Protein AF-0000000083870898 (afdb_homodimer)

Secondary structure (DSSP, 8-state):
-----GGG----S------HHHHHHHHHHHHHHTT-SSS---PPEEEEPSSTT--EEEE-HHHHHHSPPPPP---TTPPP-TTS--TTSS-GGGEEEEEEEEEEE-SS-SSTT-EEEEE-GGG---S---HHHHHHHHHHHHH-S-TTEEEEEE-TTTT--SSS--EEEEE--S--GGGT--EEEEEGGGTEEEE-SSSP-EEEEE-GGGHHHHHHHHHHHHHHHHHTT-EEEEEEEEEPPP-SS---GGGGG---EEEEEEEEE----SS----SS--SHHHHHTEEEESSHHHHHH--HHHHHHHHHTTBPPHHHHHHHHHHHHHHHHT-/------TT----S------HHHHHHHHHHHHHHTT-SSS---PPEEEEPSSTT--EEEE-HHHHHHSPPPPP---TTPPP-TTS--GGGS-GGGEEEEEEEEEEE-SS-SSTT-EEEEE-GGG---S---HHHHHHHHHHHHH-S-TTEEEEEE-TTTT--SSS--EEEEE--S--GGGT--EEEEEGGGTEEEE-SSSP-EEEEE-GGGHHHHHHHHHHHHHHHHHTT-EEEEEEEEEPPP-SS---GGGGG---EEEEEEEEE----SS----SS--SHHHHHTEEEESSHHHHHH--HHHHHHHHHTTBPPHHHHHHHHHHHHHHHHT-

Nearest PDB structures (foldseek):
  7qf8-assembly1_A  TM=2.279E-01  e=8.256E-01  Pseudarthrobacter siccitolerans
  9fl2-assembly1_A  TM=2.738E-01  e=1.677E+00  Oscillatoria princeps RMCB-10
  7qf8-assembly1_A  TM=2.281E-01  e=1.032E+00  Pseudarthrobacter siccitolerans
  9fl2-assembly1_A  TM=2.705E-01  e=2.099E+00  Oscillatoria princeps RMCB-10

Foldseek 3Di:
DDPPDPPPDDPPDPNCPAPVCGLVVVLVVVCLVVVVDQDRDDDWDWDFDDDDVRDIDTDDVCCVPRPDDDDDDDDPPDDDDPVDDDPVPDDPSNDSDDWDWDKAADPPDLAAPKIKIATPQVVQAFQADDLNQQLVQFVVQLVDPAQQKKKKGWGALQPDPDGGHIIIIHGDPDDFCLQEFAWADLPVVQQWTWGPDPPTWIKGKDAPVCSSSNSVLVNLLRVVCVVVVWTKMKMKGQHARHHHDPDDDPRRPDSRMMMMIMATWAGHDDDDDPDQARPHHQLRRPHGRGDDDVCVVPPDPVNSRVVNVVTHDDPVVSVVSSVVSSVSSVSD/DDDPDDPPDDPDDPCCPAPVCGLVVVLVVVCLVVVVDQDRDDDWDWDFDDDDVRDIDTDDVCCVPRPDDDDDDDDPPDDDDPVDDDPVPDDPSNDSDDWDWDKAADPPDLAAPKIKIATPQVVQAFQADDLNQQLVQFVVQLVDPAQQKKKKGWGALQPDPDGGHIIIIHGDPDDFCLQEFAWADLPVVQQWTWGPDPPTWIKGKDAPVCSSSNSVLVNLLRVVCVVVVWTKMKMKGQHARHHHDSDDDPRRPDSRMMMMIMATWAGHDDDDDPDQARPHHQLRRPHGRGDDDVCVVPPDPVNSRVVNVVTHDDPVVSVVSSVVSSVSSVSD

pLDDT: mean 84.85, std 18.13, range [15.77, 98.81]

Radius of gyration: 27.05 Å; Cα contacts (8 Å, |Δi|>4): 1334; chains: 2; bounding box: 63×77×60 Å

Solvent-accessible surface area (backbone atoms only — not comparable to full-atom values): 36361 Å² total; per-residue (Å²): 141,70,96,87,74,73,93,72,69,89,77,75,82,94,82,75,82,59,53,62,51,40,45,46,44,51,38,38,49,51,37,56,73,69,58,69,34,78,63,87,83,71,87,61,58,68,48,67,42,73,65,94,66,46,32,39,35,30,53,40,48,61,45,62,72,62,37,78,81,58,53,91,47,85,44,61,79,55,72,54,53,88,88,48,86,49,77,78,70,55,61,73,81,42,50,60,51,73,49,43,39,36,32,26,53,40,45,57,47,87,45,58,52,23,25,32,40,26,56,37,52,89,68,54,45,32,34,59,88,41,47,66,55,44,39,52,49,54,49,53,47,66,59,32,87,51,73,33,37,34,30,31,31,40,21,29,25,25,73,37,44,54,63,40,34,55,32,40,33,30,44,40,98,64,84,44,51,70,31,65,54,35,28,42,80,70,42,60,92,56,27,31,28,31,42,70,52,89,65,72,34,34,32,32,53,34,41,88,88,39,44,68,64,34,23,45,46,50,34,53,52,53,48,52,31,55,75,66,67,39,16,30,29,28,35,36,32,40,12,32,74,88,36,70,56,89,61,73,75,77,72,59,67,46,56,77,26,38,32,38,37,38,33,64,26,51,64,52,60,63,85,80,77,93,54,65,47,78,78,32,36,50,40,66,48,32,39,38,63,17,38,45,68,66,50,56,72,65,61,46,48,69,55,50,51,55,56,51,54,73,41,41,52,55,68,69,58,45,52,50,48,49,53,52,50,47,52,56,58,66,74,100,135,86,87,93,75,68,95,78,69,86,79,83,80,93,83,74,83,61,54,63,52,40,45,47,45,51,39,38,48,52,37,55,73,70,58,67,33,77,61,86,83,72,88,61,55,67,48,68,42,72,66,94,65,47,33,40,36,31,53,39,46,62,44,62,71,62,38,78,80,58,54,89,46,83,42,61,79,54,73,54,52,87,87,48,86,49,77,77,71,55,62,73,81,42,50,60,51,74,48,44,38,36,33,26,53,39,44,58,48,88,45,58,52,24,26,32,41,27,55,37,51,91,69,54,44,32,36,59,88,41,46,65,56,44,38,51,47,54,48,52,47,67,60,32,84,51,73,34,36,33,32,30,31,40,21,28,26,25,72,37,44,53,62,41,34,55,32,42,31,29,45,40,99,62,84,45,52,69,32,66,55,34,28,42,80,68,42,62,93,56,27,32,28,32,42,70,53,89,64,74,34,33,32,33,53,34,42,87,89,38,44,66,64,33,23,45,47,51,34,54,51,52,49,51,31,52,74,66,66,39,16,31,28,28,35,37,31,40,11,31,76,88,36,69,55,89,62,75,76,75,70,61,66,45,58,77,29,39,32,37,36,38,33,65,27,51,65,52,62,64,85,79,76,93,55,64,50,79,77,32,36,49,40,68,48,30,38,39,61,18,36,46,68,66,51,57,74,64,61,47,50,69,54,50,50,54,57,52,55,73,40,41,51,55,67,70,58,45,53,52,48,48,52,51,51,48,53,56,58,66,73,100

Sequence (664 aa):
TCDCELILNNIGEVCLHPSFDRIIQAGWRDRMERGLFRYHLGDLQTRILPGPHGYVAQLNVQRGTERRKPQEILSIQQEFDGKQFNFNRINPEEIIFEMMKIVLVNVSPLEFGHCLFVPDPSCCFPQTLTRFAIQVGIESVLLSSDPGFRVGFNSLGAFASVNHLHLHGYYLDHELKIESMPVKPLVPEKGFFRLLDFPAGFLFYTESEEVEKVARAICEVTDFLVDGNISHNLFLTRGCPPHDCIEKEKDHCSRKGVRIAVWPRISCFGAKEESAFNVALCELAGHLPFKNKKDYELTTEKDVIDIIQSYLLPDSEFLRLEQQLTCHLMDLTCDCELILNNIGEVCLHPSFDRIIQAGWRDRMERGLFRYHLGDLQTRILPGPHGYVAQLNVQRGTERRKPQEILSIQQEFDGKQFNFNRINPEEIIFEMMKIVLVNVSPLEFGHCLFVPDPSCCFPQTLTRFAIQVGIESVLLSSDPGFRVGFNSLGAFASVNHLHLHGYYLDHELKIESMPVKPLVPEKGFFRLLDFPAGFLFYTESEEVEKVARAICEVTDFLVDGNISHNLFLTRGCPPHDCIEKEKDHCSRKGVRIAVWPRISCFGAKEESAFNVALCELAGHLPFKNKKDYELTTEKDVIDIIQSYLLPDSEFLRLEQQLTCHLMDL

Organism: Monopterus albus (NCBI:txid43700)

InterPro domains:
  IPR026506 GDP-L-galactose/GDP-D-glucose phosphorylase [PTHR20884] (17-326)
  IPR058865 GDPGP1-like, C-terminal domain [PF26216] (191-325)
  IPR058866 GDPGP1-like, N-terminal domain [PF26217] (20-170)

Structure (mmCIF, N/CA/C/O backbone):
data_AF-0000000083870898-model_v1
#
loop_
_entity.id
_entity.type
_entity.pdbx_description
1 polymer 'GDP-D-glucose phosphorylase 1'
#
loop_
_atom_site.group_PDB
_atom_site.id
_atom_site.type_symbol
_atom_site.label_atom_id
_atom_site.label_alt_id
_atom_site.label_comp_id
_atom_site.label_asym_id
_atom_site.label_entity_id
_atom_site.label_seq_id
_atom_site.pdbx_PDB_ins_code
_atom_site.Cartn_x
_atom_site.Cartn_y
_atom_site.Cartn_z
_atom_site.occupancy
_atom_site.B_iso_or_equiv
_atom_site.auth_seq_id
_atom_site.auth_comp_id
_atom_site.auth_asym_id
_atom_site.auth_atom_id
_atom_site.pdbx_PDB_model_num
ATOM 1 N N . THR A 1 1 ? 32.875 -6.246 12.086 1 15.94 1 THR A N 1
ATOM 2 C CA . THR A 1 1 ? 32.5 -7.594 11.656 1 15.94 1 THR A CA 1
ATOM 3 C C . THR A 1 1 ? 31.125 -7.957 12.156 1 15.94 1 THR A C 1
ATOM 5 O O . THR A 1 1 ? 30.547 -8.961 11.727 1 15.94 1 THR A O 1
ATOM 8 N N . CYS A 1 2 ? 30.062 -7.062 12.484 1 19.17 2 CYS A N 1
ATOM 9 C CA . CYS A 1 2 ? 3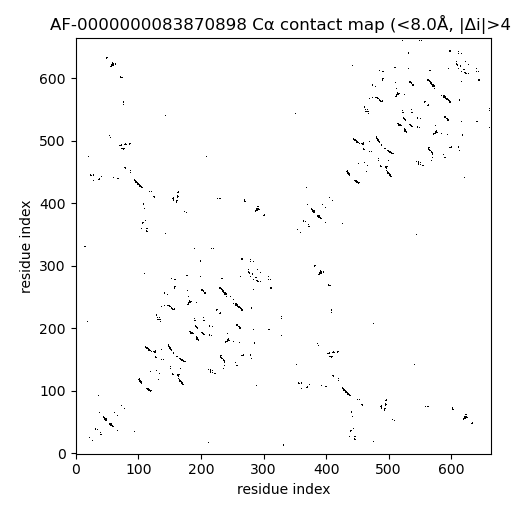0.234 -5.762 13.117 1 19.17 2 CYS A CA 1
ATOM 10 C C . CYS A 1 2 ? 28.938 -5.289 13.75 1 19.17 2 CYS A C 1
ATOM 12 O O . CYS A 1 2 ? 27.891 -5.281 13.094 1 19.17 2 CYS A O 1
ATOM 14 N N . ASP A 1 3 ? 28.25 -5.18 15.18 1 19.31 3 ASP A N 1
ATOM 15 C CA . ASP A 1 3 ? 27.391 -5.883 16.109 1 19.31 3 ASP A CA 1
ATOM 16 C C . ASP A 1 3 ? 25.922 -5.629 15.797 1 19.31 3 ASP A C 1
ATOM 18 O O . ASP A 1 3 ? 25.312 -4.699 16.328 1 19.31 3 ASP A O 1
ATOM 22 N N . CYS A 1 4 ? 25.406 -5.816 14.602 1 18.69 4 CYS A N 1
ATOM 23 C CA . CYS A 1 4 ? 24.094 -5.512 14.055 1 18.69 4 CYS A CA 1
ATOM 24 C C . CYS A 1 4 ? 23.062 -6.531 14.516 1 18.69 4 CYS A C 1
ATOM 26 O O . CYS A 1 4 ? 22.016 -6.703 13.875 1 18.69 4 CYS A O 1
ATOM 28 N N . GLU A 1 5 ? 23.281 -7.637 15.641 1 19.28 5 GLU A N 1
ATOM 29 C CA . GLU A 1 5 ? 22.844 -8.914 16.188 1 19.28 5 GLU A CA 1
ATOM 30 C C . GLU A 1 5 ? 21.438 -8.812 16.766 1 19.28 5 GLU A C 1
ATOM 32 O O . GLU A 1 5 ? 20.609 -9.695 16.562 1 19.28 5 GLU A O 1
ATOM 37 N N . LEU A 1 6 ? 21.266 -8.078 17.938 1 18.97 6 LEU A N 1
ATOM 38 C CA . LEU A 1 6 ? 20.5 -8.32 19.172 1 18.97 6 LEU A CA 1
ATOM 39 C C . LEU A 1 6 ? 19.016 -8.094 18.938 1 18.97 6 LEU A C 1
ATOM 41 O O . LEU A 1 6 ? 18.203 -8.414 19.812 1 18.97 6 LEU A O 1
ATOM 45 N N . ILE A 1 7 ? 18.672 -7.297 18.078 1 21.2 7 ILE A N 1
ATOM 46 C CA . ILE A 1 7 ? 17.391 -6.688 18.422 1 21.2 7 ILE A CA 1
ATOM 47 C C . ILE A 1 7 ? 16.266 -7.711 18.25 1 21.2 7 ILE A C 1
ATOM 49 O O . ILE A 1 7 ? 15.102 -7.422 18.547 1 21.2 7 ILE A O 1
ATOM 53 N N . LEU A 1 8 ? 16.578 -9.086 17.672 1 22.48 8 LEU A N 1
ATOM 54 C CA . LEU A 1 8 ? 15.75 -10.188 17.188 1 22.48 8 LEU A CA 1
ATOM 55 C C . LEU A 1 8 ? 15.344 -11.109 18.344 1 22.48 8 LEU A C 1
ATOM 57 O O . LEU A 1 8 ? 14.727 -12.148 18.125 1 22.48 8 LEU A O 1
ATOM 61 N N . ASN A 1 9 ? 15.859 -11.227 19.422 1 22.25 9 ASN A N 1
ATOM 62 C CA . ASN A 1 9 ? 15.906 -12.484 20.172 1 22.25 9 ASN A CA 1
ATOM 63 C C . ASN A 1 9 ? 14.516 -12.953 20.578 1 22.25 9 ASN A C 1
ATOM 65 O O . ASN A 1 9 ? 14.164 -14.117 20.391 1 22.25 9 ASN A O 1
ATOM 69 N N . ASN A 1 10 ? 14.016 -12.602 21.781 1 22.28 10 ASN A N 1
ATOM 70 C CA . ASN A 1 10 ? 13.211 -13.359 22.734 1 22.28 10 ASN A CA 1
ATOM 71 C C . ASN A 1 10 ? 11.742 -13.398 22.312 1 22.28 10 ASN A C 1
ATOM 73 O O . ASN A 1 10 ? 10.898 -12.734 22.922 1 22.28 10 ASN A O 1
ATOM 77 N N . ILE A 1 11 ? 11.336 -13.484 21.094 1 23.84 11 ILE A N 1
ATOM 78 C CA . ILE A 1 11 ? 9.922 -13.547 20.719 1 23.84 11 ILE A CA 1
ATOM 79 C C . ILE A 1 11 ? 9.375 -14.938 21.016 1 23.84 11 ILE A C 1
ATOM 81 O O . ILE A 1 11 ? 9.641 -15.883 20.281 1 23.84 11 ILE A O 1
ATOM 85 N N . GLY A 1 12 ? 9.555 -15.594 22 1 23.95 12 GLY A N 1
ATOM 86 C CA . GLY A 1 12 ? 8.945 -16.859 22.375 1 23.95 12 GLY A CA 1
ATOM 87 C C . GLY A 1 12 ? 7.504 -16.984 21.922 1 23.95 12 GLY A C 1
ATOM 88 O O . GLY A 1 12 ? 7.145 -17.969 21.25 1 23.95 12 GLY A O 1
ATOM 89 N N . GLU A 1 13 ? 6.328 -16.719 22.672 1 25.09 13 GLU A N 1
ATOM 90 C CA . GLU A 1 13 ? 4.988 -17.281 22.875 1 25.09 13 GLU A CA 1
ATOM 91 C C . GLU A 1 13 ? 4.082 -16.953 21.688 1 25.09 13 GLU A C 1
ATOM 93 O O . GLU A 1 13 ? 4.449 -16.172 20.797 1 25.09 13 GLU A O 1
ATOM 98 N N . VAL A 1 14 ? 2.418 -16.75 21.641 1 25.73 14 VAL A N 1
ATOM 99 C CA . VAL A 1 14 ? 1.132 -16.766 20.953 1 25.73 14 VAL A CA 1
ATOM 100 C C . VAL A 1 14 ? 1.107 -15.68 19.891 1 25.73 14 VAL A C 1
ATOM 102 O O . VAL A 1 14 ? 1.15 -14.484 20.203 1 25.73 14 VAL A O 1
ATOM 105 N N . CYS A 1 15 ? 1.624 -15.547 18.719 1 28.05 15 CYS A N 1
ATOM 106 C CA . CYS A 1 15 ? 2.41 -14.625 17.906 1 28.05 15 CYS A CA 1
ATOM 107 C C . CYS A 1 15 ? 1.509 -13.648 17.156 1 28.05 15 CYS A C 1
ATOM 109 O O . CYS A 1 15 ? 0.954 -13.977 16.109 1 28.05 15 CYS A O 1
ATOM 111 N N . LEU A 1 16 ? 0.417 -12.852 17.422 1 31.25 16 LEU A N 1
ATOM 112 C CA . LEU A 1 16 ? -0.673 -11.906 17.219 1 31.25 16 LEU A CA 1
ATOM 113 C C . LEU A 1 16 ? -0.244 -10.781 16.281 1 31.25 16 LEU A C 1
ATOM 115 O O . LEU A 1 16 ? 0.583 -9.938 16.641 1 31.25 16 LEU A O 1
ATOM 119 N N . HIS A 1 17 ? 0.086 -11.094 14.93 1 35.53 17 HIS A N 1
ATOM 120 C CA . HIS A 1 17 ? 0.659 -10.047 14.086 1 35.53 17 HIS A CA 1
ATOM 121 C C . HIS A 1 17 ? -0.139 -8.758 14.203 1 35.53 17 HIS A C 1
ATOM 123 O O . HIS A 1 17 ? -1.366 -8.766 14.078 1 35.53 17 HIS A O 1
ATOM 129 N N . PRO A 1 18 ? 0.205 -7.609 14.516 1 45.59 18 PRO A N 1
ATOM 130 C CA . PRO A 1 18 ? -0.458 -6.441 15.102 1 45.59 18 PRO A CA 1
ATOM 131 C C . PRO A 1 18 ? -1.089 -5.535 14.047 1 45.59 18 PRO A C 1
ATOM 133 O O . PRO A 1 18 ? -0.627 -5.5 12.898 1 45.59 18 PRO A O 1
ATOM 136 N N . SER A 1 19 ? -2.486 -5.242 13.844 1 57.78 19 SER A N 1
ATOM 137 C CA . SER A 1 19 ? -3.191 -4.18 13.133 1 57.78 19 SER A CA 1
ATOM 138 C C . SER A 1 19 ? -2.291 -2.967 12.922 1 57.78 19 SER A C 1
ATOM 140 O O . SER A 1 19 ? -1.296 -2.795 13.625 1 57.78 19 SER A O 1
ATOM 142 N N . PHE A 1 20 ? -2.408 -2.398 11.594 1 67.94 20 PHE A N 1
ATOM 143 C CA . PHE A 1 20 ? -1.724 -1.131 11.367 1 67.94 20 PHE A CA 1
ATOM 144 C C . PHE A 1 20 ? -1.574 -0.351 12.664 1 67.94 20 PHE A C 1
ATOM 146 O O . PHE A 1 20 ? -0.475 0.089 13.008 1 67.94 20 PHE A O 1
ATOM 153 N N . ASP A 1 21 ? -2.709 -0.339 13.344 1 76.62 21 ASP A N 1
ATOM 154 C CA . ASP A 1 21 ? -2.715 0.415 14.594 1 76.62 21 ASP A CA 1
ATOM 155 C C . ASP A 1 21 ? -1.785 -0.222 15.625 1 76.62 21 ASP A C 1
ATOM 157 O O . ASP A 1 21 ? -1.046 0.479 16.312 1 76.62 21 ASP A O 1
ATOM 161 N N . ARG A 1 22 ? -1.837 -1.462 15.633 1 75.88 22 ARG A N 1
ATOM 162 C CA . ARG A 1 22 ? -0.977 -2.145 16.594 1 75.88 22 ARG A CA 1
ATOM 163 C C . ARG A 1 22 ? 0.496 -1.928 16.266 1 75.88 22 ARG A C 1
ATOM 165 O O . ARG A 1 22 ? 1.315 -1.714 17.156 1 75.88 22 ARG A O 1
ATOM 172 N N . ILE A 1 23 ? 0.827 -1.957 15 1 74.62 23 ILE A N 1
ATOM 173 C CA . ILE A 1 23 ? 2.205 -1.769 14.562 1 74.62 23 ILE A CA 1
ATOM 174 C C . ILE A 1 23 ? 2.676 -0.363 14.93 1 74.62 23 ILE A C 1
ATOM 176 O O . ILE A 1 23 ? 3.756 -0.193 15.5 1 74.62 23 ILE A O 1
ATOM 180 N N . ILE A 1 24 ? 1.83 0.601 14.617 1 84.5 24 ILE A N 1
ATOM 181 C CA . ILE A 1 24 ? 2.207 1.983 14.891 1 84.5 24 ILE A CA 1
ATOM 182 C C . ILE A 1 24 ? 2.283 2.211 16.406 1 84.5 24 ILE A C 1
ATOM 184 O O . ILE A 1 24 ? 3.281 2.73 16.906 1 84.5 24 ILE A O 1
ATOM 188 N N . GLN A 1 25 ? 1.26 1.736 17.109 1 89.38 25 GLN A N 1
ATOM 189 C CA . GLN A 1 25 ? 1.159 2.02 18.531 1 89.38 25 GLN A CA 1
ATOM 190 C C . GLN A 1 25 ? 2.219 1.256 19.328 1 89.38 25 GLN A C 1
ATOM 192 O O . GLN A 1 25 ? 2.902 1.831 20.172 1 89.38 25 GLN A O 1
ATOM 197 N N . ALA A 1 26 ? 2.328 0.005 19 1 81.75 26 ALA A N 1
ATOM 198 C CA . ALA A 1 26 ? 3.344 -0.79 19.688 1 81.75 26 ALA A CA 1
ATOM 199 C C . ALA A 1 26 ? 4.75 -0.311 19.344 1 81.75 26 ALA A C 1
ATOM 201 O O . ALA A 1 26 ? 5.621 -0.235 20.203 1 81.75 26 ALA A O 1
ATOM 202 N N . GLY A 1 27 ? 4.926 -0.042 18.031 1 84.62 27 GLY A N 1
ATOM 203 C CA . GLY A 1 27 ? 6.211 0.488 17.609 1 84.62 27 GLY A CA 1
ATOM 204 C C . GLY A 1 27 ? 6.566 1.803 18.281 1 84.62 27 GLY A C 1
ATOM 205 O O . GLY A 1 27 ? 7.715 2.012 18.672 1 84.62 27 GLY A O 1
ATOM 206 N N . TRP A 1 28 ? 5.59 2.639 18.375 1 92.19 28 TRP A N 1
ATOM 207 C CA . TRP A 1 28 ? 5.781 3.939 19.016 1 92.19 28 TRP A CA 1
ATOM 208 C C . TRP A 1 28 ? 6.074 3.785 20.5 1 92.19 28 TRP A C 1
ATOM 210 O O . TRP A 1 28 ? 7.012 4.395 21.016 1 92.19 28 TRP A O 1
ATOM 220 N N . ARG A 1 29 ? 5.352 2.959 21.219 1 92.12 29 ARG A N 1
ATOM 221 C CA . ARG A 1 29 ? 5.523 2.74 22.641 1 92.12 29 ARG A CA 1
ATOM 222 C C . ARG A 1 29 ? 6.891 2.135 22.953 1 92.12 29 ARG A C 1
ATOM 224 O O . ARG A 1 29 ? 7.547 2.518 23.922 1 92.12 29 ARG A O 1
ATOM 231 N N . ASP A 1 30 ? 7.211 1.21 22.125 1 85.94 30 ASP A N 1
ATOM 232 C CA . ASP A 1 30 ? 8.508 0.566 22.297 1 85.94 30 ASP A CA 1
ATOM 233 C C . ASP A 1 30 ? 9.641 1.59 22.234 1 85.94 30 ASP A C 1
ATOM 235 O O . ASP A 1 30 ? 10.555 1.562 23.062 1 85.94 30 ASP A O 1
ATOM 239 N N . ARG A 1 31 ? 9.562 2.438 21.297 1 87.94 31 ARG A N 1
ATOM 240 C CA . ARG A 1 31 ? 10.609 3.43 21.109 1 87.94 31 ARG A CA 1
ATOM 241 C C . ARG A 1 31 ? 10.586 4.477 22.203 1 87.94 31 ARG A C 1
ATOM 243 O O . ARG A 1 31 ? 11.633 4.98 22.625 1 87.94 31 ARG A O 1
ATOM 250 N N . MET A 1 32 ? 9.375 4.812 22.703 1 93.12 32 MET A N 1
ATOM 251 C CA . MET A 1 32 ? 9.25 5.684 23.859 1 93.12 32 MET A CA 1
ATOM 252 C C . MET A 1 32 ? 9.898 5.055 25.094 1 93.12 32 MET A C 1
ATOM 254 O O . MET A 1 32 ? 10.641 5.723 25.812 1 93.12 32 MET A O 1
ATOM 258 N N . GLU A 1 33 ? 9.688 3.812 25.297 1 90.94 33 GLU A N 1
ATOM 259 C CA . GLU A 1 33 ? 10.242 3.09 26.438 1 90.94 33 GLU A CA 1
ATOM 260 C C . GLU A 1 33 ? 11.766 2.98 26.328 1 90.94 33 GLU A C 1
ATOM 262 O O . GLU A 1 33 ? 12.461 3.004 27.344 1 90.94 33 GLU A O 1
ATOM 267 N N . ARG A 1 34 ? 12.25 2.963 25.141 1 90.19 34 ARG A N 1
ATOM 268 C CA . ARG A 1 34 ? 13.68 2.809 24.906 1 90.19 34 ARG A CA 1
ATOM 269 C C . ARG A 1 34 ? 14.398 4.152 24.984 1 90.19 34 ARG A C 1
ATOM 271 O O . ARG A 1 34 ? 15.625 4.211 24.906 1 90.19 34 ARG A O 1
ATOM 278 N N . GLY A 1 35 ? 13.664 5.223 25.094 1 92.62 35 GLY A N 1
ATOM 279 C CA . GLY A 1 35 ? 14.258 6.531 25.312 1 92.62 35 GLY A CA 1
ATOM 280 C C . GLY A 1 35 ? 14.742 7.188 24.031 1 92.62 35 GLY A C 1
ATOM 281 O O . GLY A 1 35 ? 15.719 7.941 24.047 1 92.62 35 GLY A O 1
ATOM 282 N N . LEU A 1 36 ? 14.086 6.871 22.953 1 90.12 36 LEU A N 1
ATOM 283 C CA . LEU A 1 36 ? 14.539 7.391 21.656 1 90.12 36 LEU A CA 1
ATOM 284 C C . LEU A 1 36 ? 13.984 8.789 21.406 1 90.12 36 LEU A C 1
ATOM 286 O O . LEU A 1 36 ? 14.445 9.484 20.5 1 90.12 36 LEU A O 1
ATOM 290 N N . PHE A 1 37 ? 13.078 9.18 22.25 1 94.56 37 PHE A N 1
ATOM 291 C CA . PHE A 1 37 ? 12.438 10.477 22.062 1 94.56 37 PHE A CA 1
ATOM 292 C C . PHE A 1 37 ? 13.188 11.562 22.828 1 94.56 37 PHE A C 1
ATOM 294 O O . PHE A 1 37 ? 13.906 11.273 23.781 1 94.56 37 PHE A O 1
ATOM 301 N N . ARG A 1 38 ? 13.016 12.727 22.406 1 93.31 38 ARG A N 1
ATOM 302 C CA . ARG A 1 38 ? 13.648 13.875 23.047 1 93.31 38 ARG A CA 1
ATOM 303 C C . ARG A 1 38 ? 13.055 14.133 24.422 1 93.31 38 ARG A C 1
ATOM 305 O O . ARG A 1 38 ? 13.703 14.719 25.297 1 93.31 38 ARG A O 1
ATOM 312 N N . TYR A 1 39 ? 11.844 13.758 24.641 1 93.94 39 TYR A N 1
ATOM 313 C CA . TYR A 1 39 ? 11.148 13.82 25.922 1 93.94 39 TYR A CA 1
ATOM 314 C C . TYR A 1 39 ? 10.102 12.719 26.016 1 93.94 39 TYR A C 1
ATOM 316 O O . TYR A 1 39 ? 9.719 12.117 25 1 93.94 39 TYR A O 1
ATOM 324 N N . HIS A 1 40 ? 9.719 12.438 27.281 1 94.12 40 HIS A N 1
ATOM 325 C CA . HIS A 1 40 ? 8.648 11.477 27.516 1 94.12 40 HIS A CA 1
ATOM 326 C C . HIS A 1 40 ? 7.273 12.125 27.359 1 94.12 40 HIS A C 1
ATOM 328 O O . HIS A 1 40 ? 6.984 13.141 28 1 94.12 40 HIS A O 1
ATOM 334 N N . LEU A 1 41 ? 6.496 11.539 26.484 1 93.81 41 LEU A N 1
ATOM 335 C CA . LEU A 1 41 ? 5.152 12.07 26.266 1 93.81 41 LEU A CA 1
ATOM 336 C C . LEU A 1 41 ? 4.141 11.359 27.156 1 93.81 41 LEU A C 1
ATOM 338 O O . LEU A 1 41 ? 3.869 10.172 26.969 1 93.81 41 LEU A O 1
ATOM 342 N N . GLY A 1 42 ? 3.672 11.984 28.156 1 89.06 42 GLY A N 1
ATOM 343 C CA . GLY A 1 42 ? 2.572 11.492 28.969 1 89.06 42 GLY A CA 1
ATOM 344 C C . GLY A 1 42 ? 1.214 11.961 28.484 1 89.06 42 GLY A C 1
ATOM 345 O O . GLY A 1 42 ? 1.055 12.328 27.312 1 89.06 42 GLY A O 1
ATOM 346 N N . ASP A 1 43 ? 0.251 11.836 29.359 1 88.75 43 ASP A N 1
ATOM 347 C CA . ASP A 1 43 ? -1.071 12.359 29.016 1 88.75 43 ASP A CA 1
ATOM 348 C C . ASP A 1 43 ? -1.06 13.883 28.953 1 88.75 43 ASP A C 1
ATOM 350 O O . ASP A 1 43 ? -0.632 14.547 29.906 1 88.75 43 ASP A O 1
ATOM 354 N N . LEU A 1 44 ? -1.488 14.359 27.875 1 92.44 44 LEU A N 1
ATOM 355 C CA . LEU A 1 44 ? -1.487 15.805 27.688 1 92.44 44 LEU A CA 1
ATOM 356 C C . LEU A 1 44 ? -2.75 16.422 28.281 1 92.44 44 LEU A C 1
ATOM 358 O O . LEU A 1 44 ? -3.844 15.875 28.141 1 92.44 44 LEU A O 1
ATOM 362 N N . GLN A 1 45 ? -2.523 17.516 29.031 1 94.12 45 GLN A N 1
ATOM 363 C CA . GLN A 1 45 ? -3.689 18.297 29.422 1 94.12 45 GLN A CA 1
ATOM 364 C C . GLN A 1 45 ? -4.477 18.781 28.203 1 94.12 45 GLN A C 1
ATOM 366 O O . GLN A 1 45 ? -3.912 19.391 27.312 1 94.12 45 GLN A O 1
ATOM 371 N N . THR A 1 46 ? -5.758 18.406 28.172 1 94.94 46 THR A N 1
ATOM 372 C CA . THR A 1 46 ? -6.59 18.672 27 1 94.94 46 THR A CA 1
ATOM 373 C C . THR A 1 46 ? -7.898 19.344 27.406 1 94.94 46 THR A C 1
ATOM 375 O O . THR A 1 46 ? -8.5 18.984 28.422 1 94.94 46 THR A O 1
ATOM 378 N N . ARG A 1 47 ? -8.32 20.344 26.688 1 94.62 47 ARG A N 1
ATOM 379 C CA . ARG A 1 47 ? -9.633 20.953 26.859 1 94.62 47 ARG A CA 1
ATOM 380 C C . ARG A 1 47 ? -10.242 21.359 25.531 1 94.62 47 ARG A C 1
ATOM 382 O O . ARG A 1 47 ? -9.516 21.625 24.562 1 94.62 47 ARG A O 1
ATOM 389 N N . ILE A 1 48 ? -11.539 21.391 25.516 1 94.75 48 ILE A N 1
ATOM 390 C CA . ILE A 1 48 ? -12.258 21.891 24.359 1 94.75 48 ILE A CA 1
ATOM 391 C C . ILE A 1 48 ? -12.586 23.375 24.562 1 94.75 48 ILE A C 1
ATOM 393 O O . ILE A 1 48 ? -13.195 23.75 25.562 1 94.75 48 ILE A O 1
ATOM 397 N N . LEU A 1 49 ? -12.07 24.219 23.641 1 94.56 49 LEU A N 1
ATOM 398 C CA . LEU A 1 49 ? -12.383 25.641 23.766 1 94.56 49 LEU A CA 1
ATOM 399 C C . LEU A 1 49 ? -13.883 25.875 23.594 1 94.56 49 LEU A C 1
ATOM 401 O O . LEU A 1 49 ? -14.492 25.328 22.672 1 94.56 49 LEU A O 1
ATOM 405 N N . PRO A 1 50 ? -14.445 26.672 24.5 1 92.62 50 PRO A N 1
ATOM 406 C CA . PRO A 1 50 ? -15.859 27 24.312 1 92.62 50 PRO A CA 1
ATOM 407 C C . PRO A 1 50 ? -16.125 27.734 23 1 92.62 50 PRO A C 1
ATOM 409 O O . PRO A 1 50 ? -15.336 28.594 22.594 1 92.62 50 PRO A O 1
ATOM 412 N N . GLY A 1 51 ? -17.219 27.359 22.312 1 90.69 51 GLY A N 1
ATOM 413 C CA . GLY A 1 51 ? -17.594 27.969 21.047 1 90.69 51 GLY A CA 1
ATOM 414 C C . GLY A 1 51 ? -18.062 26.969 20.016 1 90.69 51 GLY A C 1
ATOM 415 O O . GLY A 1 51 ? -18.031 25.75 20.25 1 90.69 51 GLY A O 1
ATOM 416 N N . PRO A 1 52 ? -18.438 27.469 18.859 1 87.62 52 PRO A N 1
ATOM 417 C CA . PRO A 1 52 ? -19.062 26.609 17.859 1 87.62 52 PRO A CA 1
ATOM 418 C C . PRO A 1 52 ? -18.062 25.781 17.078 1 87.62 52 PRO A C 1
ATOM 420 O O . PRO A 1 52 ? -18.422 24.797 16.438 1 87.62 52 PRO A O 1
ATOM 423 N N . HIS A 1 53 ? -16.781 26 17.172 1 91.06 53 HIS A N 1
ATOM 424 C CA . HIS A 1 53 ? -15.812 25.328 16.312 1 91.06 53 HIS A CA 1
ATOM 425 C C . HIS A 1 53 ? -15.227 24.109 17.016 1 91.06 53 HIS A C 1
ATOM 427 O O . HIS A 1 53 ? -14.594 23.266 16.359 1 91.06 53 HIS A O 1
ATOM 433 N N . GLY A 1 54 ? -15.375 24.047 18.312 1 90.56 54 GLY A N 1
ATOM 434 C CA . GLY A 1 54 ? -14.961 22.859 19.047 1 90.56 54 GLY A CA 1
ATOM 435 C C . GLY A 1 54 ? -13.477 22.578 18.953 1 90.56 54 GLY A C 1
ATOM 436 O O . GLY A 1 54 ? -13.055 21.438 18.766 1 90.56 54 GLY A O 1
ATOM 437 N N . TYR A 1 55 ? -12.695 23.594 19.062 1 95.56 55 TYR A N 1
ATOM 438 C CA . TYR A 1 55 ? -11.242 23.438 19.016 1 95.56 55 TYR A CA 1
ATOM 439 C C . TYR A 1 55 ? -10.734 22.578 20.156 1 95.56 55 TYR A C 1
ATOM 441 O O . TYR A 1 55 ? -11.172 22.734 21.297 1 95.56 55 TYR A O 1
ATOM 449 N N . VAL A 1 56 ? -9.914 21.594 19.828 1 95.75 56 VAL A N 1
ATOM 450 C CA . VAL A 1 56 ? -9.266 20.766 20.828 1 95.75 56 VAL A CA 1
ATOM 451 C C . VAL A 1 56 ? -7.918 21.375 21.219 1 95.75 56 VAL A C 1
ATOM 453 O O . VAL A 1 56 ? -6.953 21.281 20.453 1 95.75 56 VAL A O 1
ATOM 456 N N . ALA A 1 57 ? -7.832 21.953 22.406 1 95.69 57 ALA A N 1
ATOM 457 C CA . ALA A 1 57 ? -6.602 22.562 22.891 1 95.69 57 ALA A CA 1
ATOM 458 C C . ALA A 1 57 ? -5.816 21.594 23.781 1 95.69 57 ALA A C 1
ATOM 460 O O . ALA A 1 57 ? -6.383 20.953 24.656 1 95.69 57 ALA A O 1
ATOM 461 N N . GLN A 1 58 ? -4.504 21.453 23.469 1 95.31 58 GLN A N 1
ATOM 462 C CA . GLN A 1 58 ? -3.639 20.578 24.266 1 95.31 58 GLN A CA 1
ATOM 463 C C . GLN A 1 58 ? -2.361 21.312 24.672 1 95.31 58 GLN A C 1
ATOM 465 O O . GLN A 1 58 ? -1.771 22.047 23.875 1 95.31 58 GLN A O 1
ATOM 470 N N . LEU A 1 59 ? -2.006 21.156 25.953 1 94.44 59 LEU A N 1
ATOM 471 C CA . LEU A 1 59 ? -0.782 21.75 26.469 1 94.44 59 LEU A CA 1
ATOM 472 C C . LEU A 1 59 ? 0.399 20.797 26.328 1 94.44 59 LEU A C 1
ATOM 474 O O . LEU A 1 59 ? 0.397 19.719 26.906 1 94.44 59 LEU A O 1
ATOM 478 N N . ASN A 1 60 ? 1.353 21.141 25.5 1 92.19 60 ASN A N 1
ATOM 479 C CA . ASN A 1 60 ? 2.58 20.375 25.312 1 92.19 60 ASN A CA 1
ATOM 480 C C . ASN A 1 60 ? 3.816 21.266 25.422 1 92.19 60 ASN A C 1
ATOM 482 O O . ASN A 1 60 ? 4.434 21.594 24.406 1 92.19 60 ASN A O 1
ATOM 486 N N . VAL A 1 61 ? 4.23 21.531 26.578 1 90.12 61 VAL A N 1
ATOM 487 C CA . VAL A 1 61 ? 5.309 22.469 26.875 1 90.12 61 VAL A CA 1
ATOM 488 C C . VAL A 1 61 ? 6.637 21.906 26.391 1 90.12 61 VAL A C 1
ATOM 490 O O . VAL A 1 61 ? 7.465 22.625 25.828 1 90.12 61 VAL A O 1
ATOM 493 N N . GLN A 1 62 ? 6.809 20.656 26.578 1 90.56 62 GLN A N 1
ATOM 494 C CA . GLN A 1 62 ? 8.078 20.031 26.219 1 90.56 62 GLN A CA 1
ATOM 495 C C . GLN A 1 62 ? 8.305 20.078 24.719 1 90.56 62 GLN A C 1
ATOM 497 O O . GLN A 1 62 ? 9.43 20.281 24.266 1 90.56 62 GLN A O 1
ATOM 502 N N . ARG A 1 63 ? 7.262 19.875 23.953 1 89.56 63 ARG A N 1
ATOM 503 C CA . ARG A 1 63 ? 7.43 19.953 22.5 1 89.56 63 ARG A CA 1
ATOM 504 C C . ARG A 1 63 ? 7.848 21.359 22.078 1 89.56 63 ARG A C 1
ATOM 506 O O . ARG A 1 63 ? 8.648 21.531 21.156 1 89.56 63 ARG A O 1
ATOM 513 N N . GLY A 1 64 ? 7.297 22.328 22.734 1 85.12 64 GLY A N 1
ATOM 514 C CA . GLY A 1 64 ? 7.664 23.719 22.453 1 85.12 64 GLY A CA 1
ATOM 515 C C . GLY A 1 64 ? 9.133 24 22.672 1 85.12 64 GLY A C 1
ATOM 516 O O . GLY A 1 64 ? 9.742 24.766 21.922 1 85.12 64 GLY A O 1
ATOM 517 N N . THR A 1 65 ? 9.711 23.281 23.594 1 87.19 65 THR A N 1
ATOM 518 C CA . THR A 1 65 ? 11.078 23.609 23.984 1 87.19 65 THR A CA 1
ATOM 519 C C . THR A 1 65 ? 12.07 22.609 23.406 1 87.19 65 THR A C 1
ATOM 521 O O . THR A 1 65 ? 13.219 22.953 23.125 1 87.19 65 THR A O 1
ATOM 524 N N . GLU A 1 66 ? 11.609 21.375 23.203 1 87.94 66 GLU A N 1
ATOM 525 C CA . GLU A 1 66 ? 12.57 20.312 22.922 1 87.94 66 GLU A CA 1
ATOM 526 C C . GLU A 1 66 ? 12.539 19.922 21.453 1 87.94 66 GLU A C 1
ATOM 528 O O . GLU A 1 66 ? 13.414 19.188 20.984 1 87.94 66 GLU A O 1
ATOM 533 N N . ARG A 1 67 ? 11.633 20.453 20.75 1 85.94 67 ARG A N 1
ATOM 534 C CA . ARG A 1 67 ? 11.523 20.031 19.359 1 85.94 67 ARG A CA 1
ATOM 535 C C . ARG A 1 67 ? 12.75 20.453 18.562 1 85.94 67 ARG A C 1
ATOM 537 O O . ARG A 1 67 ? 13.43 21.422 18.922 1 85.94 67 ARG A O 1
ATOM 544 N N . ARG A 1 68 ? 13.023 19.656 17.484 1 79.88 68 ARG A N 1
ATOM 545 C CA . ARG A 1 68 ? 14.141 19.953 16.578 1 79.88 68 ARG A CA 1
ATOM 546 C C . ARG A 1 68 ? 13.992 21.328 15.961 1 79.88 68 ARG A C 1
ATOM 548 O O . ARG A 1 68 ? 12.891 21.719 15.562 1 79.88 68 ARG A O 1
ATOM 555 N N . LYS A 1 69 ? 15.117 21.969 15.93 1 83.06 69 LYS A N 1
ATOM 556 C CA . LYS A 1 69 ? 15.102 23.266 15.258 1 83.06 69 LYS A CA 1
ATOM 557 C C . LYS A 1 69 ? 14.797 23.125 13.773 1 83.06 69 LYS A C 1
ATOM 559 O O . LYS A 1 69 ? 15.438 22.312 13.086 1 83.06 69 LYS A O 1
ATOM 564 N N . PRO A 1 70 ? 13.82 23.891 13.336 1 85.44 70 PRO A N 1
ATOM 565 C CA . PRO A 1 70 ? 13.477 23.797 11.914 1 85.44 70 PRO A CA 1
ATOM 566 C C . PRO A 1 70 ? 14.594 24.312 11.008 1 85.44 70 PRO A C 1
ATOM 568 O O . PRO A 1 70 ? 15.375 25.188 11.414 1 85.44 70 PRO A O 1
ATOM 571 N N . GLN A 1 71 ? 14.656 23.719 9.805 1 86.19 71 GLN A N 1
ATOM 572 C CA . GLN A 1 71 ? 15.523 24.266 8.766 1 86.19 71 GLN A CA 1
ATOM 573 C C . GLN A 1 71 ? 15.047 25.641 8.312 1 86.19 71 GLN A C 1
ATOM 575 O O . GLN A 1 71 ? 13.867 25.969 8.438 1 86.19 71 GLN A O 1
ATOM 580 N N . GLU A 1 72 ? 16 26.391 7.922 1 83.94 72 GLU A N 1
ATOM 581 C CA . GLU A 1 72 ? 15.625 27.672 7.324 1 83.94 72 GLU A CA 1
ATOM 582 C C . GLU A 1 72 ? 14.977 27.469 5.957 1 83.94 72 GLU A C 1
ATOM 584 O O . GLU A 1 72 ? 15.602 26.922 5.047 1 83.94 72 GLU A O 1
ATOM 589 N N . ILE A 1 73 ? 13.766 27.844 5.848 1 85.81 73 ILE A N 1
ATOM 590 C CA . ILE A 1 73 ? 13.016 27.719 4.602 1 85.81 73 ILE A CA 1
ATOM 591 C C . ILE A 1 73 ? 12.789 29.109 4 1 85.81 73 ILE A C 1
ATOM 593 O O . ILE A 1 73 ? 12.227 29.984 4.656 1 85.81 73 ILE A O 1
ATOM 597 N N . LEU A 1 74 ? 13.258 29.266 2.746 1 83.94 74 LEU A N 1
ATOM 598 C CA . LEU A 1 74 ? 13.227 30.594 2.145 1 83.94 74 LEU A CA 1
ATOM 599 C C . LEU A 1 74 ? 12.281 30.625 0.947 1 83.94 74 LEU A C 1
AT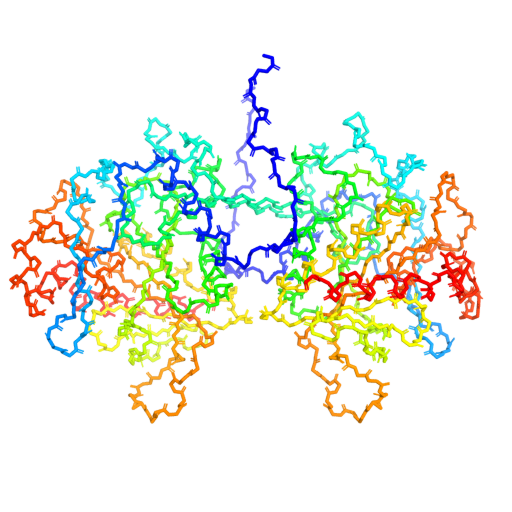OM 601 O O . LEU A 1 74 ? 11.906 31.703 0.478 1 83.94 74 LEU A O 1
ATOM 605 N N . SER A 1 75 ? 11.977 29.422 0.505 1 86.25 75 SER A N 1
ATOM 606 C CA . SER A 1 75 ? 11.094 29.344 -0.657 1 86.25 75 SER A CA 1
ATOM 607 C C . SER A 1 75 ? 10.281 28.047 -0.654 1 86.25 75 SER A C 1
ATOM 609 O O . SER A 1 75 ? 10.719 27.031 -0.101 1 86.25 75 SER A O 1
ATOM 611 N N . ILE A 1 76 ? 9.07 28.141 -1.31 1 84.31 76 ILE A N 1
ATOM 612 C CA . ILE A 1 76 ? 8.188 26.984 -1.407 1 84.31 76 ILE A CA 1
ATOM 613 C C . ILE A 1 76 ? 8.828 25.922 -2.297 1 84.31 76 ILE A C 1
ATOM 615 O O . ILE A 1 76 ? 8.539 24.719 -2.162 1 84.31 76 ILE A O 1
ATOM 619 N N . GLN A 1 77 ? 9.695 26.391 -3.209 1 82.62 77 GLN A N 1
ATOM 620 C CA . GLN A 1 77 ? 10.32 25.484 -4.18 1 82.62 77 GLN A CA 1
ATOM 621 C C . GLN A 1 77 ? 11.789 25.25 -3.85 1 82.62 77 GLN A C 1
ATOM 623 O O . GLN A 1 77 ? 12.594 24.984 -4.742 1 82.62 77 GLN A O 1
ATOM 628 N N . GLN A 1 78 ? 12.125 25.469 -2.602 1 85.75 78 GLN A N 1
ATOM 629 C CA . GLN A 1 78 ? 13.5 25.266 -2.166 1 85.75 78 GLN A CA 1
ATOM 630 C C . GLN A 1 78 ? 13.977 23.859 -2.48 1 85.75 78 GLN A C 1
ATOM 632 O O . GLN A 1 78 ? 13.258 22.875 -2.227 1 85.75 78 GLN A O 1
ATOM 637 N N . GLU A 1 79 ? 15.164 23.719 -3.057 1 81.12 79 GLU A N 1
ATOM 638 C CA . GLU A 1 79 ? 15.711 22.422 -3.439 1 81.12 79 GLU A CA 1
ATOM 639 C C . GLU A 1 79 ? 16.188 21.641 -2.217 1 81.12 79 GLU A C 1
ATOM 641 O O . GLU A 1 79 ? 16.641 22.234 -1.23 1 81.12 79 GLU A O 1
ATOM 646 N N . PHE A 1 80 ? 16.094 20.406 -2.355 1 81.69 80 PHE A N 1
ATOM 647 C CA . PHE A 1 80 ? 16.625 19.531 -1.325 1 81.69 80 PHE A CA 1
ATOM 648 C C . PHE A 1 80 ? 18.125 19.766 -1.132 1 81.69 80 PHE A C 1
ATOM 650 O O . PHE A 1 80 ? 18.859 19.953 -2.104 1 81.69 80 PHE A O 1
ATOM 657 N N . ASP A 1 81 ? 18.516 19.828 0.106 1 82.69 81 ASP A N 1
ATOM 658 C CA . ASP A 1 81 ? 19.922 20 0.462 1 82.69 81 ASP A CA 1
ATOM 659 C C . ASP A 1 81 ? 20.406 18.828 1.322 1 82.69 81 ASP A C 1
ATOM 661 O O . ASP A 1 81 ? 20.094 18.766 2.514 1 82.69 81 ASP A O 1
ATOM 665 N N . GLY A 1 82 ? 21.219 18.016 0.791 1 79.19 82 GLY A N 1
ATOM 666 C CA . GLY A 1 82 ? 21.703 16.812 1.456 1 79.19 82 GLY A CA 1
ATOM 667 C C . GLY A 1 82 ? 22.609 17.109 2.639 1 79.19 82 GLY A C 1
ATOM 668 O O . GLY A 1 82 ? 22.844 16.219 3.471 1 79.19 82 GLY A O 1
ATOM 669 N N . LYS A 1 83 ? 23.062 18.312 2.773 1 80.75 83 LYS A N 1
ATOM 670 C CA . LYS A 1 83 ? 23.938 18.688 3.883 1 80.75 83 LYS A CA 1
ATOM 671 C C . LYS A 1 83 ? 23.125 18.969 5.145 1 80.75 83 LYS A C 1
ATOM 673 O O . LYS A 1 83 ? 23.656 18.906 6.258 1 80.75 83 LYS A O 1
ATOM 678 N N . GLN A 1 84 ? 21.875 19.297 4.988 1 83.12 84 GLN A N 1
ATOM 679 C CA . GLN A 1 84 ? 20.969 19.516 6.113 1 83.12 84 GLN A CA 1
ATOM 680 C C . GLN A 1 84 ? 20.359 18.203 6.602 1 83.12 84 GLN A C 1
ATOM 682 O O . GLN A 1 84 ? 20.484 17.172 5.941 1 83.12 84 GLN A O 1
ATOM 687 N N . PHE A 1 85 ? 19.781 18.297 7.773 1 84.06 85 PHE A N 1
ATOM 688 C CA . PHE A 1 85 ? 19.109 17.094 8.258 1 84.06 85 PHE A CA 1
ATOM 689 C C . PHE A 1 85 ? 18.172 16.531 7.195 1 84.06 85 PHE A C 1
ATOM 691 O O . PHE A 1 85 ? 17.469 17.297 6.516 1 84.06 85 PHE A O 1
ATOM 698 N N . ASN A 1 86 ? 18.25 15.266 7.004 1 84.31 86 ASN A N 1
ATOM 699 C CA . ASN A 1 86 ? 17.328 14.555 6.121 1 84.31 86 ASN A CA 1
ATOM 700 C C . ASN A 1 86 ? 17.078 13.133 6.605 1 84.31 86 ASN A C 1
ATOM 702 O O . ASN A 1 86 ? 17.75 12.656 7.527 1 84.31 86 ASN A O 1
ATOM 706 N N . PHE A 1 87 ? 16.156 12.43 6.059 1 83.94 87 PHE A N 1
ATOM 707 C CA . PHE A 1 87 ? 15.664 11.172 6.609 1 83.94 87 PHE A CA 1
ATOM 708 C C . PHE A 1 87 ? 16.531 10 6.156 1 83.94 87 PHE A C 1
ATOM 710 O O . PHE A 1 87 ? 16.281 8.859 6.543 1 83.94 87 PHE A O 1
ATOM 717 N N . ASN A 1 88 ? 17.484 10.312 5.398 1 73.69 88 ASN A N 1
ATOM 718 C CA . ASN A 1 88 ? 18.5 9.297 5.137 1 73.69 88 ASN A CA 1
ATOM 719 C C . ASN A 1 88 ? 19.5 9.203 6.277 1 73.69 88 ASN A C 1
ATOM 721 O O . ASN A 1 88 ? 20.25 8.234 6.367 1 73.69 88 ASN A O 1
ATOM 725 N N . ARG A 1 89 ? 19.5 10.18 7.141 1 75.75 89 ARG A N 1
ATOM 726 C CA . ARG A 1 89 ? 20.438 10.266 8.25 1 75.75 89 ARG A CA 1
ATOM 727 C C . ARG A 1 89 ? 19.766 9.891 9.57 1 75.75 89 ARG A C 1
ATOM 729 O O . ARG A 1 89 ? 20.312 10.148 10.641 1 75.75 89 ARG A O 1
ATOM 736 N N . ILE A 1 90 ? 18.703 9.234 9.5 1 76.69 90 ILE A N 1
ATOM 737 C CA . ILE A 1 90 ? 17.953 8.969 10.719 1 76.69 90 ILE A CA 1
ATOM 738 C C . ILE A 1 90 ? 18.547 7.766 11.445 1 76.69 90 ILE A C 1
ATOM 740 O O . ILE A 1 90 ? 19.203 6.918 10.828 1 76.69 90 ILE A O 1
ATOM 744 N N . ASN A 1 91 ? 18.422 7.762 12.727 1 81.56 91 ASN A N 1
ATOM 745 C CA . ASN A 1 91 ? 18.719 6.59 13.539 1 81.56 91 ASN A CA 1
ATOM 746 C C . ASN A 1 91 ? 17.797 5.418 13.172 1 81.56 91 ASN A C 1
ATOM 748 O O . ASN A 1 91 ? 16.578 5.512 13.312 1 81.56 91 ASN A O 1
ATOM 752 N N . PRO A 1 92 ? 18.406 4.367 12.711 1 77.75 92 PRO A N 1
ATOM 753 C CA . PRO A 1 92 ? 17.578 3.221 12.32 1 77.75 92 PRO A CA 1
ATOM 754 C C . PRO A 1 92 ? 16.641 2.76 13.43 1 77.75 92 PRO A C 1
ATOM 756 O O . PRO A 1 92 ? 15.594 2.172 13.156 1 77.75 92 PRO A O 1
ATOM 759 N N . GLU A 1 93 ? 17.016 3.039 14.633 1 83.88 93 GLU A N 1
ATOM 760 C CA . GLU A 1 93 ? 16.172 2.635 15.766 1 83.88 93 GLU A CA 1
ATOM 761 C C . GLU A 1 93 ? 14.859 3.404 15.781 1 83.88 93 GLU A C 1
ATOM 763 O O . GLU A 1 93 ? 13.914 3.006 16.453 1 83.88 93 GLU A O 1
ATOM 768 N N . GLU A 1 94 ? 14.797 4.477 15.031 1 88.06 94 GLU A N 1
ATOM 769 C CA . GLU A 1 94 ? 13.594 5.301 14.992 1 88.06 94 GLU A CA 1
ATOM 770 C C . GLU A 1 94 ? 12.57 4.75 14 1 88.06 94 GLU A C 1
ATOM 772 O O . GLU A 1 94 ? 11.43 5.215 13.953 1 88.06 94 GLU A O 1
ATOM 777 N N . ILE A 1 95 ? 12.984 3.738 13.242 1 85.56 95 ILE A N 1
ATOM 778 C CA . ILE A 1 95 ? 12.109 3.176 12.219 1 85.56 95 ILE A CA 1
ATOM 779 C C . ILE A 1 95 ? 11.102 2.221 12.859 1 85.56 95 ILE A C 1
ATOM 781 O O . ILE A 1 95 ? 11.492 1.292 13.57 1 85.56 95 ILE A O 1
ATOM 785 N N . ILE A 1 96 ? 9.836 2.568 12.625 1 85.06 96 ILE A N 1
ATOM 786 C CA . ILE A 1 96 ? 8.789 1.659 13.07 1 85.06 96 ILE A CA 1
ATOM 787 C C . ILE A 1 96 ? 8.688 0.475 12.109 1 85.06 96 ILE A C 1
ATOM 789 O O . ILE A 1 96 ? 8.695 -0.682 12.539 1 85.06 96 ILE A O 1
ATOM 793 N N . PHE A 1 97 ? 8.5 0.786 10.789 1 69.81 97 PHE A N 1
ATOM 794 C CA . PHE A 1 97 ? 8.516 -0.256 9.766 1 69.81 97 PHE A CA 1
ATOM 795 C C . PHE A 1 97 ? 8.836 0.334 8.398 1 69.81 97 PHE A C 1
ATOM 797 O O . PHE A 1 97 ? 8.805 1.553 8.219 1 69.81 97 PHE A O 1
ATOM 804 N N . GLU A 1 98 ? 9.422 -0.454 7.516 1 67.94 98 GLU A N 1
ATOM 805 C CA . GLU A 1 98 ? 9.734 -0.119 6.133 1 67.94 98 GLU A CA 1
ATOM 806 C C . GLU A 1 98 ? 9.039 -1.068 5.16 1 67.94 98 GLU A C 1
ATOM 808 O O . GLU A 1 98 ? 8.891 -2.258 5.449 1 67.94 98 GLU A O 1
ATOM 813 N N . MET A 1 99 ? 8.477 -0.473 4.105 1 64.12 99 MET A N 1
ATOM 814 C CA . MET A 1 99 ? 7.84 -1.309 3.09 1 64.12 99 MET A CA 1
ATOM 815 C C . MET A 1 99 ? 8.422 -1.026 1.711 1 64.12 99 MET A C 1
ATOM 817 O O . MET A 1 99 ? 8.547 0.132 1.307 1 64.12 99 MET A O 1
ATOM 821 N N . MET A 1 100 ? 9.117 -1.984 1.105 1 63.09 100 MET A N 1
ATOM 822 C CA . MET A 1 100 ? 9.625 -1.871 -0.259 1 63.09 100 MET A CA 1
ATOM 823 C C . MET A 1 100 ? 9.055 -2.977 -1.145 1 63.09 100 MET A C 1
ATOM 825 O O . MET A 1 100 ? 8.969 -4.129 -0.721 1 63.09 100 MET A O 1
ATOM 829 N N . LYS A 1 101 ? 8.477 -2.523 -2.34 1 74.31 101 LYS A N 1
ATOM 830 C CA . LYS A 1 101 ? 8.094 -3.512 -3.346 1 74.31 101 LYS A CA 1
ATOM 831 C C . LYS A 1 101 ? 8.453 -3.035 -4.75 1 74.31 101 LYS A C 1
ATOM 833 O O . LYS A 1 101 ? 8.367 -1.841 -5.047 1 74.31 101 LYS A O 1
ATOM 838 N N . ILE A 1 102 ? 9.039 -3.994 -5.531 1 77.94 102 ILE A N 1
ATOM 839 C CA . ILE A 1 102 ? 9.328 -3.732 -6.934 1 77.94 102 ILE A CA 1
ATOM 840 C C . ILE A 1 102 ? 8.43 -4.594 -7.82 1 77.94 102 ILE A C 1
ATOM 842 O O . ILE A 1 102 ? 8.203 -5.77 -7.523 1 77.94 102 ILE A O 1
ATOM 846 N N . VAL A 1 103 ? 7.836 -3.949 -8.844 1 86.88 103 VAL A N 1
ATOM 847 C CA . VAL A 1 103 ? 7.09 -4.68 -9.859 1 86.88 103 VAL A CA 1
ATOM 848 C C . VAL A 1 103 ? 7.879 -4.695 -11.172 1 86.88 103 VAL A C 1
ATOM 850 O O . VAL A 1 103 ? 8.227 -3.643 -11.703 1 86.88 103 VAL A O 1
ATOM 853 N N . LEU A 1 104 ? 8.18 -5.914 -11.672 1 91.12 104 LEU A N 1
ATOM 854 C CA . LEU A 1 104 ? 8.945 -6.086 -12.898 1 91.12 104 LEU A CA 1
ATOM 855 C C . LEU A 1 104 ? 8.156 -6.891 -13.93 1 91.12 104 LEU A C 1
ATOM 857 O O . LEU A 1 104 ? 7.293 -7.691 -13.562 1 91.12 104 LEU A O 1
ATOM 861 N N . VAL A 1 105 ? 8.445 -6.598 -15.164 1 92.94 105 VAL A N 1
ATOM 862 C CA . VAL A 1 105 ? 7.863 -7.473 -16.172 1 92.94 105 VAL A CA 1
ATOM 863 C C . VAL A 1 105 ? 8.492 -8.859 -16.094 1 92.94 105 VAL A C 1
ATOM 865 O O . VAL A 1 105 ? 9.688 -8.984 -15.805 1 92.94 105 VAL A O 1
ATOM 868 N N . ASN A 1 106 ? 7.715 -9.867 -16.234 1 93.94 106 ASN A N 1
ATOM 869 C CA . ASN A 1 106 ? 8.289 -11.172 -16.547 1 93.94 106 ASN A CA 1
ATOM 870 C C . ASN A 1 106 ? 8.703 -11.273 -18.016 1 93.94 106 ASN A C 1
ATOM 872 O O . ASN A 1 106 ? 7.859 -11.219 -18.906 1 93.94 106 ASN A O 1
ATOM 876 N N . VAL A 1 107 ? 9.883 -11.414 -18.203 1 93.31 107 VAL A N 1
ATOM 877 C CA . VAL A 1 107 ? 10.414 -11.32 -19.547 1 93.31 107 VAL A CA 1
ATOM 878 C C . VAL A 1 107 ? 10.016 -12.57 -20.344 1 93.31 107 VAL A C 1
ATOM 880 O O . VAL A 1 107 ? 10.203 -12.625 -21.562 1 93.31 107 VAL A O 1
ATOM 883 N N . SER A 1 108 ? 9.539 -13.586 -19.719 1 93.31 108 SER A N 1
ATOM 884 C CA . SER A 1 108 ? 8.922 -14.758 -20.328 1 93.31 108 SER A CA 1
ATOM 885 C C . SER A 1 108 ? 7.441 -14.852 -19.984 1 93.31 108 SER A C 1
ATOM 887 O O . SER A 1 108 ? 7.02 -15.773 -19.281 1 93.31 108 SER A O 1
ATOM 889 N N . PRO A 1 109 ? 6.699 -13.984 -20.562 1 94.56 109 PRO A N 1
ATOM 890 C CA . PRO A 1 109 ? 5.316 -13.828 -20.109 1 94.56 109 PRO A CA 1
ATOM 891 C C . PRO A 1 109 ? 4.438 -15.023 -20.469 1 94.56 109 PRO A C 1
ATOM 893 O O . PRO A 1 109 ? 4.578 -15.594 -21.547 1 94.56 109 PRO A O 1
ATOM 896 N N . LEU A 1 110 ? 3.631 -15.359 -19.594 1 94.25 110 LEU A N 1
ATOM 897 C CA . LEU A 1 110 ? 2.621 -16.391 -19.828 1 94.25 110 LEU A CA 1
ATOM 898 C C . LEU A 1 110 ? 1.376 -15.789 -20.469 1 94.25 110 LEU A C 1
ATOM 900 O O . LEU A 1 110 ? 0.678 -16.469 -21.234 1 94.25 110 LEU A O 1
ATOM 904 N N . GLU A 1 111 ? 1.051 -14.602 -20.125 1 95 111 GLU A N 1
ATOM 905 C CA . GLU A 1 111 ? -0.127 -13.859 -20.562 1 95 111 GLU A CA 1
ATOM 906 C C . GLU A 1 111 ? 0.106 -12.352 -20.469 1 95 111 GLU A C 1
ATOM 908 O O . GLU A 1 111 ? 1.115 -11.906 -19.922 1 95 111 GLU A O 1
ATOM 913 N N . PHE A 1 112 ? -0.876 -11.609 -21.047 1 94.19 112 PHE A N 1
ATOM 914 C CA . PHE A 1 112 ? -0.804 -10.148 -21.078 1 94.19 112 PHE A CA 1
ATOM 915 C C . PHE A 1 112 ? -0.633 -9.594 -19.656 1 94.19 112 PHE A C 1
ATOM 917 O O . PHE A 1 112 ? -1.296 -10.047 -18.734 1 94.19 112 PHE A O 1
ATOM 924 N N . GLY A 1 113 ? 0.318 -8.625 -19.578 1 94.38 113 GLY A N 1
ATOM 925 C CA . GLY A 1 113 ? 0.504 -7.926 -18.312 1 94.38 113 GLY A CA 1
ATOM 926 C C . GLY A 1 113 ? 1.271 -8.742 -17.297 1 94.38 113 GLY A C 1
ATOM 927 O O . GLY A 1 113 ? 1.33 -8.383 -16.125 1 94.38 113 GLY A O 1
ATOM 928 N N . HIS A 1 114 ? 1.825 -9.891 -17.703 1 97.25 114 HIS A N 1
ATOM 929 C CA . HIS A 1 114 ? 2.537 -10.758 -16.766 1 97.25 114 HIS A CA 1
ATOM 930 C C . HIS A 1 114 ? 3.713 -10.031 -16.125 1 97.25 114 HIS A C 1
ATOM 932 O O . HIS A 1 114 ? 4.676 -9.672 -16.812 1 97.25 114 HIS A O 1
ATOM 938 N N . CYS A 1 115 ? 3.646 -9.852 -14.812 1 94.5 115 CYS A N 1
ATOM 939 C CA . CYS A 1 115 ? 4.648 -9.133 -14.039 1 94.5 115 CYS A CA 1
ATOM 940 C C . CYS A 1 115 ? 4.961 -9.867 -12.742 1 94.5 115 CYS A C 1
ATOM 942 O O . CYS A 1 115 ? 4.305 -10.852 -12.406 1 94.5 115 CYS A O 1
ATOM 944 N N . LEU A 1 116 ? 6.078 -9.453 -12.117 1 95.75 116 LEU A N 1
ATOM 945 C CA . LEU A 1 116 ? 6.516 -10.008 -10.836 1 95.75 116 LEU A CA 1
ATOM 946 C C . LEU A 1 116 ? 6.484 -8.945 -9.742 1 95.75 116 LEU A C 1
ATOM 948 O O . LEU A 1 116 ? 6.93 -7.816 -9.961 1 95.75 116 LEU A O 1
ATOM 952 N N . PHE A 1 117 ? 5.898 -9.305 -8.672 1 92.38 117 PHE A N 1
ATOM 953 C CA . PHE A 1 117 ? 5.988 -8.508 -7.453 1 92.38 117 PHE A CA 1
ATOM 954 C C . PHE A 1 117 ? 7.113 -9.008 -6.555 1 92.38 117 PHE A C 1
ATOM 956 O O . PHE A 1 117 ? 7.074 -10.148 -6.074 1 92.38 117 PHE A O 1
ATOM 963 N N . VAL A 1 118 ? 8.078 -8.172 -6.355 1 90.75 118 VAL A N 1
ATOM 964 C CA . VAL A 1 118 ? 9.234 -8.555 -5.551 1 90.75 118 VAL A CA 1
ATOM 965 C C . VAL A 1 118 ? 9.297 -7.676 -4.301 1 90.75 118 VAL A C 1
ATOM 967 O O . VAL A 1 118 ? 9.742 -6.527 -4.359 1 90.75 118 VAL A O 1
ATOM 970 N N . PRO A 1 119 ? 8.914 -8.336 -3.234 1 82.88 119 PRO A N 1
ATOM 971 C CA . PRO A 1 119 ? 8.992 -7.551 -1.996 1 82.88 119 PRO A CA 1
ATOM 972 C C . PRO A 1 119 ? 10.414 -7.418 -1.471 1 82.88 119 PRO A C 1
ATOM 974 O O . PRO A 1 119 ? 11.141 -8.414 -1.371 1 82.88 119 PRO A O 1
ATOM 977 N N . ASP A 1 120 ? 10.906 -6.324 -1.241 1 71.38 120 ASP A N 1
ATOM 978 C CA . ASP A 1 120 ? 12.18 -6 -0.615 1 71.38 120 ASP A CA 1
ATOM 979 C C . ASP A 1 120 ? 13.32 -6.805 -1.237 1 71.38 120 ASP A C 1
ATOM 981 O O . ASP A 1 120 ? 13.984 -7.578 -0.549 1 71.38 120 ASP A O 1
ATOM 985 N N . PRO A 1 121 ? 13.609 -6.605 -2.473 1 75.44 121 PRO A N 1
ATOM 986 C CA . PRO A 1 121 ? 14.594 -7.441 -3.162 1 75.44 121 PRO A CA 1
ATOM 987 C C . PRO A 1 121 ? 15.945 -7.473 -2.447 1 75.44 121 PRO A C 1
ATOM 989 O O . PRO A 1 121 ? 16.609 -8.508 -2.441 1 75.44 121 PRO A O 1
ATOM 992 N N . SER A 1 122 ? 16.266 -6.457 -1.814 1 67.06 122 SER A N 1
ATOM 993 C CA . SER A 1 122 ? 17.578 -6.355 -1.182 1 67.06 122 SER A CA 1
ATOM 994 C C . SER A 1 122 ? 17.688 -7.27 0.036 1 67.06 122 SER A C 1
ATOM 996 O O . SER A 1 122 ? 18.781 -7.602 0.481 1 67.06 122 SER A O 1
ATOM 998 N N . CYS A 1 123 ? 16.531 -7.676 0.511 1 69.62 123 CYS A N 1
ATOM 999 C CA . CYS A 1 123 ? 16.516 -8.547 1.678 1 69.62 123 CYS A CA 1
ATOM 1000 C C . CYS A 1 123 ? 16.766 -10 1.277 1 69.62 123 CYS A C 1
ATOM 1002 O O . CYS A 1 123 ? 17 -10.852 2.135 1 69.62 123 CYS A O 1
ATOM 1004 N N . CYS A 1 124 ? 16.703 -10.289 0.038 1 78.81 124 CYS A N 1
ATOM 1005 C CA . CYS A 1 124 ? 17.031 -11.602 -0.503 1 78.81 124 CYS A CA 1
ATOM 1006 C C . CYS A 1 124 ? 16.234 -12.695 0.2 1 78.81 124 CYS A C 1
ATOM 1008 O O . CYS A 1 124 ? 16.797 -13.711 0.611 1 78.81 124 CYS A O 1
ATOM 1010 N N . PHE A 1 125 ? 14.953 -12.383 0.434 1 81.94 125 PHE A N 1
ATOM 1011 C CA . PHE A 1 125 ? 14.078 -13.391 1.03 1 81.94 125 PHE A CA 1
ATOM 1012 C C . PHE A 1 125 ? 13.977 -14.625 0.14 1 81.94 125 PHE A C 1
ATOM 1014 O O . PHE A 1 125 ? 13.805 -14.508 -1.074 1 81.94 125 PHE A O 1
ATOM 1021 N N . PRO A 1 126 ? 14.102 -15.812 0.79 1 89.62 126 PRO A N 1
ATOM 1022 C CA . PRO A 1 126 ? 13.836 -17.016 -0.01 1 89.62 126 PRO A CA 1
ATOM 1023 C C . PRO A 1 126 ? 12.383 -17.078 -0.486 1 89.62 126 PRO A C 1
ATOM 1025 O O . PRO A 1 126 ? 11.539 -16.297 -0.036 1 89.62 126 PRO A O 1
ATOM 1028 N N . GLN A 1 127 ? 12.148 -17.953 -1.42 1 93.94 127 GLN A N 1
ATOM 1029 C CA . GLN A 1 127 ? 10.828 -18.109 -2.021 1 93.94 127 GLN A CA 1
ATOM 1030 C C . GLN A 1 127 ? 9.844 -18.75 -1.039 1 93.94 127 GLN A C 1
ATOM 1032 O O . GLN A 1 127 ? 9.305 -19.812 -1.305 1 93.94 127 GLN A O 1
ATOM 1037 N N . THR A 1 128 ? 9.68 -18.062 0.096 1 94 128 THR A N 1
ATOM 1038 C CA . THR A 1 128 ? 8.719 -18.344 1.152 1 94 128 THR A CA 1
ATOM 1039 C C . THR A 1 128 ? 7.828 -17.141 1.419 1 94 128 THR A C 1
ATOM 1041 O O . THR A 1 128 ? 8.32 -16.016 1.56 1 94 128 THR A O 1
ATOM 1044 N N . LEU A 1 129 ? 6.555 -17.422 1.519 1 94.25 129 LEU A N 1
ATOM 1045 C CA . LEU A 1 129 ? 5.605 -16.328 1.665 1 94.25 129 LEU A CA 1
ATOM 1046 C C . LEU A 1 129 ? 5.801 -15.617 3 1 94.25 129 LEU A C 1
ATOM 1048 O O . LEU A 1 129 ? 6.055 -16.266 4.02 1 94.25 129 LEU A O 1
ATOM 1052 N N . THR A 1 130 ? 5.73 -14.328 2.877 1 87.81 130 THR A N 1
ATOM 1053 C CA . THR A 1 130 ? 5.652 -13.484 4.059 1 87.81 130 THR A CA 1
ATOM 1054 C C . THR A 1 130 ? 4.289 -12.797 4.145 1 87.81 130 THR A C 1
ATOM 1056 O O . THR A 1 130 ? 3.562 -12.727 3.15 1 87.81 130 THR A O 1
ATOM 1059 N N . ARG A 1 131 ? 4.008 -12.398 5.328 1 83.94 131 ARG A N 1
ATOM 1060 C CA . ARG A 1 131 ? 2.754 -11.672 5.496 1 83.94 131 ARG A CA 1
ATOM 1061 C C . ARG A 1 131 ? 2.684 -10.469 4.559 1 83.94 131 ARG A C 1
ATOM 1063 O O . ARG A 1 131 ? 1.641 -10.203 3.961 1 83.94 131 ARG A O 1
ATOM 1070 N N . PHE A 1 132 ? 3.777 -9.781 4.441 1 80.19 132 PHE A N 1
ATOM 1071 C CA . PHE A 1 132 ? 3.848 -8.609 3.58 1 80.19 132 PHE A CA 1
ATOM 1072 C C . PHE A 1 132 ? 3.582 -8.984 2.129 1 80.19 132 PHE A C 1
ATOM 1074 O O . PHE A 1 132 ? 2.814 -8.312 1.437 1 80.19 132 PHE A O 1
ATOM 1081 N N . ALA A 1 133 ? 4.23 -10 1.675 1 88.44 133 ALA A N 1
ATOM 1082 C CA . ALA A 1 133 ? 4.055 -10.438 0.291 1 88.44 133 ALA A CA 1
ATOM 1083 C C . ALA A 1 133 ? 2.602 -10.82 0.018 1 88.44 133 ALA A C 1
ATOM 1085 O O . ALA A 1 133 ? 2.061 -10.508 -1.046 1 88.44 133 ALA A O 1
ATOM 1086 N N . ILE A 1 134 ? 2.004 -11.469 0.985 1 93.19 134 ILE A N 1
ATOM 1087 C CA . ILE A 1 134 ? 0.611 -11.883 0.843 1 93.19 134 ILE A CA 1
ATOM 1088 C C . ILE A 1 134 ? -0.284 -10.648 0.769 1 93.19 134 ILE A C 1
ATOM 1090 O O . ILE A 1 134 ? -1.16 -10.555 -0.094 1 93.19 134 ILE A O 1
ATOM 1094 N N . GLN A 1 135 ? -0.044 -9.758 1.629 1 83.75 135 GLN A N 1
ATOM 1095 C CA . GLN A 1 135 ? -0.806 -8.516 1.641 1 83.75 135 GLN A CA 1
ATOM 1096 C C . GLN A 1 135 ? -0.667 -7.77 0.314 1 83.75 135 GLN A C 1
ATOM 1098 O O . GLN A 1 135 ? -1.654 -7.27 -0.228 1 83.75 135 GLN A O 1
ATOM 1103 N N . VAL A 1 136 ? 0.555 -7.711 -0.142 1 81.69 136 VAL A N 1
ATOM 1104 C CA . VAL A 1 136 ? 0.814 -7.062 -1.425 1 81.69 136 VAL A CA 1
ATOM 1105 C C . VAL A 1 136 ? -0.01 -7.738 -2.52 1 81.69 136 VAL A C 1
ATOM 1107 O O . VAL A 1 136 ? -0.598 -7.066 -3.367 1 81.69 136 VAL A O 1
ATOM 1110 N N . GLY A 1 137 ? -0.051 -9.008 -2.516 1 91.5 137 GLY A N 1
ATOM 1111 C CA . GLY A 1 137 ? -0.833 -9.742 -3.498 1 91.5 137 GLY A CA 1
ATOM 1112 C C . GLY A 1 137 ? -2.314 -9.422 -3.443 1 91.5 137 GLY A C 1
ATOM 1113 O O . GLY A 1 137 ? -2.924 -9.102 -4.465 1 91.5 137 GLY A O 1
ATOM 1114 N N . ILE A 1 138 ? -2.869 -9.438 -2.25 1 89.12 138 ILE A N 1
ATOM 1115 C CA . ILE A 1 138 ? -4.293 -9.18 -2.072 1 89.12 138 ILE A CA 1
ATOM 1116 C C . ILE A 1 138 ? -4.621 -7.754 -2.496 1 89.12 138 ILE A C 1
ATOM 1118 O O . ILE A 1 138 ? -5.555 -7.527 -3.268 1 89.12 138 ILE A O 1
ATOM 1122 N N . GLU A 1 139 ? -3.855 -6.895 -2.039 1 78.5 139 GLU A N 1
ATOM 1123 C CA . GLU A 1 139 ? -4.094 -5.48 -2.326 1 78.5 139 GLU A CA 1
ATOM 1124 C C . GLU A 1 139 ? -3.975 -5.195 -3.82 1 78.5 139 GLU A C 1
ATOM 1126 O O . GLU A 1 139 ? -4.707 -4.363 -4.359 1 78.5 139 GLU A O 1
ATOM 1131 N N . SER A 1 140 ? -3.031 -5.812 -4.469 1 83.56 140 SER A N 1
ATOM 1132 C CA . SER A 1 140 ? -2.883 -5.617 -5.906 1 83.56 140 SER A CA 1
ATOM 1133 C C . SER A 1 140 ? -4.141 -6.039 -6.656 1 83.56 140 SER A C 1
ATOM 1135 O O . SER A 1 140 ? -4.566 -5.367 -7.598 1 83.56 140 SER A O 1
ATOM 1137 N N . VAL A 1 141 ? -4.754 -7.117 -6.207 1 88.88 141 VAL A N 1
ATOM 1138 C CA . VAL A 1 141 ? -5.988 -7.578 -6.828 1 88.88 141 VAL A CA 1
ATOM 1139 C C . VAL A 1 141 ? -7.113 -6.586 -6.539 1 88.88 141 VAL A C 1
ATOM 1141 O O . VAL A 1 141 ? -7.922 -6.281 -7.422 1 88.88 141 VAL A O 1
ATOM 1144 N N . LEU A 1 142 ? -7.082 -6.043 -5.371 1 77.44 142 LEU A N 1
ATOM 1145 C CA . LEU A 1 142 ? -8.125 -5.094 -4.98 1 77.44 142 LEU A CA 1
ATOM 1146 C C . LEU A 1 142 ? -7.949 -3.768 -5.711 1 77.44 142 LEU A C 1
ATOM 1148 O O . LEU A 1 142 ? -8.938 -3.092 -6.023 1 77.44 142 LEU A O 1
ATOM 1152 N N . LEU A 1 143 ? -6.742 -3.463 -5.949 1 69.62 143 LEU A N 1
ATOM 1153 C CA . LEU A 1 143 ? -6.445 -2.201 -6.617 1 69.62 143 LEU A CA 1
ATOM 1154 C C . LEU A 1 143 ? -6.84 -2.258 -8.086 1 69.62 143 LEU A C 1
ATOM 1156 O O . LEU A 1 143 ? -7.137 -1.228 -8.695 1 69.62 143 LEU A O 1
ATOM 1160 N N . SER A 1 144 ? -6.801 -3.459 -8.68 1 78.69 144 SER A N 1
ATOM 1161 C CA . SER A 1 144 ? -7.172 -3.621 -10.078 1 78.69 144 SER A CA 1
ATOM 1162 C C . SER A 1 144 ? -8.68 -3.475 -10.273 1 78.69 144 SER A C 1
ATOM 1164 O O . SER A 1 144 ? -9.461 -3.99 -9.477 1 78.69 144 SER A O 1
ATOM 1166 N N . SER A 1 145 ? -9.086 -2.721 -11.203 1 75.5 145 SER A N 1
ATOM 1167 C CA . SER A 1 145 ? -10.492 -2.627 -11.578 1 75.5 145 SER A CA 1
ATOM 1168 C C . SER A 1 145 ? -10.875 -3.707 -12.578 1 75.5 145 SER A C 1
ATOM 1170 O O . SER A 1 145 ? -12.055 -3.861 -12.922 1 75.5 145 SER A O 1
ATOM 1172 N N . ASP A 1 146 ? -9.922 -4.395 -13.102 1 83.5 146 ASP A N 1
ATOM 1173 C CA . ASP A 1 146 ? -10.125 -5.5 -14.039 1 83.5 146 ASP A CA 1
ATOM 1174 C C . ASP A 1 146 ? -10.258 -6.828 -13.297 1 83.5 146 ASP A C 1
ATOM 1176 O O . ASP A 1 146 ? -9.289 -7.32 -12.711 1 83.5 146 ASP A O 1
ATOM 1180 N N . PRO A 1 147 ? -11.422 -7.426 -13.32 1 87.69 147 PRO A N 1
ATOM 1181 C CA . PRO A 1 147 ? -11.594 -8.703 -12.617 1 87.69 147 PRO A CA 1
ATOM 1182 C C . PRO A 1 147 ? -10.711 -9.812 -13.195 1 87.69 147 PRO A C 1
ATOM 1184 O O . PRO A 1 147 ? -10.539 -10.859 -12.562 1 87.69 147 PRO A O 1
ATOM 1187 N N . GLY A 1 148 ? -10.117 -9.578 -14.312 1 93.25 148 GLY A N 1
ATOM 1188 C CA . GLY A 1 148 ? -9.242 -10.555 -14.945 1 93.25 148 GLY A CA 1
ATOM 1189 C C . GLY A 1 148 ? -7.816 -10.5 -14.414 1 93.25 148 GLY A C 1
ATOM 1190 O O . GLY A 1 148 ? -6.992 -11.344 -14.766 1 93.25 148 GLY A O 1
ATOM 1191 N N . PHE A 1 149 ? -7.543 -9.508 -13.602 1 93.62 149 PHE A N 1
ATOM 1192 C CA . PHE A 1 149 ? -6.207 -9.438 -13.023 1 93.62 149 PHE A CA 1
ATOM 1193 C C . PHE A 1 149 ? -6.043 -10.469 -11.906 1 93.62 149 PHE A C 1
ATOM 1195 O O . PHE A 1 149 ? -6.844 -10.508 -10.977 1 93.62 149 PHE A O 1
ATOM 1202 N N . ARG A 1 150 ? -5.039 -11.32 -12.039 1 97.06 150 ARG A N 1
ATOM 1203 C CA . ARG A 1 150 ? -4.766 -12.406 -11.109 1 97.06 150 ARG A CA 1
ATOM 1204 C C . ARG A 1 150 ? -3.352 -12.312 -10.547 1 97.06 150 ARG A C 1
ATOM 1206 O O . ARG A 1 150 ? -2.451 -11.789 -11.211 1 97.06 150 ARG A O 1
ATOM 1213 N N . VAL A 1 151 ? -3.252 -12.805 -9.344 1 97.38 151 VAL A N 1
ATOM 1214 C CA . VAL A 1 151 ? -1.942 -12.906 -8.711 1 97.38 151 VAL A CA 1
ATOM 1215 C C . VAL A 1 151 ? -1.712 -14.328 -8.227 1 97.38 151 VAL A C 1
ATOM 1217 O O . VAL A 1 151 ? -2.666 -15.062 -7.957 1 97.38 151 VAL A O 1
ATOM 1220 N N . GLY A 1 152 ? -0.439 -14.766 -8.219 1 98.38 152 GLY A N 1
ATOM 1221 C CA . GLY A 1 152 ? -0.169 -16.109 -7.738 1 98.38 152 GLY A CA 1
ATOM 1222 C C . GLY A 1 152 ? 1.24 -16.281 -7.203 1 98.38 152 GLY A C 1
ATOM 1223 O O . GLY A 1 152 ? 2.064 -15.375 -7.309 1 98.38 152 GLY A O 1
ATOM 1224 N N . PHE A 1 153 ? 1.46 -17.453 -6.574 1 98.5 153 PHE A N 1
ATOM 1225 C CA . PHE A 1 153 ? 2.715 -17.797 -5.918 1 98.5 153 PHE A CA 1
ATOM 1226 C C . PHE A 1 153 ? 2.98 -19.297 -6.02 1 98.5 153 PHE A C 1
ATOM 1228 O O . PHE A 1 153 ? 2.064 -20.109 -5.875 1 98.5 153 PHE A O 1
ATOM 1235 N N . ASN A 1 154 ? 4.184 -19.594 -6.387 1 97.81 154 ASN A N 1
ATOM 1236 C CA . ASN A 1 154 ? 4.699 -20.953 -6.336 1 97.81 154 ASN A CA 1
ATOM 1237 C C . ASN A 1 154 ? 5.805 -21.094 -5.297 1 97.81 154 ASN A C 1
ATOM 1239 O O . ASN A 1 154 ? 6.824 -20.422 -5.367 1 97.81 154 ASN A O 1
ATOM 1243 N N . SER A 1 155 ? 5.625 -22 -4.375 1 97.5 155 SER A N 1
ATOM 1244 C CA . SER A 1 155 ? 6.703 -22.281 -3.436 1 97.5 155 SER A CA 1
ATOM 1245 C C . SER A 1 155 ? 7.793 -23.141 -4.082 1 97.5 155 SER A C 1
ATOM 1247 O O . SER A 1 155 ? 7.621 -23.625 -5.199 1 97.5 155 SER A O 1
ATOM 1249 N N . LEU A 1 156 ? 8.93 -23.234 -3.361 1 94.38 156 LEU A N 1
ATOM 1250 C CA . LEU A 1 156 ? 9.906 -24.234 -3.795 1 94.38 156 LEU A CA 1
ATOM 1251 C C . LEU A 1 156 ? 9.305 -25.625 -3.779 1 94.38 156 LEU A C 1
ATOM 1253 O O . LEU A 1 156 ? 8.555 -25.984 -2.867 1 94.38 156 LEU A O 1
ATOM 1257 N N . GLY A 1 157 ? 9.602 -26.359 -4.855 1 94.62 157 GLY A N 1
ATOM 1258 C CA . GLY A 1 157 ? 9.008 -27.688 -4.996 1 94.62 157 GLY A CA 1
ATOM 1259 C C . GLY A 1 157 ? 7.656 -27.672 -5.676 1 94.62 157 GLY A C 1
ATOM 1260 O O . GLY A 1 157 ? 7.121 -28.719 -6.039 1 94.62 157 GLY A O 1
ATOM 1261 N N . ALA A 1 158 ? 7.094 -26.578 -5.797 1 96.25 158 ALA A N 1
ATOM 1262 C CA . ALA A 1 158 ? 5.832 -26.406 -6.52 1 96.25 158 ALA A CA 1
ATOM 1263 C C . ALA A 1 158 ? 6.031 -25.594 -7.793 1 96.25 158 ALA A C 1
ATOM 1265 O O . ALA A 1 158 ? 5.203 -24.734 -8.125 1 96.25 158 ALA A O 1
ATOM 1266 N N . PHE A 1 159 ? 7.211 -25.703 -8.328 1 93.31 159 PHE A N 1
ATOM 1267 C CA . PHE A 1 159 ? 7.586 -25.234 -9.656 1 93.31 159 PHE A CA 1
ATOM 1268 C C . PHE A 1 159 ? 7.941 -23.75 -9.625 1 93.31 159 PHE A C 1
ATOM 1270 O O . PHE A 1 159 ? 7.809 -23.047 -10.633 1 93.31 159 PHE A O 1
ATOM 1277 N N . ALA A 1 160 ? 8.273 -23.25 -8.477 1 93.44 160 ALA A N 1
ATOM 1278 C CA . ALA A 1 160 ? 8.992 -21.969 -8.492 1 93.44 160 ALA A CA 1
ATOM 1279 C C . ALA A 1 160 ? 10.336 -22.109 -9.203 1 93.44 160 ALA A C 1
ATOM 1281 O O . ALA A 1 160 ? 11.086 -23.062 -8.953 1 93.44 160 ALA A O 1
ATOM 1282 N N . SER A 1 161 ? 10.648 -21.125 -10.055 1 90.62 161 SER A N 1
ATOM 1283 C CA . SER A 1 161 ? 11.859 -21.234 -10.867 1 90.62 161 SER A CA 1
ATOM 1284 C C . SER A 1 161 ? 13.023 -20.5 -10.211 1 90.62 161 SER A C 1
ATOM 1286 O O . SER A 1 161 ? 14.188 -20.75 -10.547 1 90.62 161 SER A O 1
ATOM 1288 N N . VAL A 1 162 ? 12.773 -19.578 -9.43 1 90.69 162 VAL A N 1
ATOM 1289 C CA . VAL A 1 162 ? 13.773 -18.75 -8.789 1 90.69 162 VAL A CA 1
ATOM 1290 C C . VAL A 1 162 ? 13.555 -18.75 -7.273 1 90.69 162 VAL A C 1
ATOM 1292 O O . VAL A 1 162 ? 12.422 -18.625 -6.805 1 90.69 162 VAL A O 1
ATOM 1295 N N . ASN A 1 163 ? 14.664 -18.984 -6.551 1 91.62 163 ASN A N 1
ATOM 1296 C CA . ASN A 1 163 ? 14.586 -18.906 -5.094 1 91.62 163 ASN A CA 1
ATOM 1297 C C . ASN A 1 163 ? 14.859 -17.5 -4.598 1 91.62 163 ASN A C 1
ATOM 1299 O O . ASN A 1 163 ? 15.906 -17.234 -3.992 1 91.62 163 ASN A O 1
ATOM 1303 N N . HIS A 1 164 ? 14.039 -16.641 -4.789 1 91.94 164 HIS A N 1
ATOM 1304 C CA . HIS A 1 164 ? 13.914 -15.242 -4.363 1 91.94 164 HIS A CA 1
ATOM 1305 C C . HIS A 1 164 ? 12.453 -14.805 -4.336 1 91.94 164 HIS A C 1
ATOM 1307 O O . HIS A 1 164 ? 11.758 -14.875 -5.352 1 91.94 164 HIS A O 1
ATOM 1313 N N . LEU A 1 165 ? 12.016 -14.43 -3.223 1 92.75 165 LEU A N 1
ATOM 1314 C CA . LEU A 1 165 ? 10.586 -14.242 -2.988 1 92.75 165 LEU A CA 1
ATOM 1315 C C . LEU A 1 165 ? 9.977 -13.336 -4.051 1 92.75 165 LEU A C 1
ATOM 1317 O O . LEU A 1 165 ? 10.453 -12.219 -4.266 1 92.75 165 LEU A O 1
ATOM 1321 N N . HIS A 1 166 ? 8.984 -13.828 -4.734 1 95.25 166 HIS A N 1
ATOM 1322 C CA . HIS A 1 166 ? 8.242 -13.078 -5.742 1 95.25 166 HIS A CA 1
ATOM 1323 C C . HIS A 1 166 ? 6.855 -13.664 -5.957 1 95.25 166 HIS A C 1
ATOM 1325 O O . HIS A 1 166 ? 6.641 -14.859 -5.723 1 95.25 166 HIS A O 1
ATOM 1331 N N . LEU A 1 167 ? 5.945 -12.82 -6.324 1 97.56 167 LEU A N 1
ATOM 1332 C CA . LEU A 1 167 ? 4.617 -13.219 -6.77 1 97.56 167 LEU A CA 1
ATOM 1333 C C . LEU A 1 167 ? 4.43 -12.922 -8.258 1 97.56 167 LEU A C 1
ATOM 1335 O O . LEU A 1 167 ? 5.094 -12.039 -8.805 1 97.56 167 LEU A O 1
ATOM 1339 N N . HIS A 1 168 ? 3.553 -13.672 -8.82 1 97.75 168 HIS A N 1
ATOM 1340 C CA . HIS A 1 168 ? 3.176 -13.453 -10.211 1 97.75 168 HIS A CA 1
ATOM 1341 C C . HIS A 1 168 ? 1.877 -12.664 -10.312 1 97.75 168 HIS A C 1
ATOM 1343 O O . HIS A 1 168 ? 0.957 -12.867 -9.523 1 97.75 168 HIS A O 1
ATOM 1349 N N . GLY A 1 169 ? 1.815 -11.75 -11.258 1 97.19 169 GLY A N 1
ATOM 1350 C CA . GLY A 1 169 ? 0.583 -11.086 -11.656 1 97.19 169 GLY A CA 1
ATOM 1351 C C . GLY A 1 169 ? 0.369 -11.07 -13.156 1 97.19 169 GLY A C 1
ATOM 1352 O O . GLY A 1 169 ? 1.325 -10.945 -13.922 1 97.19 169 GLY A O 1
ATOM 1353 N N . TYR A 1 170 ? -0.881 -11.211 -13.602 1 97 170 TYR A N 1
ATOM 1354 C CA . TYR A 1 170 ? -1.191 -11.148 -15.023 1 97 170 TYR A CA 1
ATOM 1355 C C . TYR A 1 170 ? -2.689 -10.977 -15.25 1 97 170 TYR A C 1
ATOM 1357 O O . TYR A 1 170 ? -3.484 -11.133 -14.32 1 97 170 TYR A O 1
ATOM 1365 N N . TYR A 1 171 ? -3.07 -10.602 -16.469 1 94.56 171 TYR A N 1
ATOM 1366 C CA . TYR A 1 171 ? -4.469 -10.461 -16.859 1 94.56 171 TYR A CA 1
ATOM 1367 C C . TYR A 1 171 ? -4.934 -11.664 -17.672 1 94.56 171 TYR A C 1
ATOM 1369 O O . TYR A 1 171 ? -4.246 -12.102 -18.594 1 94.56 171 TYR A O 1
ATOM 1377 N N . LEU A 1 172 ? -6.023 -12.234 -17.281 1 96 172 LEU A N 1
ATOM 1378 C CA . LEU A 1 172 ? -6.703 -13.273 -18.031 1 96 172 LEU A CA 1
ATOM 1379 C C . LEU A 1 172 ? -8.164 -12.914 -18.266 1 96 172 LEU A C 1
ATOM 1381 O O . LEU A 1 172 ? -8.945 -12.82 -17.312 1 96 172 LEU A O 1
ATOM 1385 N N . ASP A 1 173 ? -8.484 -12.688 -19.531 1 92.12 173 ASP A N 1
ATOM 1386 C CA . ASP A 1 173 ? -9.844 -12.266 -19.859 1 92.12 173 ASP A CA 1
ATOM 1387 C C . ASP A 1 173 ? -10.773 -13.469 -20 1 92.12 173 ASP A C 1
ATOM 1389 O O . ASP A 1 173 ? -11.445 -13.633 -21.016 1 92.12 173 ASP A O 1
ATOM 1393 N N . HIS A 1 174 ? -10.812 -14.336 -19.031 1 94.19 174 HIS A N 1
ATOM 1394 C CA . HIS A 1 174 ? -11.703 -15.492 -18.906 1 94.19 174 HIS A CA 1
ATOM 1395 C C . HIS A 1 174 ? -12.039 -15.766 -17.453 1 94.19 174 HIS A C 1
ATOM 1397 O O . HIS A 1 174 ? -11.172 -15.672 -16.578 1 94.19 174 HIS A O 1
ATOM 1403 N N . GLU A 1 175 ? -13.242 -16.094 -17.266 1 92.69 175 GLU A N 1
ATOM 1404 C CA . GLU A 1 175 ? -13.656 -16.484 -15.922 1 92.69 175 GLU A CA 1
ATOM 1405 C C . GLU A 1 175 ? -13.117 -17.859 -15.555 1 92.69 175 GLU A C 1
ATOM 1407 O O . GLU A 1 175 ? -13.102 -18.766 -16.391 1 92.69 175 GLU A O 1
ATOM 1412 N N . LEU A 1 176 ? -12.68 -18.016 -14.359 1 95.62 176 LEU A N 1
ATOM 1413 C CA . LEU A 1 176 ? -12.227 -19.297 -13.828 1 95.62 176 LEU A CA 1
ATOM 1414 C C . LEU A 1 176 ? -13.18 -19.812 -12.766 1 95.62 176 LEU A C 1
ATOM 1416 O O . LEU A 1 176 ? -13.773 -19.031 -12.023 1 95.62 176 LEU A O 1
ATOM 1420 N N . LYS A 1 177 ? -13.297 -21.094 -12.664 1 94.19 177 LYS A N 1
ATOM 1421 C CA . LYS A 1 177 ? -14.234 -21.719 -11.734 1 94.19 177 LYS A CA 1
ATOM 1422 C C . LYS A 1 177 ? -13.914 -21.344 -10.289 1 94.19 177 LYS A C 1
ATOM 1424 O O . LYS A 1 177 ? -14.812 -21.234 -9.453 1 94.19 177 LYS A O 1
ATOM 1429 N N . ILE A 1 178 ? -12.672 -21.094 -10.008 1 95.75 178 ILE A N 1
ATOM 1430 C CA . ILE A 1 178 ? -12.219 -20.812 -8.648 1 95.75 178 ILE A CA 1
ATOM 1431 C C . ILE A 1 178 ? -12.852 -19.516 -8.148 1 95.75 178 ILE A C 1
ATOM 1433 O O . ILE A 1 178 ? -12.898 -19.281 -6.941 1 95.75 178 ILE A O 1
ATOM 1437 N N . GLU A 1 179 ? -13.367 -18.656 -9 1 94.88 179 GLU A N 1
ATOM 1438 C CA . GLU A 1 179 ? -13.961 -17.375 -8.641 1 94.88 179 GLU A CA 1
ATOM 1439 C C . GLU A 1 179 ? -15.305 -17.562 -7.938 1 94.88 179 GLU A C 1
ATOM 1441 O O . GLU A 1 179 ? -15.789 -16.656 -7.262 1 94.88 179 GLU A O 1
ATOM 1446 N N . SER A 1 180 ? -15.898 -18.781 -8.094 1 93.06 180 SER A N 1
ATOM 1447 C CA . SER A 1 180 ? -17.234 -18.984 -7.543 1 93.06 180 SER A CA 1
ATOM 1448 C C . SER A 1 180 ? -17.391 -20.391 -6.973 1 93.06 180 SER A C 1
ATOM 1450 O O . SER A 1 180 ? -18.469 -20.766 -6.527 1 93.06 180 SER A O 1
ATOM 1452 N N . MET A 1 181 ? -16.391 -21.141 -6.98 1 93.69 181 MET A N 1
ATOM 1453 C CA . MET A 1 181 ? -16.422 -22.516 -6.492 1 93.69 181 MET A CA 1
ATOM 1454 C C . MET A 1 181 ? -16.984 -22.594 -5.074 1 93.69 181 MET A C 1
ATOM 1456 O O . MET A 1 181 ? -16.625 -21.766 -4.227 1 93.69 181 MET A O 1
ATOM 1460 N N . PRO A 1 182 ? -17.953 -23.531 -4.805 1 94.44 182 PRO A N 1
ATOM 1461 C CA . PRO A 1 182 ? -18.469 -23.688 -3.443 1 94.44 182 PRO A CA 1
ATOM 1462 C C . PRO A 1 182 ? -17.406 -24.125 -2.449 1 94.44 182 PRO A C 1
ATOM 1464 O O . PRO A 1 182 ? -16.438 -24.797 -2.834 1 94.44 182 PRO A O 1
ATOM 1467 N N . VAL A 1 183 ? -17.641 -23.75 -1.229 1 95.94 183 VAL A N 1
ATOM 1468 C CA . VAL A 1 183 ? -16.625 -24.031 -0.212 1 95.94 183 VAL A CA 1
ATOM 1469 C C . VAL A 1 183 ? -17.312 -24.516 1.069 1 95.94 183 VAL A C 1
ATOM 1471 O O . VAL A 1 183 ? -18.5 -24.25 1.289 1 95.94 183 VAL A O 1
ATOM 1474 N N . LYS A 1 184 ? -16.609 -25.266 1.857 1 96 184 LYS A N 1
ATOM 1475 C CA . LYS A 1 184 ? -17 -25.688 3.197 1 96 184 LYS A CA 1
ATOM 1476 C C . LYS A 1 184 ? -16.297 -24.859 4.266 1 96 184 LYS A C 1
ATOM 1478 O O . LYS A 1 184 ? -15.07 -24.734 4.254 1 96 184 LYS A O 1
ATOM 1483 N N . PRO A 1 185 ? -17.062 -24.297 5.188 1 95.5 185 PRO A N 1
ATOM 1484 C CA . PRO A 1 185 ? -16.406 -23.516 6.25 1 95.5 185 PRO A CA 1
ATOM 1485 C C . PRO A 1 185 ? -15.555 -24.391 7.168 1 95.5 185 PRO A C 1
ATOM 1487 O O . PRO A 1 185 ? -15.969 -25.484 7.555 1 95.5 185 PRO A O 1
ATOM 1490 N N . LEU A 1 186 ? -14.367 -24.016 7.477 1 96.5 186 LEU A N 1
ATOM 1491 C CA . LEU A 1 186 ? -13.477 -24.656 8.438 1 96.5 186 LEU A CA 1
ATOM 1492 C C . LEU A 1 186 ? -13.289 -23.766 9.672 1 96.5 186 LEU A C 1
ATOM 1494 O O . LEU A 1 186 ? -13.711 -24.125 10.773 1 96.5 186 LEU A O 1
ATOM 1498 N N . VAL A 1 187 ? -12.711 -22.578 9.477 1 94.19 187 VAL A N 1
ATOM 1499 C CA . VAL A 1 187 ? -12.609 -21.516 10.477 1 94.19 187 VAL A CA 1
ATOM 1500 C C . VAL A 1 187 ? -13.086 -20.203 9.875 1 94.19 187 VAL A C 1
ATOM 1502 O O . VAL A 1 187 ? -12.273 -19.312 9.602 1 94.19 187 VAL A O 1
ATOM 1505 N N . PRO A 1 188 ? -14.375 -20.031 9.789 1 88.69 188 PRO A N 1
ATOM 1506 C CA . PRO A 1 188 ? -14.922 -18.875 9.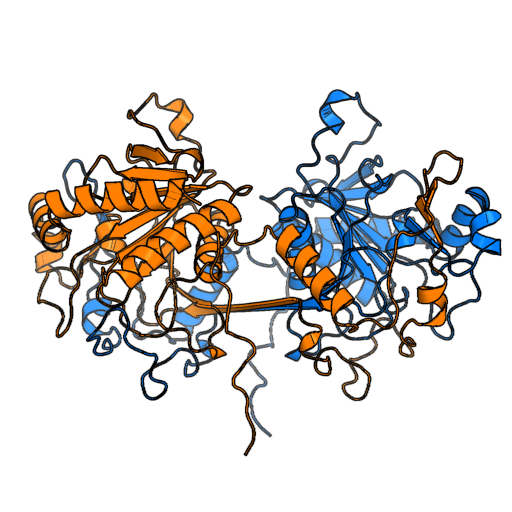062 1 88.69 188 PRO A CA 1
ATOM 1507 C C . PRO A 1 188 ? -14.492 -17.547 9.664 1 88.69 188 PRO A C 1
ATOM 1509 O O . PRO A 1 188 ? -14.336 -16.562 8.938 1 88.69 188 PRO A O 1
ATOM 1512 N N . GLU A 1 189 ? -14.219 -17.531 10.891 1 85.56 189 GLU A N 1
ATOM 1513 C CA . GLU A 1 189 ? -13.82 -16.297 11.57 1 85.56 189 GLU A CA 1
ATOM 1514 C C . GLU A 1 189 ? -12.477 -15.797 11.047 1 85.56 189 GLU A C 1
ATOM 1516 O O . GLU A 1 189 ? -12.172 -14.609 11.141 1 85.56 189 GLU A O 1
ATOM 1521 N N . LYS A 1 190 ? -11.719 -16.75 10.516 1 87.25 190 LYS A N 1
ATOM 1522 C CA . LYS A 1 190 ? -10.414 -16.406 9.961 1 87.25 190 LYS A CA 1
ATOM 1523 C C . LYS A 1 190 ? -10.453 -16.391 8.438 1 87.25 190 LYS A C 1
ATOM 1525 O O . LYS A 1 190 ? -9.414 -16.281 7.785 1 87.25 190 LYS A O 1
ATOM 1530 N N . GLY A 1 191 ? -11.656 -16.578 7.906 1 89.94 191 GLY A N 1
ATOM 1531 C CA . GLY A 1 191 ? -11.812 -16.609 6.457 1 89.94 191 GLY A CA 1
ATOM 1532 C C . GLY A 1 191 ? -11.289 -17.891 5.828 1 89.94 191 GLY A C 1
ATOM 1533 O O . GLY A 1 191 ? -10.875 -17.891 4.664 1 89.94 191 GLY A O 1
ATOM 1534 N N . PHE A 1 192 ? -11.266 -18.969 6.578 1 95.56 192 PHE A N 1
ATOM 1535 C CA . PHE A 1 192 ? -10.633 -20.219 6.145 1 95.56 192 PHE A CA 1
ATOM 1536 C C . PHE A 1 192 ? -11.68 -21.25 5.766 1 95.56 192 PHE A C 1
ATOM 1538 O O . PHE A 1 192 ? -12.547 -21.594 6.574 1 95.56 192 PHE A O 1
ATOM 1545 N N . PHE A 1 193 ? -11.578 -21.734 4.52 1 97.38 193 PHE A N 1
ATOM 1546 C CA . PHE A 1 193 ? -12.547 -22.672 3.951 1 97.38 193 PHE A CA 1
ATOM 1547 C C . PHE A 1 193 ? -11.852 -23.797 3.195 1 97.38 193 PHE A C 1
ATOM 1549 O O . PHE A 1 193 ? -10.656 -23.703 2.922 1 97.38 193 PHE A O 1
ATOM 1556 N N . ARG A 1 194 ? -12.648 -24.844 2.898 1 97.75 194 ARG A N 1
ATOM 1557 C CA . ARG A 1 194 ? -12.195 -25.922 2.023 1 97.75 194 ARG A CA 1
ATOM 1558 C C . ARG A 1 194 ? -12.914 -25.875 0.678 1 97.75 194 ARG A C 1
ATOM 1560 O O . ARG A 1 194 ? -14.125 -25.672 0.624 1 97.75 194 ARG A O 1
ATOM 1567 N N . LEU A 1 195 ? -12.172 -25.953 -0.374 1 96.94 195 LEU A N 1
ATOM 1568 C CA . LEU A 1 195 ? -12.766 -26.062 -1.698 1 96.94 195 LEU A CA 1
ATOM 1569 C C . LEU A 1 195 ? -13.508 -27.391 -1.848 1 96.94 195 LEU A C 1
ATOM 1571 O O . LEU A 1 195 ? -12.977 -28.438 -1.481 1 96.94 195 LEU A O 1
ATOM 1575 N N . LEU A 1 196 ? -14.688 -27.328 -2.406 1 95.56 196 LEU A N 1
ATOM 1576 C CA . LEU A 1 196 ? -15.508 -28.531 -2.471 1 95.56 196 LEU A CA 1
ATOM 1577 C C . LEU A 1 196 ? -15.344 -29.219 -3.822 1 95.56 196 LEU A C 1
ATOM 1579 O O . LEU A 1 196 ? -15.68 -30.406 -3.965 1 95.56 196 LEU A O 1
ATOM 1583 N N . ASP A 1 197 ? -14.914 -28.531 -4.816 1 94.31 197 ASP A N 1
ATOM 1584 C CA . ASP A 1 197 ? -14.688 -29.141 -6.133 1 94.31 197 ASP A CA 1
ATOM 1585 C C . ASP A 1 197 ? -13.203 -29.328 -6.398 1 94.31 197 ASP A C 1
ATOM 1587 O O . ASP A 1 197 ? -12.359 -28.891 -5.609 1 94.31 197 ASP A O 1
ATOM 1591 N N . PHE A 1 198 ? -12.891 -29.969 -7.516 1 95.5 198 PHE A N 1
ATOM 1592 C CA . PHE A 1 198 ? -11.516 -30.25 -7.922 1 95.5 198 PHE A CA 1
ATOM 1593 C C . PHE A 1 198 ? -10.828 -28.984 -8.422 1 95.5 198 PHE A C 1
ATOM 1595 O O . PHE A 1 198 ? -11.43 -28.188 -9.133 1 95.5 198 PHE A O 1
ATOM 1602 N N . PRO A 1 199 ? -9.586 -28.844 -8.102 1 97.38 199 PRO A N 1
ATOM 1603 C CA . PRO A 1 199 ? -8.766 -29.672 -7.219 1 97.38 199 PRO A CA 1
ATOM 1604 C C . PRO A 1 199 ? -8.953 -29.344 -5.742 1 97.38 199 PRO A C 1
ATOM 1606 O O . PRO A 1 199 ? -9.266 -28.188 -5.402 1 97.38 199 PRO A O 1
ATOM 1609 N N . ALA A 1 200 ? -8.75 -30.375 -4.883 1 96.62 200 ALA A N 1
ATOM 1610 C CA . ALA A 1 200 ? -8.875 -30.188 -3.441 1 96.62 200 ALA A CA 1
ATOM 1611 C C . ALA A 1 200 ? -7.855 -29.172 -2.936 1 96.62 200 ALA A C 1
ATOM 1613 O O . ALA A 1 200 ? -6.68 -29.219 -3.307 1 96.62 200 ALA A O 1
ATOM 1614 N N . GLY A 1 201 ? -8.273 -28.266 -2.131 1 98.12 201 GLY A N 1
ATOM 1615 C CA . GLY A 1 201 ? -7.449 -27.219 -1.556 1 98.12 201 GLY A CA 1
ATOM 1616 C C . GLY A 1 201 ? -8.188 -26.359 -0.542 1 98.12 201 GLY A C 1
ATOM 1617 O O . GLY A 1 201 ? -9.273 -26.734 -0.082 1 98.12 201 GLY A O 1
ATOM 1618 N N . PHE A 1 202 ? -7.547 -25.359 -0.129 1 98.62 202 PHE A N 1
ATOM 1619 C CA . PHE A 1 202 ? -8.133 -24.453 0.841 1 98.62 202 PHE A CA 1
ATOM 1620 C C . PHE A 1 202 ? -8.406 -23.094 0.203 1 98.62 202 PHE A C 1
ATOM 1622 O O . PHE A 1 202 ? -7.852 -22.766 -0.847 1 98.62 202 PHE A O 1
ATOM 1629 N N . LEU A 1 203 ? -9.336 -22.375 0.879 1 98.19 203 LEU A N 1
ATOM 1630 C CA . LEU A 1 203 ? -9.711 -21.062 0.381 1 98.19 203 LEU A CA 1
ATOM 1631 C C . LEU A 1 203 ? -9.812 -20.062 1.525 1 98.19 203 LEU A C 1
ATOM 1633 O O . LEU A 1 203 ? -10.352 -20.375 2.59 1 98.19 203 LEU A O 1
ATOM 1637 N N . PHE A 1 204 ? -9.25 -18.875 1.226 1 97.88 204 PHE A N 1
ATOM 1638 C CA . PHE A 1 204 ? -9.5 -17.703 2.062 1 97.88 204 PHE A CA 1
ATOM 1639 C C . PHE A 1 204 ? -10.281 -16.641 1.292 1 97.88 204 PHE A C 1
ATOM 1641 O O . PHE A 1 204 ? -10.211 -16.594 0.062 1 97.88 204 PHE A O 1
ATOM 1648 N N . TYR A 1 205 ? -11 -15.859 2.014 1 94.81 205 TYR A N 1
ATOM 1649 C CA . TYR A 1 205 ? -11.766 -14.766 1.415 1 94.81 205 TYR A CA 1
ATOM 1650 C C . TYR A 1 205 ? -11.625 -13.492 2.234 1 94.81 205 TYR A C 1
ATOM 1652 O O . TYR A 1 205 ? -11.617 -13.531 3.467 1 94.81 205 TYR A O 1
ATOM 1660 N N . THR A 1 206 ? -11.383 -12.375 1.525 1 87.44 206 THR A N 1
ATOM 1661 C CA . THR A 1 206 ? -11.312 -11.102 2.221 1 87.44 206 THR A CA 1
ATOM 1662 C C . THR A 1 206 ? -11.875 -9.977 1.352 1 87.44 206 THR A C 1
ATOM 1664 O O . THR A 1 206 ? -11.789 -10.039 0.123 1 87.44 206 THR A O 1
ATOM 1667 N N . GLU A 1 207 ? -12.477 -9.086 2.018 1 79.94 207 GLU A N 1
ATOM 1668 C CA . GLU A 1 207 ? -12.789 -7.793 1.415 1 79.94 207 GLU A CA 1
ATOM 1669 C C . GLU A 1 207 ? -11.82 -6.711 1.892 1 79.94 207 GLU A C 1
ATOM 1671 O O . GLU A 1 207 ? -10.906 -6.992 2.67 1 79.94 207 GLU A O 1
ATOM 1676 N N . SER A 1 208 ? -11.93 -5.512 1.376 1 64 208 SER A N 1
ATOM 1677 C CA . SER A 1 208 ? -10.953 -4.441 1.555 1 64 208 SER A CA 1
ATOM 1678 C C . SER A 1 208 ? -10.688 -4.172 3.033 1 64 208 SER A C 1
ATOM 1680 O O . SER A 1 208 ? -9.57 -3.848 3.424 1 64 208 SER A O 1
ATOM 1682 N N . GLU A 1 209 ? -11.625 -4.441 3.867 1 61.91 209 GLU A N 1
ATOM 1683 C CA . GLU A 1 209 ? -11.523 -4.031 5.266 1 61.91 209 GLU A CA 1
ATOM 1684 C C . GLU A 1 209 ? -10.812 -5.09 6.102 1 61.91 209 GLU A C 1
ATOM 1686 O O . GLU A 1 209 ? -10.352 -4.809 7.211 1 61.91 209 GLU A O 1
ATOM 1691 N N . GLU A 1 210 ? -10.656 -6.277 5.535 1 75.06 210 GLU A N 1
ATOM 1692 C CA . GLU A 1 210 ? -10.148 -7.363 6.363 1 75.06 210 GLU A CA 1
ATOM 1693 C C . GLU A 1 210 ? -8.883 -7.965 5.762 1 75.06 210 GLU A C 1
ATOM 1695 O O . GLU A 1 210 ? -8.523 -9.109 6.062 1 75.06 210 GLU A O 1
ATOM 1700 N N . VAL A 1 211 ? -8.141 -7.25 4.988 1 76.31 211 VAL A N 1
ATOM 1701 C CA . VAL A 1 211 ? -6.992 -7.754 4.238 1 76.31 211 VAL A CA 1
ATOM 1702 C C . VAL A 1 211 ? -5.898 -8.195 5.203 1 76.31 211 VAL A C 1
ATOM 1704 O O . VAL A 1 211 ? -5.336 -9.289 5.055 1 76.31 211 VAL A O 1
ATOM 1707 N N . GLU A 1 212 ? -5.648 -7.469 6.152 1 70.25 212 GLU A N 1
ATOM 1708 C CA . GLU A 1 212 ? -4.562 -7.762 7.086 1 70.25 212 GLU A CA 1
ATOM 1709 C C . GLU A 1 212 ? -4.84 -9.039 7.871 1 70.25 212 GLU A C 1
ATOM 1711 O O . GLU A 1 212 ? -3.947 -9.867 8.047 1 70.25 212 GLU A O 1
ATOM 1716 N N . LYS A 1 213 ? -6.051 -9.109 8.344 1 78.88 213 LYS A N 1
ATOM 1717 C CA . LYS A 1 213 ? -6.453 -10.281 9.117 1 78.88 213 LYS A CA 1
ATOM 1718 C C . LYS A 1 213 ? -6.305 -11.562 8.297 1 78.88 213 LYS A C 1
ATOM 1720 O O . LYS A 1 213 ? -5.746 -12.547 8.781 1 78.88 213 LYS A O 1
ATOM 1725 N N . VAL A 1 214 ? -6.754 -11.516 7.156 1 89.81 214 VAL A N 1
ATOM 1726 C CA . VAL A 1 214 ? -6.738 -12.695 6.293 1 89.81 214 VAL A CA 1
ATOM 1727 C C . VAL A 1 214 ? -5.305 -12.992 5.859 1 89.81 214 VAL A C 1
ATOM 1729 O O . VAL A 1 214 ? -4.91 -14.156 5.766 1 89.81 214 VAL A O 1
ATOM 1732 N N . ALA A 1 215 ? -4.512 -11.961 5.562 1 87.38 215 ALA A N 1
ATOM 1733 C CA . ALA A 1 215 ? -3.109 -12.148 5.207 1 87.38 215 ALA A CA 1
ATOM 1734 C C . ALA A 1 215 ? -2.352 -12.859 6.328 1 87.38 215 ALA A C 1
ATOM 1736 O O . ALA A 1 215 ? -1.518 -13.734 6.066 1 87.38 215 ALA A O 1
ATOM 1737 N N . ARG A 1 216 ? -2.674 -12.562 7.457 1 84.75 216 ARG A N 1
ATOM 1738 C CA . ARG A 1 216 ? -2.053 -13.211 8.609 1 84.75 216 ARG A CA 1
ATOM 1739 C C . ARG A 1 216 ? -2.408 -14.688 8.664 1 84.75 216 ARG A C 1
ATOM 1741 O O . ARG A 1 216 ? -1.541 -15.539 8.891 1 84.75 216 ARG A O 1
ATOM 1748 N N . ALA A 1 217 ? -3.65 -14.938 8.562 1 92.44 217 ALA A N 1
ATOM 1749 C CA . ALA A 1 217 ? -4.105 -16.328 8.594 1 92.44 217 ALA A CA 1
ATOM 1750 C C . ALA A 1 217 ? -3.426 -17.156 7.504 1 92.44 217 ALA A C 1
ATOM 1752 O O . ALA A 1 217 ? -2.992 -18.281 7.75 1 92.44 217 ALA A O 1
ATOM 1753 N N . ILE A 1 218 ? -3.355 -16.594 6.363 1 96.88 218 ILE A N 1
ATOM 1754 C CA . ILE A 1 218 ? -2.713 -17.281 5.25 1 96.88 218 ILE A CA 1
ATOM 1755 C C . ILE A 1 218 ? -1.243 -17.531 5.582 1 96.88 218 ILE A C 1
ATOM 1757 O O . ILE A 1 218 ? -0.716 -18.625 5.305 1 96.88 218 ILE A O 1
ATOM 1761 N N . CYS A 1 219 ? -0.609 -16.547 6.129 1 92 219 CYS A N 1
ATOM 1762 C CA . CYS A 1 219 ? 0.796 -16.688 6.492 1 92 219 CYS A CA 1
ATOM 1763 C C . CYS A 1 219 ? 0.994 -17.812 7.496 1 92 219 CYS A C 1
ATOM 1765 O O . CYS A 1 219 ? 1.937 -18.594 7.379 1 92 219 CYS A O 1
ATOM 1767 N N . GLU A 1 220 ? 0.137 -17.891 8.445 1 92.69 220 GLU A N 1
ATOM 1768 C CA . GLU A 1 220 ? 0.2 -18.969 9.422 1 92.69 220 GLU A CA 1
ATOM 1769 C C . GLU A 1 220 ? 0.087 -20.344 8.75 1 92.69 220 GLU A C 1
ATOM 1771 O O . GLU A 1 220 ? 0.818 -21.266 9.102 1 92.69 220 GLU A O 1
ATOM 1776 N N . VAL A 1 221 ? -0.804 -20.406 7.879 1 97.31 221 VAL A N 1
ATOM 1777 C CA . VAL A 1 221 ? -1.03 -21.672 7.176 1 97.31 221 VAL A CA 1
ATOM 1778 C C . VAL A 1 221 ? 0.196 -22.016 6.336 1 97.31 221 VAL A C 1
ATOM 1780 O O . VAL A 1 221 ? 0.673 -23.156 6.363 1 97.31 221 VAL A O 1
ATOM 1783 N N . THR A 1 222 ? 0.692 -21.078 5.59 1 97.5 222 THR A N 1
ATOM 1784 C CA . THR A 1 222 ? 1.813 -21.375 4.703 1 97.5 222 THR A CA 1
ATOM 1785 C C . THR A 1 222 ? 3.084 -21.625 5.508 1 97.5 222 THR A C 1
ATOM 1787 O O . THR A 1 222 ? 3.926 -22.438 5.102 1 97.5 222 THR A O 1
ATOM 1790 N N . ASP A 1 223 ? 3.236 -20.969 6.633 1 93.44 223 ASP A N 1
ATOM 1791 C CA . ASP A 1 223 ? 4.348 -21.297 7.523 1 93.44 223 ASP A CA 1
ATOM 1792 C C . ASP A 1 223 ? 4.262 -22.75 8.008 1 93.44 223 ASP A C 1
ATOM 1794 O O . ASP A 1 223 ? 5.273 -23.438 8.078 1 93.44 223 ASP A O 1
ATOM 1798 N N . PHE A 1 224 ? 3.08 -23.078 8.406 1 96.19 224 PHE A N 1
ATOM 1799 C CA . PHE A 1 224 ? 2.854 -24.453 8.844 1 96.19 224 PHE A CA 1
ATOM 1800 C C . PHE A 1 224 ? 3.26 -25.438 7.762 1 96.19 224 PHE A C 1
ATOM 1802 O O . PHE A 1 224 ? 3.885 -26.453 8.047 1 96.19 224 PHE A O 1
ATOM 1809 N N . LEU A 1 225 ? 2.879 -25.172 6.512 1 97.5 225 LEU A N 1
ATOM 1810 C CA . LEU A 1 225 ? 3.229 -26.047 5.391 1 97.5 225 LEU A CA 1
ATOM 1811 C C . LEU A 1 225 ? 4.738 -26.109 5.207 1 97.5 225 LEU A C 1
ATOM 1813 O O . LEU A 1 225 ? 5.301 -27.188 5.031 1 97.5 225 LEU A O 1
ATOM 1817 N N . VAL A 1 226 ? 5.371 -24.953 5.254 1 94.25 226 VAL A N 1
ATOM 1818 C CA . VAL A 1 226 ? 6.816 -24.891 5.066 1 94.25 226 VAL A CA 1
ATOM 1819 C C . VAL A 1 226 ? 7.516 -25.672 6.184 1 94.25 226 VAL A C 1
ATOM 1821 O O . VAL A 1 226 ? 8.445 -26.438 5.922 1 94.25 226 VAL A O 1
ATOM 1824 N N . ASP A 1 227 ? 7.035 -25.469 7.371 1 92.19 227 ASP A N 1
ATOM 1825 C CA . ASP A 1 227 ? 7.602 -26.172 8.516 1 92.19 227 ASP A CA 1
ATOM 1826 C C . ASP A 1 227 ? 7.445 -27.688 8.367 1 92.19 227 ASP A C 1
ATOM 1828 O O . ASP A 1 227 ? 8.289 -28.453 8.836 1 92.19 227 ASP A O 1
ATOM 1832 N N . GLY A 1 228 ? 6.41 -28.062 7.73 1 94 228 GLY A N 1
ATOM 1833 C CA . GLY A 1 228 ? 6.141 -29.469 7.504 1 94 228 GLY A CA 1
ATOM 1834 C C . GLY A 1 228 ? 6.723 -29.984 6.199 1 94 228 GLY A C 1
ATOM 1835 O O . GLY A 1 228 ? 6.469 -31.125 5.809 1 94 228 GLY A O 1
ATOM 1836 N N . ASN A 1 229 ? 7.414 -29.188 5.5 1 94.19 229 ASN A N 1
ATOM 1837 C CA . ASN A 1 229 ? 8.031 -29.547 4.23 1 94.19 229 ASN A CA 1
ATOM 1838 C C . ASN A 1 229 ? 6.992 -29.906 3.178 1 94.19 229 ASN A C 1
ATOM 1840 O O . ASN A 1 229 ? 7.141 -30.906 2.467 1 94.19 229 ASN A O 1
ATOM 1844 N N . ILE A 1 230 ? 6.004 -29.219 3.162 1 96.69 230 ILE A N 1
ATOM 1845 C CA . ILE A 1 230 ? 4.938 -29.406 2.182 1 96.69 230 ILE A CA 1
ATOM 1846 C C . ILE A 1 230 ? 4.938 -28.234 1.193 1 96.69 230 ILE A C 1
ATOM 1848 O O . ILE A 1 230 ? 4.734 -27.094 1.581 1 96.69 230 ILE A O 1
ATOM 1852 N N . SER A 1 231 ? 5.16 -28.516 -0.053 1 97.62 231 SER A N 1
ATOM 1853 C CA . SER A 1 231 ? 5.078 -27.5 -1.101 1 97.62 231 SER A CA 1
ATOM 1854 C C . SER A 1 231 ? 3.643 -27.031 -1.3 1 97.62 231 SER A C 1
ATOM 1856 O O . SER A 1 231 ? 2.697 -27.719 -0.918 1 97.62 231 SER A O 1
ATOM 1858 N N . HIS A 1 232 ? 3.543 -25.844 -1.861 1 98.69 232 HIS A N 1
ATOM 1859 C CA . HIS A 1 232 ? 2.195 -25.312 -2.031 1 98.69 232 HIS A CA 1
ATOM 1860 C C . HIS A 1 232 ? 2.168 -24.219 -3.098 1 98.69 232 HIS A C 1
ATOM 1862 O O . HIS A 1 232 ? 3.207 -23.656 -3.436 1 98.69 232 HIS A O 1
ATOM 1868 N N . ASN A 1 233 ? 1.041 -23.969 -3.664 1 98.69 233 ASN A N 1
ATOM 1869 C CA . ASN A 1 233 ? 0.73 -22.891 -4.59 1 98.69 233 ASN A CA 1
ATOM 1870 C C . ASN A 1 233 ? -0.375 -21.984 -4.051 1 98.69 233 ASN A C 1
ATOM 1872 O O . ASN A 1 233 ? -1.224 -22.438 -3.277 1 98.69 233 ASN A O 1
ATOM 1876 N N . LEU A 1 234 ? -0.282 -20.75 -4.391 1 98.75 234 LEU A N 1
ATOM 1877 C CA . LEU A 1 234 ? -1.303 -19.766 -4.051 1 98.75 234 LEU A CA 1
ATOM 1878 C C . LEU A 1 234 ? -1.834 -19.078 -5.309 1 98.75 234 LEU A C 1
ATOM 1880 O O . LEU A 1 234 ? -1.076 -18.812 -6.246 1 98.75 234 LEU A O 1
ATOM 1884 N N . PHE A 1 235 ? -3.117 -18.781 -5.324 1 98.81 235 PHE A N 1
ATOM 1885 C CA . PHE A 1 235 ? -3.758 -18.031 -6.406 1 98.81 235 PHE A CA 1
ATOM 1886 C C . PHE A 1 235 ? -4.785 -17.047 -5.855 1 98.81 235 PHE A C 1
ATOM 1888 O O . PHE A 1 235 ? -5.621 -17.422 -5.027 1 98.81 235 PHE A O 1
ATOM 1895 N N . LEU A 1 236 ? -4.684 -15.797 -6.227 1 98.12 236 LEU A N 1
ATOM 1896 C CA . LEU A 1 236 ? -5.562 -14.727 -5.777 1 98.12 236 LEU A CA 1
ATOM 1897 C C . LEU A 1 236 ? -6.383 -14.172 -6.941 1 98.12 236 LEU A C 1
ATOM 1899 O O . LEU A 1 236 ? -5.832 -13.852 -7.996 1 98.12 236 LEU A O 1
ATOM 1903 N N . THR A 1 237 ? -7.703 -14.039 -6.734 1 97.06 237 THR A N 1
ATOM 1904 C CA . THR A 1 237 ? -8.586 -13.523 -7.773 1 97.06 237 THR A CA 1
ATOM 1905 C C . THR A 1 237 ? -9.812 -12.852 -7.156 1 97.06 237 THR A C 1
ATOM 1907 O O . THR A 1 237 ? -10.227 -13.203 -6.047 1 97.06 237 THR A O 1
ATOM 1910 N N . ARG A 1 238 ? -10.305 -11.859 -7.891 1 92.06 238 ARG A N 1
ATOM 1911 C CA . ARG A 1 238 ? -11.648 -11.414 -7.535 1 92.06 238 ARG A CA 1
ATOM 1912 C C . ARG A 1 238 ? -12.641 -12.57 -7.59 1 92.06 238 ARG A C 1
ATOM 1914 O O . ARG A 1 238 ? -12.523 -13.453 -8.445 1 92.06 238 ARG A O 1
ATOM 1921 N N . GLY A 1 239 ? -13.539 -12.609 -6.676 1 93.38 239 GLY A N 1
ATOM 1922 C CA . GLY A 1 239 ? -14.508 -13.695 -6.664 1 93.38 239 GLY A CA 1
ATOM 1923 C C . GLY A 1 239 ? -15.664 -13.453 -5.703 1 93.38 239 GLY A C 1
ATOM 1924 O O . GLY A 1 239 ? -15.648 -12.477 -4.949 1 93.38 239 GLY A O 1
ATOM 1925 N N . CYS A 1 240 ? -16.625 -14.32 -5.738 1 91.56 240 CYS A N 1
ATOM 1926 C CA . CYS A 1 240 ? -17.812 -14.195 -4.895 1 91.56 240 CYS A CA 1
ATOM 1927 C C . CYS A 1 240 ? -17.5 -14.578 -3.453 1 91.56 240 CYS A C 1
ATOM 1929 O O . CYS A 1 240 ? -16.547 -15.32 -3.199 1 91.56 240 CYS A O 1
ATOM 1931 N N . PRO A 1 241 ? -18.297 -14.086 -2.602 1 90.56 241 PRO A N 1
ATOM 1932 C CA . PRO A 1 241 ? -18.125 -14.523 -1.215 1 90.56 241 PRO A CA 1
ATOM 1933 C C . PRO A 1 241 ? -18.281 -16.031 -1.051 1 90.56 241 PRO A C 1
ATOM 1935 O O . PRO A 1 241 ? -18.953 -16.688 -1.859 1 90.56 241 PRO A O 1
ATOM 1938 N N . PRO A 1 242 ? -17.672 -16.594 -0.003 1 90.88 242 PRO A N 1
ATOM 1939 C CA . PRO A 1 242 ? -17.781 -18.047 0.218 1 90.88 242 PRO A CA 1
ATOM 1940 C C . PRO A 1 242 ? -19.234 -18.5 0.414 1 90.88 242 PRO A C 1
ATOM 1942 O O . PRO A 1 242 ? -20 -17.828 1.102 1 90.88 242 PRO A O 1
ATOM 1945 N N . HIS A 1 243 ? -19.656 -19.516 -0.183 1 87.44 243 HIS A N 1
ATOM 1946 C CA . HIS A 1 243 ? -20.984 -20.109 -0.073 1 87.44 243 HIS A CA 1
ATOM 1947 C C . HIS A 1 243 ? -20.938 -21.625 -0.193 1 87.44 243 HIS A C 1
ATOM 1949 O O . HIS A 1 243 ? -20.016 -22.172 -0.807 1 87.44 243 HIS A O 1
ATOM 1955 N N . ASP A 1 244 ? -21.734 -22.359 0.644 1 76.38 244 ASP A N 1
ATOM 1956 C CA . ASP A 1 244 ? -21.766 -23.812 0.635 1 76.38 244 ASP A CA 1
ATOM 1957 C C . ASP A 1 244 ? -22.438 -24.344 -0.627 1 76.38 244 ASP A C 1
ATOM 1959 O O . ASP A 1 244 ? -22.141 -25.453 -1.09 1 76.38 244 ASP A O 1
ATOM 1963 N N . CYS A 1 245 ? -23.594 -23.828 -0.877 1 64.81 245 CYS A N 1
ATOM 1964 C CA . CYS A 1 245 ? -24.328 -24.328 -2.035 1 64.81 245 CYS A CA 1
ATOM 1965 C C . CYS A 1 245 ? -24.359 -23.297 -3.152 1 64.81 245 CYS A C 1
ATOM 1967 O O . CYS A 1 245 ? -24.125 -22.109 -2.908 1 64.81 245 CYS A O 1
ATOM 1969 N N . ILE A 1 246 ? -24.234 -23.875 -4.355 1 53.16 246 ILE A N 1
ATOM 1970 C CA . ILE A 1 246 ? -24.344 -23.016 -5.531 1 53.16 246 ILE A CA 1
ATOM 1971 C C . ILE A 1 246 ? -25.562 -22.094 -5.379 1 53.16 246 ILE A C 1
ATOM 1973 O O . ILE A 1 246 ? -26.703 -22.562 -5.387 1 53.16 246 ILE A O 1
ATOM 1977 N N . GLU A 1 247 ? -25.688 -21.484 -4.336 1 48 247 GLU A N 1
ATOM 1978 C CA . GLU A 1 247 ? -26.891 -20.703 -4.098 1 48 247 GLU A CA 1
ATOM 1979 C C . GLU A 1 247 ? -27.281 -19.906 -5.332 1 48 247 GLU A C 1
ATOM 1981 O O . GLU A 1 247 ? -26.469 -19.688 -6.227 1 48 247 GLU A O 1
ATOM 1986 N N . LYS A 1 248 ? -28.578 -19.234 -5.125 1 45.25 248 LYS A N 1
ATOM 1987 C CA . LYS A 1 248 ? -29.312 -18.5 -6.145 1 45.25 248 LYS A CA 1
ATOM 1988 C C . LYS A 1 248 ? -28.484 -17.344 -6.691 1 45.25 248 LYS A C 1
ATOM 1990 O O . LYS A 1 248 ? -27.672 -16.766 -5.98 1 45.25 248 LYS A O 1
ATOM 1995 N N . GLU A 1 249 ? -28.578 -17.047 -7.941 1 43.91 249 GLU A N 1
ATOM 1996 C CA . GLU A 1 249 ? -28.031 -16.188 -8.984 1 43.91 249 GLU A CA 1
ATOM 1997 C C . GLU A 1 249 ? -27.656 -14.82 -8.422 1 43.91 249 GLU A C 1
ATOM 1999 O O . GLU A 1 249 ? -26.703 -14.195 -8.891 1 43.91 249 GLU A O 1
ATOM 2004 N N . LYS A 1 250 ? -28.469 -14.312 -7.656 1 46.53 250 LYS A N 1
ATOM 2005 C CA . LYS A 1 250 ? -28.438 -12.859 -7.48 1 46.53 250 LYS A CA 1
ATOM 2006 C C . LYS A 1 250 ? -27.219 -12.43 -6.66 1 46.53 250 LYS A C 1
ATOM 2008 O O . LYS A 1 250 ? -26.734 -11.305 -6.793 1 46.53 250 LYS A O 1
ATOM 2013 N N . ASP A 1 251 ? -26.953 -13.203 -5.719 1 49.56 251 ASP A N 1
ATOM 2014 C CA . ASP A 1 251 ? -25.969 -12.688 -4.758 1 49.56 251 ASP A CA 1
ATOM 2015 C C . ASP A 1 251 ? -24.547 -12.898 -5.258 1 49.56 251 ASP A C 1
ATOM 2017 O O . ASP A 1 251 ? -23.578 -12.57 -4.562 1 49.56 251 ASP A O 1
ATOM 2021 N N . HIS A 1 252 ? -24.344 -13.797 -6.172 1 51.34 252 HIS A N 1
ATOM 2022 C CA . HIS A 1 252 ? -23.094 -14.234 -6.781 1 51.34 252 HIS A CA 1
ATOM 2023 C C . HIS A 1 252 ? -22.391 -13.07 -7.48 1 51.34 252 HIS A C 1
ATOM 2025 O O . HIS A 1 252 ? -21.281 -13.234 -7.988 1 51.34 252 HIS A O 1
ATOM 2031 N N . CYS A 1 253 ? -23.047 -12.086 -7.559 1 54.41 253 CYS A N 1
ATOM 2032 C CA . CYS A 1 253 ? -22.625 -11.094 -8.539 1 54.41 253 CYS A CA 1
ATOM 2033 C C . CYS A 1 253 ? -21.641 -10.102 -7.918 1 54.41 253 CYS A C 1
ATOM 2035 O O . CYS A 1 253 ? -21.062 -9.273 -8.625 1 54.41 253 CYS A O 1
ATOM 2037 N N . SER A 1 254 ? -21.5 -10.375 -6.551 1 62.41 254 SER A N 1
ATOM 2038 C CA . SER A 1 254 ? -20.625 -9.305 -6.078 1 62.41 254 SER A CA 1
ATOM 2039 C C . SER A 1 254 ? -19.172 -9.734 -6.078 1 62.41 254 SER A C 1
ATOM 2041 O O . SER A 1 254 ? -18.828 -10.805 -5.574 1 62.41 254 SER A O 1
ATOM 2043 N N . ARG A 1 255 ? -18.359 -9.398 -7.027 1 73.44 255 ARG A N 1
ATOM 2044 C CA . ARG A 1 255 ? -16.922 -9.641 -7.129 1 73.44 255 ARG A CA 1
ATOM 2045 C C . ARG A 1 255 ? -16.125 -8.531 -6.441 1 73.44 255 ARG A C 1
ATOM 2047 O O . ARG A 1 255 ? -15.125 -8.062 -6.977 1 73.44 255 ARG A O 1
ATOM 2054 N N . LYS A 1 256 ? -16.719 -8.281 -5.207 1 74.12 256 LYS A N 1
ATOM 2055 C CA . LYS A 1 256 ? -16.109 -7.156 -4.512 1 74.12 256 LYS A CA 1
ATOM 2056 C C . LYS A 1 256 ? -14.883 -7.609 -3.711 1 74.12 256 LYS A C 1
ATOM 2058 O O . LYS A 1 256 ? -13.984 -6.809 -3.436 1 74.12 256 LYS A O 1
ATOM 2063 N N . GLY A 1 257 ? -14.859 -8.906 -3.35 1 87.06 257 GLY A N 1
ATOM 2064 C CA . GLY A 1 257 ? -13.758 -9.391 -2.531 1 87.06 257 GLY A CA 1
ATOM 2065 C C . GLY A 1 257 ? -12.742 -10.195 -3.312 1 87.06 257 GLY A C 1
ATOM 2066 O O . GLY A 1 257 ? -12.758 -10.195 -4.547 1 87.06 257 GLY A O 1
ATOM 2067 N N . VAL A 1 258 ? -11.758 -10.695 -2.588 1 92.25 258 VAL A N 1
ATOM 2068 C CA . VAL A 1 258 ? -10.664 -11.477 -3.166 1 92.25 258 VAL A CA 1
ATOM 2069 C C . VAL A 1 258 ? -10.695 -12.898 -2.609 1 92.25 258 VAL A C 1
ATOM 2071 O O . VAL A 1 258 ? -10.797 -13.094 -1.396 1 92.25 258 VAL A O 1
ATOM 2074 N N . ARG A 1 259 ? -10.758 -13.883 -3.498 1 97.25 259 ARG A N 1
ATOM 2075 C CA . ARG A 1 259 ? -10.555 -15.281 -3.139 1 97.25 259 ARG A CA 1
ATOM 2076 C C . ARG A 1 259 ? -9.078 -15.664 -3.23 1 97.25 259 ARG A C 1
ATOM 2078 O O . ARG A 1 259 ? -8.422 -15.383 -4.234 1 97.25 259 ARG A O 1
ATOM 2085 N N . ILE A 1 260 ? -8.562 -16.266 -2.154 1 98.44 260 ILE A N 1
ATOM 2086 C CA . ILE A 1 260 ? -7.18 -16.719 -2.107 1 98.44 260 ILE A CA 1
ATOM 2087 C C . ILE A 1 260 ? -7.141 -18.234 -1.915 1 98.44 260 ILE A C 1
ATOM 2089 O O . ILE A 1 260 ? -7.406 -18.734 -0.82 1 98.44 260 ILE A O 1
ATOM 2093 N N . ALA A 1 261 ? -6.793 -18.922 -2.977 1 98.75 261 ALA A N 1
ATOM 2094 C CA . ALA A 1 261 ? -6.715 -20.375 -2.914 1 98.75 261 ALA A CA 1
ATOM 2095 C C . ALA A 1 261 ? -5.309 -20.828 -2.529 1 98.75 261 ALA A C 1
ATOM 2097 O O . ALA A 1 261 ? -4.316 -20.25 -2.979 1 98.75 261 ALA A O 1
ATOM 2098 N N . VAL A 1 262 ? -5.262 -21.828 -1.686 1 98.75 262 VAL A N 1
ATOM 2099 C CA . VAL A 1 262 ? -4.012 -22.438 -1.269 1 98.75 262 VAL A CA 1
ATOM 2100 C C . VAL A 1 262 ? -4.062 -23.938 -1.544 1 98.75 262 VAL A C 1
ATOM 2102 O O . VAL A 1 262 ? -4.957 -24.641 -1.054 1 98.75 262 VAL A O 1
ATOM 2105 N N . TRP A 1 263 ? -3.111 -24.406 -2.311 1 98.81 263 TRP A N 1
ATOM 2106 C CA . TRP A 1 263 ? -3.064 -25.828 -2.615 1 98.81 263 TRP A CA 1
ATOM 2107 C C . TRP A 1 263 ? -1.778 -26.469 -2.088 1 98.81 263 TRP A C 1
ATOM 2109 O O . TRP A 1 263 ? -0.728 -26.375 -2.729 1 98.81 263 TRP A O 1
ATOM 2119 N N . PRO A 1 264 ? -1.857 -27.141 -0.881 1 98.56 264 PRO A N 1
ATOM 2120 C CA . PRO A 1 264 ? -0.739 -28.031 -0.538 1 98.56 264 PRO A CA 1
ATOM 2121 C C . PRO A 1 264 ? -0.576 -29.172 -1.524 1 98.56 264 PRO A C 1
ATOM 2123 O O . PRO A 1 264 ? -1.569 -29.734 -1.997 1 98.56 264 PRO A O 1
ATOM 2126 N N . ARG A 1 265 ? 0.642 -29.547 -1.842 1 97.44 265 ARG A N 1
ATOM 2127 C CA . ARG A 1 265 ? 0.811 -30.547 -2.885 1 97.44 265 ARG A CA 1
ATOM 2128 C C . ARG A 1 265 ? 2.115 -31.328 -2.697 1 97.44 265 ARG A C 1
ATOM 2130 O O . ARG A 1 265 ? 2.902 -31.016 -1.802 1 97.44 265 ARG A O 1
ATOM 2137 N N . ILE A 1 266 ? 2.215 -32.281 -3.523 1 95.25 266 ILE A N 1
ATOM 2138 C CA . ILE A 1 266 ? 3.432 -33.094 -3.539 1 95.25 266 ILE A CA 1
ATOM 2139 C C . ILE A 1 266 ? 4.582 -32.281 -4.125 1 95.25 266 ILE A C 1
ATOM 2141 O O . ILE A 1 266 ? 4.414 -31.594 -5.145 1 95.25 266 ILE A O 1
ATOM 2145 N N . SER A 1 267 ? 5.727 -32.344 -3.428 1 94.06 267 SER A N 1
ATOM 2146 C CA . SER A 1 267 ? 6.895 -31.609 -3.889 1 94.06 267 SER A CA 1
ATOM 2147 C C . SER A 1 267 ? 7.523 -32.25 -5.113 1 94.06 267 SER A C 1
ATOM 2149 O O . SER A 1 267 ? 7.602 -33.5 -5.195 1 94.06 267 SER A O 1
ATOM 2151 N N . CYS A 1 268 ? 7.82 -31.406 -6.023 1 90.56 268 CYS A N 1
ATOM 2152 C CA . CYS A 1 268 ? 8.547 -31.844 -7.211 1 90.56 268 CYS A CA 1
ATOM 2153 C C . CYS A 1 268 ? 9.938 -31.234 -7.258 1 90.56 268 CYS A C 1
ATOM 2155 O O . CYS A 1 268 ? 10.086 -30.016 -7.395 1 90.56 268 CYS A O 1
ATOM 2157 N N . PHE A 1 269 ? 10.922 -32.125 -7.035 1 86.5 269 PHE A N 1
ATOM 2158 C CA . PHE A 1 269 ? 12.312 -31.672 -7.066 1 86.5 269 PHE A CA 1
ATOM 2159 C C . PHE A 1 269 ? 13.047 -32.25 -8.266 1 86.5 269 PHE A C 1
ATOM 2161 O O . PHE A 1 269 ? 12.773 -33.375 -8.68 1 86.5 269 PHE A O 1
ATOM 2168 N N . GLY A 1 270 ? 13.977 -31.609 -8.742 1 70 270 GLY A N 1
ATOM 2169 C CA . GLY A 1 270 ? 14.773 -32.094 -9.867 1 70 270 GLY A CA 1
ATOM 2170 C C . GLY A 1 270 ? 14.156 -31.734 -11.211 1 70 270 GLY A C 1
ATOM 2171 O O . GLY A 1 270 ? 13.359 -30.812 -11.32 1 70 270 GLY A O 1
ATOM 2172 N N . ALA A 1 271 ? 14.609 -32.469 -12.289 1 60.28 271 ALA A N 1
ATOM 2173 C CA . ALA A 1 271 ? 14.242 -32.125 -13.656 1 60.28 271 ALA A CA 1
ATOM 2174 C C . ALA A 1 271 ? 12.742 -32.281 -13.883 1 60.28 271 ALA A C 1
ATOM 2176 O O . ALA A 1 271 ? 12.141 -33.25 -13.398 1 60.28 271 ALA A O 1
ATOM 2177 N N . LYS A 1 272 ? 12.062 -31.125 -14.164 1 58.97 272 LYS A N 1
ATOM 2178 C CA . LYS A 1 272 ? 10.625 -31.047 -14.414 1 58.97 272 LYS A CA 1
ATOM 2179 C C . LYS A 1 272 ? 10.195 -32.031 -15.492 1 58.97 272 LYS A C 1
ATOM 2181 O O . LYS A 1 272 ? 10.945 -32.281 -16.438 1 58.97 272 LYS A O 1
ATOM 2186 N N . GLU A 1 273 ? 9.156 -32.812 -15.141 1 59.69 273 GLU A N 1
ATOM 2187 C CA . GLU A 1 273 ? 8.617 -33.875 -15.992 1 59.69 273 GLU A CA 1
ATOM 2188 C C . GLU A 1 273 ? 8.023 -33.281 -17.281 1 59.69 273 GLU A C 1
ATOM 2190 O O . GLU A 1 273 ? 7.613 -32.125 -17.312 1 59.69 273 GLU A O 1
ATOM 2195 N N . GLU A 1 274 ? 8.148 -34.062 -18.359 1 63.16 274 GLU A N 1
ATOM 2196 C CA . GLU A 1 274 ? 7.699 -34 -19.75 1 63.16 274 GLU A CA 1
ATOM 2197 C C . GLU A 1 274 ? 6.176 -33.906 -19.844 1 63.16 274 GLU A C 1
ATOM 2199 O O . GLU A 1 274 ? 5.574 -34.5 -20.75 1 63.16 274 GLU A O 1
ATOM 2204 N N . SER A 1 275 ? 5.48 -33.188 -18.938 1 74.88 275 SER A N 1
ATOM 2205 C CA . SER A 1 275 ? 4.027 -33.125 -19.078 1 74.88 275 SER A CA 1
ATOM 2206 C C . SER A 1 275 ? 3.605 -32 -20 1 74.88 275 SER A C 1
ATOM 2208 O O . SER A 1 275 ? 4.438 -31.188 -20.422 1 74.88 275 SER A O 1
ATOM 2210 N N . ALA A 1 276 ? 2.355 -32.125 -20.5 1 79.19 276 ALA A N 1
ATOM 2211 C CA . ALA A 1 276 ? 1.751 -31.156 -21.406 1 79.19 276 ALA A CA 1
ATOM 2212 C C . ALA A 1 276 ? 1.885 -29.75 -20.844 1 79.19 276 ALA A C 1
ATOM 2214 O O . ALA A 1 276 ? 2.084 -28.781 -21.594 1 79.19 276 ALA A O 1
ATOM 2215 N N . PHE A 1 277 ? 1.759 -29.688 -19.562 1 86.75 277 PHE A N 1
ATOM 2216 C CA . PHE A 1 277 ? 1.95 -28.438 -18.828 1 86.75 277 PHE A CA 1
ATOM 2217 C C . PHE A 1 277 ? 2.457 -28.703 -17.422 1 86.75 277 PHE A C 1
ATOM 2219 O O . PHE A 1 277 ? 2.377 -29.828 -16.938 1 86.75 277 PHE A O 1
ATOM 2226 N N . ASN A 1 278 ? 3.154 -27.734 -16.844 1 89.12 278 ASN A N 1
ATOM 2227 C CA . ASN A 1 278 ? 3.572 -27.797 -15.453 1 89.12 278 ASN A CA 1
ATOM 2228 C C . ASN A 1 278 ? 2.436 -27.406 -14.508 1 89.12 278 ASN A C 1
ATOM 2230 O O . ASN A 1 278 ? 1.857 -26.328 -14.641 1 89.12 278 ASN A O 1
ATOM 2234 N N . VAL A 1 279 ? 2.141 -28.312 -13.609 1 94.75 279 VAL A N 1
ATOM 2235 C CA . VAL A 1 279 ? 1.043 -28.031 -12.688 1 94.75 279 VAL A CA 1
ATOM 2236 C C . VAL A 1 279 ? 1.513 -27.078 -11.594 1 94.75 279 VAL A C 1
ATOM 2238 O O . VAL A 1 279 ? 2.105 -27.516 -10.602 1 94.75 279 VAL A O 1
ATOM 2241 N N . ALA A 1 280 ? 1.228 -25.828 -11.734 1 96.5 280 ALA A N 1
ATOM 2242 C CA . ALA A 1 280 ? 1.576 -24.75 -10.797 1 96.5 280 ALA A CA 1
ATOM 2243 C C . ALA A 1 280 ? 0.369 -23.875 -10.5 1 96.5 280 ALA A C 1
ATOM 2245 O O . ALA A 1 280 ? -0.762 -24.359 -10.43 1 96.5 280 ALA A O 1
ATOM 2246 N N . LEU A 1 281 ? 0.585 -22.609 -10.188 1 97.81 281 LEU A N 1
ATOM 2247 C CA . LEU A 1 281 ? -0.479 -21.719 -9.734 1 97.81 281 LEU A CA 1
ATOM 2248 C C . LEU A 1 281 ? -1.575 -21.594 -10.789 1 97.81 281 LEU A C 1
ATOM 2250 O O . LEU A 1 281 ? -2.764 -21.641 -10.461 1 97.81 281 LEU A O 1
ATOM 2254 N N . CYS A 1 282 ? -1.214 -21.531 -12.078 1 97.62 282 CYS A N 1
ATOM 2255 C CA . CYS A 1 282 ? -2.189 -21.312 -13.133 1 97.62 282 CYS A CA 1
ATOM 2256 C C . CYS A 1 282 ? -3.061 -22.547 -13.344 1 97.62 282 CYS A C 1
ATOM 2258 O O . CYS A 1 282 ? -4.289 -22.453 -13.32 1 97.62 282 CYS A O 1
ATOM 2260 N N . GLU A 1 283 ? -2.471 -23.656 -13.445 1 97.38 283 GLU A N 1
ATOM 2261 C CA . GLU A 1 283 ? -3.172 -24.891 -13.773 1 97.38 283 GLU A CA 1
ATOM 2262 C C . GLU A 1 283 ? -4.105 -25.312 -12.641 1 97.38 283 GLU A C 1
ATOM 2264 O O . GLU A 1 283 ? -5.211 -25.797 -12.891 1 97.38 283 GLU A O 1
ATOM 2269 N N . LEU A 1 284 ? -3.592 -25.109 -11.508 1 98.19 284 LEU A N 1
ATOM 2270 C CA . LEU A 1 284 ? -4.441 -25.422 -10.367 1 98.19 284 LEU A CA 1
ATOM 2271 C C . LEU A 1 284 ? -5.672 -24.531 -10.336 1 98.19 284 LEU A C 1
ATOM 2273 O O . LEU A 1 284 ? -6.742 -24.938 -9.891 1 98.19 284 LEU A O 1
ATOM 2277 N N . ALA A 1 285 ? -5.555 -23.328 -10.812 1 98.06 285 ALA A N 1
ATOM 2278 C CA . ALA A 1 285 ? -6.656 -22.375 -10.812 1 98.06 285 ALA A CA 1
ATOM 2279 C C . ALA A 1 285 ? -7.574 -22.594 -12.008 1 98.06 285 ALA A C 1
ATOM 2281 O O . ALA A 1 285 ? -8.672 -22.031 -12.07 1 98.06 285 ALA A O 1
ATOM 2282 N N . GLY A 1 286 ? -7.102 -23.391 -12.984 1 97.94 286 GLY A N 1
ATOM 2283 C CA . GLY A 1 286 ? -7.941 -23.703 -14.133 1 97.94 286 GLY A CA 1
ATOM 2284 C C . GLY A 1 286 ? -7.441 -23.078 -15.422 1 97.94 286 GLY A C 1
ATOM 2285 O O . GLY A 1 286 ? -8.094 -23.188 -16.453 1 97.94 286 GLY A O 1
ATOM 2286 N N . HIS A 1 287 ? -6.387 -22.375 -15.398 1 97.69 287 HIS A N 1
ATOM 2287 C CA . HIS A 1 287 ? -5.719 -21.812 -16.562 1 97.69 287 HIS A CA 1
ATOM 2288 C C . HIS A 1 287 ? -4.566 -22.703 -17.016 1 97.69 287 HIS A C 1
ATOM 2290 O O . HIS A 1 287 ? -3.594 -22.891 -16.281 1 97.69 287 HIS A O 1
ATOM 2296 N N . LEU A 1 288 ? -4.668 -23.234 -18.266 1 97 288 LEU A N 1
ATOM 2297 C CA . LEU A 1 288 ? -3.744 -24.266 -18.719 1 97 288 LEU A CA 1
ATOM 2298 C C . LEU A 1 288 ? -2.869 -23.766 -19.859 1 97 288 LEU A C 1
ATOM 2300 O O . LEU A 1 288 ? -3.246 -23.859 -21.031 1 97 288 LEU A O 1
ATOM 2304 N N . PRO A 1 289 ? -1.693 -23.281 -19.562 1 94.5 289 PRO A N 1
ATOM 2305 C CA . PRO A 1 289 ? -0.745 -22.938 -20.625 1 94.5 289 PRO A CA 1
ATOM 2306 C C . PRO A 1 289 ? -0.078 -24.156 -21.234 1 94.5 289 PRO A C 1
ATOM 2308 O O . PRO A 1 289 ? 0.735 -24.828 -20.594 1 94.5 289 PRO A O 1
ATOM 2311 N N . PHE A 1 290 ? -0.406 -24.469 -22.469 1 94.19 290 PHE A N 1
ATOM 2312 C CA . PHE A 1 290 ? 0.201 -25.594 -23.172 1 94.19 290 PHE A CA 1
ATOM 2313 C C . PHE A 1 290 ? 1.447 -25.141 -23.922 1 94.19 290 PHE A C 1
ATOM 2315 O O . PHE A 1 290 ? 1.469 -24.062 -24.516 1 94.19 290 PHE A O 1
ATOM 2322 N N . LYS A 1 291 ? 2.412 -25.984 -23.984 1 90.38 291 LYS A N 1
ATOM 2323 C CA . LYS A 1 291 ? 3.701 -25.641 -24.578 1 90.38 291 LYS A CA 1
ATOM 2324 C C . LYS A 1 291 ? 3.801 -26.156 -26.016 1 90.38 291 LYS A C 1
ATOM 2326 O O . LYS A 1 291 ? 4.703 -25.766 -26.75 1 90.38 291 LYS A O 1
ATOM 2331 N N . ASN A 1 292 ? 2.938 -27.094 -26.359 1 91.44 292 ASN A N 1
ATOM 2332 C CA . ASN A 1 292 ? 2.984 -27.641 -27.719 1 91.44 292 ASN A CA 1
ATOM 2333 C C . ASN A 1 292 ? 1.585 -27.828 -28.297 1 91.44 292 ASN A C 1
ATOM 2335 O O . ASN A 1 292 ? 0.63 -28.062 -27.547 1 91.44 292 ASN A O 1
ATOM 2339 N N . LYS A 1 293 ? 1.539 -27.812 -29.594 1 92.88 293 LYS A N 1
ATOM 2340 C CA . LYS A 1 293 ? 0.276 -27.828 -30.328 1 92.88 293 LYS A CA 1
ATOM 2341 C C . LYS A 1 293 ? -0.44 -29.172 -30.156 1 92.88 293 LYS A C 1
ATOM 2343 O O . LYS A 1 293 ? -1.666 -29.203 -30.031 1 92.88 293 LYS A O 1
ATOM 2348 N N . LYS A 1 294 ? 0.291 -30.203 -30.203 1 93.69 294 LYS A N 1
ATOM 2349 C CA . LYS A 1 294 ? -0.298 -31.531 -30.109 1 93.69 294 LYS A CA 1
ATOM 2350 C C . LYS A 1 294 ? -1.084 -31.688 -28.812 1 93.69 294 LYS A C 1
ATOM 2352 O O . LYS A 1 294 ? -2.256 -32.062 -28.828 1 93.69 294 LYS A O 1
ATOM 2357 N N . ASP A 1 295 ? -0.446 -31.422 -27.734 1 93.75 295 ASP A N 1
ATOM 2358 C CA . ASP A 1 295 ? -1.106 -31.531 -26.438 1 93.75 295 ASP A CA 1
ATOM 2359 C C . ASP A 1 295 ? -2.268 -30.547 -26.328 1 93.75 295 ASP A C 1
ATOM 2361 O O . ASP A 1 295 ? -3.312 -30.859 -25.766 1 93.75 295 ASP A O 1
ATOM 2365 N N . TYR A 1 296 ? -2.084 -29.391 -26.859 1 94.25 296 TYR A N 1
ATOM 2366 C CA . TYR A 1 296 ? -3.117 -28.359 -26.828 1 94.25 296 TYR A CA 1
ATOM 2367 C C . TYR A 1 296 ? -4.383 -28.844 -27.531 1 94.25 296 TYR A C 1
ATOM 2369 O O . TYR A 1 296 ? -5.496 -28.625 -27.047 1 94.25 296 TYR A O 1
ATOM 2377 N N . GLU A 1 297 ? -4.258 -29.547 -28.609 1 94.5 297 GLU A N 1
ATOM 2378 C CA . GLU A 1 297 ? -5.383 -29.969 -29.453 1 94.5 297 GLU A CA 1
ATOM 2379 C C . GLU A 1 297 ? -6.031 -31.234 -28.906 1 94.5 297 GLU A C 1
ATOM 2381 O O . GLU A 1 297 ? -7.25 -31.406 -28.984 1 94.5 297 GLU A O 1
ATOM 2386 N N . LEU A 1 298 ? -5.238 -32.031 -28.203 1 94.25 298 LEU A N 1
ATOM 2387 C CA . LEU A 1 298 ? -5.723 -33.375 -27.938 1 94.25 298 LEU A CA 1
ATOM 2388 C C . LEU A 1 298 ? -6.133 -33.531 -26.484 1 94.25 298 LEU A C 1
ATOM 2390 O O . LEU A 1 298 ? -6.898 -34.438 -26.125 1 94.25 298 LEU A O 1
ATOM 2394 N N . THR A 1 299 ? -5.617 -32.75 -25.656 1 94 299 THR A N 1
ATOM 2395 C CA . THR A 1 299 ? -5.848 -32.906 -24.234 1 94 299 THR A CA 1
ATOM 2396 C C . THR A 1 299 ? -7.32 -32.719 -23.891 1 94 299 THR A C 1
ATOM 2398 O O . THR A 1 299 ? -7.949 -31.766 -24.375 1 94 299 THR A O 1
ATOM 2401 N N . THR A 1 300 ? -7.867 -33.625 -23.094 1 95.38 300 THR A N 1
ATOM 2402 C CA . THR A 1 300 ? -9.242 -33.531 -22.609 1 95.38 300 THR A CA 1
ATOM 2403 C C . THR A 1 300 ? -9.273 -33.125 -21.141 1 95.38 300 THR A C 1
ATOM 2405 O O . THR A 1 300 ? -8.234 -33.094 -20.484 1 95.38 300 THR A O 1
ATOM 2408 N N . GLU A 1 301 ? -10.469 -32.812 -20.688 1 95.75 301 GLU A N 1
ATOM 2409 C CA . GLU A 1 301 ? -10.602 -32.469 -19.281 1 95.75 301 GLU A CA 1
ATOM 2410 C C . GLU A 1 301 ? -10.172 -33.625 -18.391 1 95.75 301 GLU A C 1
ATOM 2412 O O . GLU A 1 301 ? -9.539 -33.406 -17.344 1 95.75 301 GLU A O 1
ATOM 2417 N N . LYS A 1 302 ? -10.609 -34.812 -18.766 1 95.94 302 LYS A N 1
ATOM 2418 C CA . LYS A 1 302 ? -10.219 -35.969 -17.984 1 95.94 302 LYS A CA 1
ATOM 2419 C C . LYS A 1 302 ? -8.703 -36.094 -17.875 1 95.94 302 LYS A C 1
ATOM 2421 O O . LYS A 1 302 ? -8.172 -36.406 -16.797 1 95.94 302 LYS A O 1
ATOM 2426 N N . ASP A 1 303 ? -7.98 -35.844 -18.984 1 95.81 303 ASP A N 1
ATOM 2427 C CA . ASP A 1 303 ? -6.523 -35.844 -18.969 1 95.81 303 ASP A CA 1
ATOM 2428 C C . ASP A 1 303 ? -5.973 -34.812 -17.984 1 95.81 303 ASP A C 1
ATOM 2430 O O . ASP A 1 303 ? -5.035 -35.094 -17.234 1 95.81 303 ASP A O 1
ATOM 2434 N N . VAL A 1 304 ? -6.582 -33.656 -18.016 1 96.19 304 VAL A N 1
ATOM 2435 C CA . VAL A 1 304 ? -6.148 -32.562 -17.141 1 96.19 304 VAL A CA 1
ATOM 2436 C C . VAL A 1 304 ? -6.332 -32.969 -15.688 1 96.19 304 VAL A C 1
ATOM 2438 O O . VAL A 1 304 ? -5.43 -32.781 -14.867 1 96.19 304 VAL A O 1
ATOM 2441 N N . ILE A 1 305 ? -7.48 -33.5 -15.367 1 96.69 305 ILE A N 1
ATOM 2442 C CA . ILE A 1 305 ? -7.797 -33.906 -14 1 96.69 305 ILE A CA 1
ATOM 2443 C C . ILE A 1 305 ? -6.785 -34.969 -13.531 1 96.69 305 ILE A C 1
ATOM 2445 O O . ILE A 1 305 ? -6.281 -34.875 -12.406 1 96.69 305 ILE A O 1
ATOM 2449 N N . ASP A 1 306 ? -6.469 -35.906 -14.398 1 95.75 306 ASP A N 1
ATOM 2450 C CA . ASP A 1 306 ? -5.516 -36.969 -14.055 1 95.75 306 ASP A CA 1
ATOM 2451 C C . ASP A 1 306 ? -4.129 -36.375 -13.781 1 95.75 306 ASP A C 1
ATOM 2453 O O . ASP A 1 306 ? -3.449 -36.781 -12.844 1 95.75 306 ASP A O 1
ATOM 2457 N N . ILE A 1 307 ? -3.725 -35.469 -14.633 1 94.94 307 ILE A N 1
ATOM 2458 C CA . ILE A 1 307 ? -2.412 -34.844 -14.477 1 94.94 307 ILE A CA 1
ATOM 2459 C C . ILE A 1 307 ? -2.357 -34.094 -13.164 1 94.94 307 ILE A C 1
ATOM 2461 O O . ILE A 1 307 ? -1.431 -34.25 -12.367 1 94.94 307 ILE A O 1
ATOM 2465 N N . ILE A 1 308 ? -3.354 -33.25 -12.898 1 96.62 308 ILE A N 1
ATOM 2466 C CA . ILE A 1 308 ? -3.371 -32.438 -11.703 1 96.62 308 ILE A CA 1
ATOM 2467 C C . ILE A 1 308 ? -3.43 -33.312 -10.453 1 96.62 308 ILE A C 1
ATOM 2469 O O . ILE A 1 308 ? -2.742 -33.031 -9.469 1 96.62 308 ILE A O 1
ATOM 2473 N N . GLN A 1 309 ? -4.234 -34.344 -10.508 1 96.5 309 GLN A N 1
ATOM 2474 C CA . GLN A 1 309 ? -4.402 -35.281 -9.383 1 96.5 309 GLN A CA 1
ATOM 2475 C C . GLN A 1 309 ? -3.062 -35.844 -8.945 1 96.5 309 GLN A C 1
ATOM 2477 O O . GLN A 1 309 ? -2.844 -36.094 -7.762 1 96.5 309 GLN A O 1
ATOM 2482 N N . SER A 1 310 ? -2.213 -36.062 -9.891 1 94.75 310 SER A N 1
ATOM 2483 C CA . SER A 1 310 ? -0.938 -36.719 -9.609 1 94.75 310 SER A CA 1
ATOM 2484 C C . SER A 1 310 ? -0.026 -35.812 -8.789 1 94.75 310 SER A C 1
ATOM 2486 O O . SER A 1 310 ? 0.957 -36.281 -8.203 1 94.75 310 SER A O 1
ATOM 2488 N N . TYR A 1 311 ? -0.317 -34.531 -8.688 1 95.38 311 TYR A N 1
ATOM 2489 C CA . TYR A 1 311 ? 0.517 -33.594 -7.941 1 95.38 311 TYR A CA 1
ATOM 2490 C C . TYR A 1 311 ? -0.126 -33.25 -6.609 1 95.38 311 TYR A C 1
ATOM 2492 O O . TYR A 1 311 ? 0.49 -32.594 -5.773 1 95.38 311 TYR A O 1
ATOM 2500 N N . LEU A 1 312 ? -1.338 -33.688 -6.391 1 97.38 312 LEU A N 1
ATOM 2501 C CA . LEU A 1 312 ? -2.053 -33.344 -5.164 1 97.38 312 LEU A CA 1
ATOM 2502 C C . LEU A 1 312 ? -1.704 -34.344 -4.051 1 97.38 312 LEU A C 1
ATOM 2504 O O . LEU A 1 312 ? -1.218 -35.438 -4.312 1 97.38 312 LEU A O 1
ATOM 2508 N N . LEU A 1 313 ? -1.95 -33.938 -2.875 1 97.31 313 LEU A N 1
ATOM 2509 C CA . LEU A 1 313 ? -1.805 -34.875 -1.746 1 97.31 313 LEU A CA 1
ATOM 2510 C C . LEU A 1 313 ? -2.859 -35.969 -1.797 1 97.31 313 LEU A C 1
ATOM 2512 O O . LEU A 1 313 ? -4.008 -35.719 -2.174 1 97.31 313 LEU A O 1
ATOM 2516 N N . PRO A 1 314 ? -2.41 -37.094 -1.369 1 96.38 314 PRO A N 1
ATOM 2517 C CA . PRO A 1 314 ? -3.447 -38.125 -1.191 1 96.38 314 PRO A CA 1
ATOM 2518 C C . PRO A 1 314 ? -4.566 -37.656 -0.255 1 96.38 314 PRO A C 1
ATOM 2520 O O . PRO A 1 314 ? -4.316 -36.906 0.688 1 96.38 314 PRO A O 1
ATOM 2523 N N . ASP A 1 315 ? -5.742 -38.188 -0.495 1 95.62 315 ASP A N 1
ATOM 2524 C CA . ASP A 1 315 ? -6.938 -37.75 0.224 1 95.62 315 ASP A CA 1
ATOM 2525 C C . ASP A 1 315 ? -6.738 -37.875 1.734 1 95.62 315 ASP A C 1
ATOM 2527 O O . ASP A 1 315 ? -7.117 -36.969 2.477 1 95.62 315 ASP A O 1
ATOM 2531 N N . SER A 1 316 ? -6.207 -38.938 2.162 1 96.44 316 SER A N 1
ATOM 2532 C CA . SER A 1 316 ? -6.008 -39.156 3.594 1 96.44 316 SER A CA 1
ATOM 2533 C C . SER A 1 316 ? -5.07 -38.094 4.18 1 96.44 316 SER A C 1
ATOM 2535 O O . SER A 1 316 ? -5.316 -37.594 5.273 1 96.44 316 SER A O 1
ATOM 2537 N N . GLU A 1 317 ? -3.996 -37.812 3.463 1 96.88 317 GLU A N 1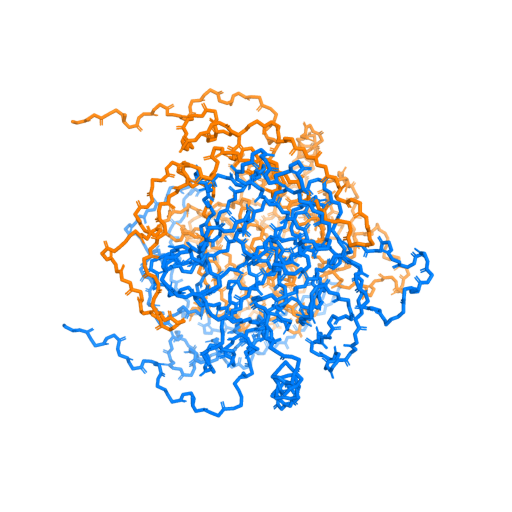
ATOM 2538 C CA . GLU A 1 317 ? -3.037 -36.812 3.92 1 96.88 317 GLU A CA 1
ATOM 2539 C C . GLU A 1 317 ? -3.654 -35.406 3.924 1 96.88 317 GLU A C 1
ATOM 2541 O O . GLU A 1 317 ? -3.387 -34.625 4.824 1 96.88 317 GLU A O 1
ATOM 2546 N N . PHE A 1 318 ? -4.441 -35.188 2.92 1 97.56 318 PHE A N 1
ATOM 2547 C CA . PHE A 1 318 ? -5.105 -33.875 2.828 1 97.56 318 PHE A CA 1
ATOM 2548 C C . PHE A 1 318 ? -6.066 -33.688 3.994 1 97.56 318 PHE A C 1
ATOM 2550 O O . PHE A 1 318 ? -6.117 -32.594 4.582 1 97.56 318 PHE A O 1
ATOM 2557 N N . LEU A 1 319 ? -6.809 -34.656 4.305 1 96.69 319 LEU A N 1
ATOM 2558 C CA . LEU A 1 319 ? -7.773 -34.594 5.395 1 96.69 319 LEU A CA 1
ATOM 2559 C C . LEU A 1 319 ? -7.07 -34.406 6.734 1 96.69 319 LEU A C 1
ATOM 2561 O O . LEU A 1 319 ? -7.551 -33.656 7.594 1 96.69 319 LEU A O 1
ATOM 2565 N N . ARG A 1 320 ? -5.992 -35.094 6.93 1 97.19 320 ARG A N 1
ATOM 2566 C CA . ARG A 1 320 ? -5.199 -34.906 8.141 1 97.19 320 ARG A CA 1
ATOM 2567 C C . ARG A 1 320 ? -4.676 -33.5 8.25 1 97.19 320 ARG A C 1
ATOM 2569 O O . ARG A 1 320 ? -4.723 -32.875 9.32 1 97.19 320 ARG A O 1
ATOM 2576 N N . LEU A 1 321 ? -4.164 -33.031 7.168 1 97.81 321 LEU A N 1
ATOM 2577 C CA . LEU A 1 321 ? -3.65 -31.672 7.125 1 97.81 321 LEU A CA 1
ATOM 2578 C C . LEU A 1 321 ? -4.754 -30.672 7.445 1 97.81 321 LEU A C 1
ATOM 2580 O O . LEU A 1 321 ? -4.52 -29.703 8.164 1 97.81 321 LEU A O 1
ATOM 2584 N N . GLU A 1 322 ? -5.883 -30.906 6.855 1 97.81 322 GLU A N 1
ATOM 2585 C CA . GLU A 1 322 ? -7.031 -30.047 7.121 1 97.81 322 GLU A CA 1
ATOM 2586 C C . GLU A 1 322 ? -7.312 -29.953 8.617 1 97.81 322 GLU A C 1
ATOM 2588 O O . GLU A 1 322 ? -7.535 -28.859 9.141 1 97.81 322 GLU A O 1
ATOM 2593 N N . GLN A 1 323 ? -7.328 -31.047 9.266 1 97.19 323 GLN A N 1
ATOM 2594 C CA . GLN A 1 323 ? -7.578 -31.078 10.703 1 97.19 323 GLN A CA 1
ATOM 2595 C C . GLN A 1 323 ? -6.496 -30.328 11.469 1 97.19 323 GLN A C 1
ATOM 2597 O O . GLN A 1 323 ? -6.801 -29.562 12.383 1 97.19 323 GLN A O 1
ATOM 2602 N N . GLN A 1 324 ? -5.316 -30.531 11.109 1 97.38 324 GLN A N 1
ATOM 2603 C CA . GLN A 1 324 ? -4.195 -29.875 11.773 1 97.38 324 GLN A CA 1
ATOM 2604 C C . GLN A 1 324 ? -4.27 -28.359 11.602 1 97.38 324 GLN A C 1
ATOM 2606 O O . GLN A 1 324 ? -4.066 -27.609 12.555 1 97.38 324 GLN A O 1
ATOM 2611 N N . LEU A 1 325 ? -4.516 -27.953 10.398 1 97 325 LEU A N 1
ATOM 2612 C CA . LEU A 1 325 ? -4.574 -26.531 10.102 1 97 325 LEU A CA 1
ATOM 2613 C C . LEU A 1 325 ? -5.758 -25.875 10.805 1 97 325 LEU A C 1
ATOM 2615 O O . LEU A 1 325 ? -5.652 -24.734 11.273 1 97 325 LEU A O 1
ATOM 2619 N N . THR A 1 326 ? -6.871 -26.594 10.797 1 96.19 326 THR A N 1
ATOM 2620 C CA . THR A 1 326 ? -8.055 -26.078 11.484 1 96.19 326 THR A CA 1
ATOM 2621 C C . THR A 1 326 ? -7.762 -25.859 12.969 1 96.19 326 THR A C 1
ATOM 2623 O O . THR A 1 326 ? -8.086 -24.812 13.523 1 96.19 326 THR A O 1
ATOM 2626 N N . CYS A 1 327 ? -7.129 -26.797 13.57 1 95.12 327 CYS A N 1
ATOM 2627 C CA . CYS A 1 327 ? -6.758 -26.672 14.977 1 95.12 327 CYS A CA 1
ATOM 2628 C C . CYS A 1 327 ? -5.75 -25.562 15.188 1 95.12 327 CYS A C 1
ATOM 2630 O O . CYS A 1 327 ? -5.859 -24.781 16.141 1 95.12 327 CYS A O 1
ATOM 2632 N N . HIS A 1 328 ? -4.812 -25.547 14.297 1 93.19 328 HIS A N 1
ATOM 2633 C CA . HIS A 1 328 ? -3.752 -24.547 14.383 1 93.19 328 HIS A CA 1
ATOM 2634 C C . HIS A 1 328 ? -4.32 -23.141 14.328 1 93.19 328 HIS A C 1
ATOM 2636 O O . HIS A 1 328 ? -3.91 -22.266 15.102 1 93.19 328 HIS A O 1
ATOM 2642 N N . LEU A 1 329 ? -5.262 -22.875 13.406 1 91.88 329 LEU A N 1
ATOM 2643 C CA . LEU A 1 329 ? -5.828 -21.531 13.211 1 91.88 329 LEU A CA 1
ATOM 2644 C C . LEU A 1 329 ? -6.797 -21.188 14.336 1 91.88 329 LEU A C 1
ATOM 2646 O O . LEU A 1 329 ? -6.949 -20.016 14.688 1 91.88 329 LEU A O 1
ATOM 2650 N N . MET A 1 330 ? -7.449 -22.188 14.875 1 88.44 330 MET A N 1
ATOM 2651 C CA . MET A 1 330 ? -8.375 -21.953 15.984 1 88.44 330 MET A CA 1
ATOM 2652 C C . MET A 1 330 ? -7.633 -21.516 17.234 1 88.44 330 MET A C 1
ATOM 2654 O O . MET A 1 330 ? -8.164 -20.75 18.047 1 88.44 330 MET A O 1
ATOM 2658 N N . ASP A 1 331 ? -6.441 -21.906 17.375 1 83.62 331 ASP A N 1
ATOM 2659 C CA . ASP A 1 331 ? -5.645 -21.625 18.562 1 83.62 331 ASP A CA 1
ATOM 2660 C C . ASP A 1 331 ? -5.016 -20.234 18.5 1 83.62 331 ASP A C 1
ATOM 2662 O O . ASP A 1 331 ? -4.453 -19.75 19.469 1 83.62 331 ASP A O 1
ATOM 2666 N N . LEU A 1 332 ? -5.102 -19.641 17.453 1 74.81 332 LEU A N 1
ATOM 2667 C CA . LEU A 1 332 ? -4.52 -18.312 17.281 1 74.81 332 LEU A CA 1
ATOM 2668 C C . LEU A 1 332 ? -5.555 -17.234 17.547 1 74.81 332 LEU A C 1
ATOM 2670 O O . LEU A 1 332 ? -6.73 -17.391 17.203 1 74.81 332 LEU A O 1
ATOM 2674 N N . THR B 1 1 ? 32.938 10.297 -20.234 1 18.02 1 THR B N 1
ATOM 2675 C CA . THR B 1 1 ? 32.312 11.461 -19.625 1 18.02 1 THR B CA 1
ATOM 2676 C C . THR B 1 1 ? 30.859 11.562 -20.016 1 18.02 1 THR B C 1
ATOM 2678 O O . THR B 1 1 ? 30.203 12.57 -19.734 1 18.02 1 THR B O 1
ATOM 2681 N N . CYS B 1 2 ? 30.297 10.602 -20.656 1 15.77 2 CYS B N 1
ATOM 2682 C CA . CYS B 1 2 ? 29.125 10.695 -21.516 1 15.77 2 CYS B CA 1
ATOM 2683 C C . CYS B 1 2 ? 27.922 11.234 -20.75 1 15.77 2 CYS B C 1
ATOM 2685 O O . CYS B 1 2 ? 27.906 11.227 -19.516 1 15.77 2 CYS B O 1
ATOM 2687 N N . ASP B 1 3 ? 26.578 11.562 -21.516 1 15.87 3 ASP B N 1
ATOM 2688 C CA . ASP B 1 3 ? 25.359 12.102 -22.109 1 15.87 3 ASP B CA 1
ATOM 2689 C C . ASP B 1 3 ? 24.109 11.539 -21.438 1 15.87 3 ASP B C 1
ATOM 2691 O O . ASP B 1 3 ? 23.625 10.477 -21.812 1 15.87 3 ASP B O 1
ATOM 2695 N N . CYS B 1 4 ? 23.922 11.406 -20.266 1 18.05 4 CYS B N 1
ATOM 2696 C CA . CYS B 1 4 ? 22.891 10.867 -19.391 1 18.05 4 CYS B CA 1
ATOM 2697 C C . CYS B 1 4 ? 21.594 11.648 -19.531 1 18.05 4 CYS B C 1
ATOM 2699 O O . CYS B 1 4 ? 20.75 11.641 -18.625 1 18.05 4 CYS B O 1
ATOM 2701 N N . GLU B 1 5 ? 21.312 12.695 -20.625 1 17.92 5 GLU B N 1
ATOM 2702 C CA . GLU B 1 5 ? 20.5 13.836 -21.016 1 17.92 5 GLU B CA 1
ATOM 2703 C C . GLU B 1 5 ? 19.031 13.438 -21.188 1 17.92 5 GLU B C 1
ATOM 2705 O O . GLU B 1 5 ? 18.141 14.148 -20.719 1 17.92 5 GLU B O 1
ATOM 2710 N N . LEU B 1 6 ? 18.625 12.656 -22.266 1 18 6 LEU B N 1
ATOM 2711 C CA . LEU B 1 6 ? 17.578 12.82 -23.25 1 18 6 LEU B CA 1
ATOM 2712 C C . LEU B 1 6 ? 16.234 12.297 -22.734 1 18 6 LEU B C 1
ATOM 2714 O O . LEU B 1 6 ? 15.188 12.586 -23.297 1 18 6 LEU B O 1
ATOM 2718 N N . ILE B 1 7 ? 16.172 11.352 -21.922 1 19.94 7 ILE B N 1
ATOM 2719 C CA . ILE B 1 7 ? 15.016 10.508 -22.234 1 19.94 7 ILE B CA 1
ATOM 2720 C C . ILE B 1 7 ? 13.734 11.195 -21.766 1 19.94 7 ILE B C 1
ATOM 2722 O O . ILE B 1 7 ? 12.641 10.633 -21.891 1 19.94 7 ILE B O 1
ATOM 2726 N N . LEU B 1 8 ? 13.766 12.539 -21.078 1 21.64 8 LEU B N 1
ATOM 2727 C CA . LEU B 1 8 ? 12.859 13.43 -20.375 1 21.64 8 LEU B CA 1
ATOM 2728 C C . LEU B 1 8 ? 12.016 14.242 -21.359 1 21.64 8 LEU B C 1
ATOM 2730 O O . LEU B 1 8 ? 11.258 15.125 -20.938 1 21.64 8 LEU B O 1
ATOM 2734 N N . ASN B 1 9 ? 12.234 14.477 -22.516 1 21.34 9 ASN B N 1
ATOM 2735 C CA . ASN B 1 9 ? 11.883 15.711 -23.219 1 21.34 9 ASN B CA 1
ATOM 2736 C C . ASN B 1 9 ? 10.375 15.867 -23.359 1 21.34 9 ASN B C 1
ATOM 2738 O O . ASN B 1 9 ? 9.828 16.922 -23.047 1 21.34 9 ASN B O 1
ATOM 2742 N N . ASN B 1 10 ? 9.719 15.508 -24.516 1 21.8 10 ASN B N 1
ATOM 2743 C CA . ASN B 1 10 ? 8.672 16.125 -25.312 1 21.8 10 ASN B CA 1
ATOM 2744 C C . ASN B 1 10 ? 7.285 15.852 -24.75 1 21.8 10 ASN B C 1
ATOM 2746 O O . ASN B 1 10 ? 6.492 15.125 -25.359 1 21.8 10 ASN B O 1
ATOM 2750 N N . ILE B 1 11 ? 6.93 15.555 -23.516 1 22.66 11 ILE B N 1
ATOM 2751 C CA . ILE B 1 11 ? 5.543 15.203 -23.219 1 22.66 11 ILE B CA 1
ATOM 2752 C C . ILE B 1 11 ? 4.688 16.469 -23.188 1 22.66 11 ILE B C 1
ATOM 2754 O O . ILE B 1 11 ? 4.863 17.328 -22.328 1 22.66 11 ILE B O 1
ATOM 2758 N N . GLY B 1 12 ? 4.453 17.281 -24.016 1 23.91 12 GLY B N 1
ATOM 2759 C CA . GLY B 1 12 ? 3.514 18.375 -24.188 1 23.91 12 GLY B CA 1
ATOM 2760 C C . GLY B 1 12 ? 2.174 18.125 -23.516 1 23.91 12 GLY B C 1
ATOM 2761 O O . GLY B 1 12 ? 1.634 19.016 -22.844 1 23.91 12 GLY B O 1
ATOM 2762 N N . GLU B 1 13 ? 1.132 17.281 -23.953 1 25.12 13 GLU B N 1
ATOM 2763 C CA . GLU B 1 13 ? -0.311 17.062 -24 1 25.12 13 GLU B CA 1
ATOM 2764 C C . GLU B 1 13 ? -0.839 16.562 -22.672 1 25.12 13 GLU B C 1
ATOM 2766 O O . GLU B 1 13 ? -0.069 16.078 -21.828 1 25.12 13 GLU B O 1
ATOM 2771 N N . VAL B 1 14 ? -2.412 16.094 -22.234 1 25.7 14 VAL B N 1
ATOM 2772 C CA . VAL B 1 14 ? -3.494 15.914 -21.281 1 25.7 14 VAL B CA 1
ATOM 2773 C C . VAL B 1 14 ? -3.105 14.852 -20.25 1 25.7 14 VAL B C 1
ATOM 2775 O O . VAL B 1 14 ? -2.943 13.68 -20.609 1 25.7 14 VAL B O 1
ATOM 2778 N N . CYS B 1 15 ? -2.361 14.852 -19.266 1 27.94 15 CYS B N 1
ATOM 2779 C CA . CYS B 1 15 ? -1.362 14.07 -18.547 1 27.94 15 CYS B CA 1
ATOM 2780 C C . CYS B 1 15 ? -2.025 13.039 -17.641 1 27.94 15 CYS B C 1
ATOM 2782 O O . CYS B 1 15 ? -2.428 13.359 -16.531 1 27.94 15 CYS B O 1
ATOM 2784 N N . LEU B 1 16 ? -3.123 12.109 -17.75 1 31.34 16 LEU B N 1
ATOM 2785 C CA . LEU B 1 16 ? -4.059 11.062 -17.359 1 31.34 16 LEU B CA 1
ATOM 2786 C C . LEU B 1 16 ? -3.371 10.023 -16.469 1 31.34 16 LEU B C 1
ATOM 2788 O O . LEU B 1 16 ? -2.504 9.281 -16.938 1 31.34 16 LEU B O 1
ATOM 2792 N N . HIS B 1 17 ? -2.906 10.398 -15.18 1 35.62 17 HIS B N 1
ATOM 2793 C CA . HIS B 1 17 ? -2.094 9.461 -14.406 1 35.62 17 HIS B CA 1
ATOM 2794 C C . HIS B 1 17 ? -2.713 8.07 -14.406 1 35.62 17 HIS B C 1
ATOM 2796 O O . HIS B 1 17 ? -3.912 7.918 -14.164 1 35.62 17 HIS B O 1
ATOM 2802 N N . PRO B 1 18 ? -2.23 6.973 -14.719 1 45.91 18 PRO B N 1
ATOM 2803 C CA . PRO B 1 18 ? -2.797 5.723 -15.227 1 45.91 18 PRO B CA 1
ATOM 2804 C C . PRO B 1 18 ? -3.201 4.762 -14.109 1 45.91 18 PRO B C 1
ATOM 2806 O O . PRO B 1 18 ? -2.615 4.789 -13.023 1 45.91 18 PRO B O 1
ATOM 2809 N N . SER B 1 19 ? -4.527 4.32 -13.734 1 58.16 19 SER B N 1
ATOM 2810 C CA . SER B 1 19 ? -5.027 3.193 -12.953 1 58.16 19 SER B CA 1
ATOM 2811 C C . SER B 1 19 ? -3.979 2.092 -12.844 1 58.16 19 SER B C 1
ATOM 2813 O O . SER B 1 19 ? -3.051 2.025 -13.648 1 58.16 19 SER B O 1
ATOM 2815 N N . PHE B 1 20 ? -3.879 1.514 -11.484 1 67.81 20 PHE B N 1
ATOM 2816 C CA . PHE B 1 20 ? -3.037 0.333 -11.336 1 67.81 20 PHE B CA 1
ATOM 2817 C C . PHE B 1 20 ? -2.943 -0.435 -12.648 1 67.81 20 PHE B C 1
ATOM 2819 O O . PHE B 1 20 ? -1.847 -0.754 -13.109 1 67.81 20 PHE B O 1
ATOM 2826 N N . ASP B 1 21 ? -4.133 -0.562 -13.195 1 76.44 21 ASP B N 1
ATOM 2827 C CA . ASP B 1 21 ? -4.195 -1.318 -14.445 1 76.44 21 ASP B CA 1
ATOM 2828 C C . ASP B 1 21 ? -3.459 -0.588 -15.57 1 76.44 21 ASP B C 1
ATOM 2830 O O . ASP B 1 21 ? -2.727 -1.207 -16.344 1 76.44 21 ASP B O 1
ATOM 2834 N N . ARG B 1 22 ? -3.646 0.638 -15.562 1 75.81 22 ARG B N 1
ATOM 2835 C CA . ARG B 1 22 ? -2.977 1.405 -16.609 1 75.81 22 ARG B CA 1
ATOM 2836 C C . ARG B 1 22 ? -1.462 1.358 -16.438 1 75.81 22 ARG B C 1
ATOM 2838 O O . ARG B 1 22 ? -0.727 1.23 -17.422 1 75.81 22 ARG B O 1
ATOM 2845 N N . ILE B 1 23 ? -1.004 1.431 -15.219 1 74.62 23 ILE B N 1
ATOM 2846 C CA . ILE B 1 23 ? 0.426 1.4 -14.93 1 74.62 23 ILE B CA 1
ATOM 2847 C C . ILE B 1 23 ? 1.009 0.054 -15.359 1 74.62 23 ILE B C 1
ATOM 2849 O O . ILE B 1 23 ? 2.027 0.002 -16.047 1 74.62 23 ILE B O 1
ATOM 2853 N N . ILE B 1 24 ? 0.312 -0.993 -14.969 1 84.25 24 ILE B N 1
ATOM 2854 C CA . ILE B 1 24 ? 0.811 -2.326 -15.289 1 84.25 24 ILE B CA 1
ATOM 2855 C C . ILE B 1 24 ? 0.746 -2.551 -16.797 1 84.25 24 ILE B C 1
ATOM 2857 O O . ILE B 1 24 ? 1.736 -2.953 -17.406 1 84.25 24 ILE B O 1
ATOM 2861 N N . GLN B 1 25 ? -0.396 -2.203 -17.375 1 89.38 25 GLN B N 1
ATOM 2862 C CA . GLN B 1 25 ? -0.621 -2.504 -18.781 1 89.38 25 GLN B CA 1
ATOM 2863 C C . GLN B 1 25 ? 0.255 -1.63 -19.672 1 89.38 25 GLN B C 1
ATOM 2865 O O . GLN B 1 25 ? 0.905 -2.131 -20.594 1 89.38 25 GLN B O 1
ATOM 2870 N N . ALA B 1 26 ? 0.258 -0.371 -19.375 1 81.75 26 ALA B N 1
ATOM 2871 C CA . ALA B 1 26 ? 1.096 0.528 -20.156 1 81.75 26 ALA B CA 1
ATOM 2872 C C . ALA B 1 26 ? 2.576 0.211 -19.969 1 81.75 26 ALA B C 1
ATOM 2874 O O . ALA B 1 26 ? 3.35 0.221 -20.922 1 81.75 26 ALA B O 1
ATOM 2875 N N . GLY B 1 27 ? 2.928 -0.029 -18.703 1 84.44 27 GLY B N 1
ATOM 2876 C CA . GLY B 1 27 ? 4.301 -0.41 -18.422 1 84.44 27 GLY B CA 1
ATOM 2877 C C . GLY B 1 27 ? 4.727 -1.681 -19.125 1 84.44 27 GLY B C 1
ATOM 2878 O O . GLY B 1 27 ? 5.844 -1.762 -19.656 1 84.44 27 GLY B O 1
ATOM 2879 N N . TRP B 1 28 ? 3.855 -2.619 -19.125 1 92.19 28 TRP B N 1
ATOM 2880 C CA . TRP B 1 28 ? 4.121 -3.895 -19.781 1 92.19 28 TRP B CA 1
ATOM 2881 C C . TRP B 1 28 ? 4.23 -3.717 -21.297 1 92.19 28 TRP B C 1
ATOM 2883 O O . TRP B 1 28 ? 5.172 -4.215 -21.922 1 92.19 28 TRP B O 1
ATOM 2893 N N . ARG B 1 29 ? 3.336 -2.984 -21.922 1 92.12 29 ARG B N 1
ATOM 2894 C CA . ARG B 1 29 ? 3.326 -2.754 -23.359 1 92.12 29 ARG B CA 1
ATOM 2895 C C . ARG B 1 29 ? 4.574 -2 -23.812 1 92.12 29 ARG B C 1
ATOM 2897 O O . ARG B 1 29 ? 5.16 -2.314 -24.844 1 92.12 29 ARG B O 1
ATOM 2904 N N . ASP B 1 30 ? 4.883 -1.037 -23.031 1 86 30 ASP B N 1
ATOM 2905 C CA . ASP B 1 30 ? 6.074 -0.255 -23.328 1 86 30 ASP B CA 1
ATOM 2906 C C . ASP B 1 30 ? 7.312 -1.146 -23.406 1 86 30 ASP B C 1
ATOM 2908 O O . ASP B 1 30 ? 8.117 -1.025 -24.328 1 86 30 ASP B O 1
ATOM 2912 N N . ARG B 1 31 ? 7.43 -1.99 -22.469 1 87.75 31 ARG B N 1
ATOM 2913 C CA . ARG B 1 31 ? 8.602 -2.861 -22.391 1 87.75 31 ARG B CA 1
ATOM 2914 C C . ARG B 1 31 ? 8.562 -3.914 -23.5 1 87.75 31 ARG B C 1
ATOM 2916 O O . ARG B 1 31 ? 9.609 -4.305 -24.031 1 87.75 31 ARG B O 1
ATOM 2923 N N . MET B 1 32 ? 7.355 -4.387 -23.844 1 93.19 32 MET B N 1
ATOM 2924 C CA . MET B 1 32 ? 7.199 -5.277 -24.984 1 93.19 32 MET B CA 1
ATOM 2925 C C . MET B 1 32 ? 7.633 -4.59 -26.281 1 93.19 32 MET B C 1
ATOM 2927 O O . MET B 1 32 ? 8.359 -5.172 -27.078 1 93.19 32 MET B O 1
ATOM 2931 N N . GLU B 1 33 ? 7.262 -3.383 -26.453 1 91.06 33 GLU B N 1
ATOM 2932 C CA . GLU B 1 33 ? 7.605 -2.613 -27.641 1 91.06 33 GLU B CA 1
ATOM 2933 C C . GLU B 1 33 ? 9.102 -2.338 -27.703 1 91.06 33 GLU B C 1
ATOM 2935 O O . GLU B 1 33 ? 9.688 -2.293 -28.797 1 91.06 33 GLU B O 1
ATOM 2940 N N . ARG B 1 34 ? 9.727 -2.246 -26.578 1 90.31 34 ARG B N 1
ATOM 2941 C CA . ARG B 1 34 ? 11.148 -1.933 -26.5 1 90.31 34 ARG B CA 1
ATOM 2942 C C . ARG B 1 34 ? 11.992 -3.188 -26.688 1 90.31 34 ARG B C 1
ATOM 2944 O O . ARG B 1 34 ? 13.227 -3.111 -26.734 1 90.31 34 ARG B O 1
ATOM 2951 N N . GLY B 1 35 ? 11.375 -4.336 -26.703 1 92.62 35 GLY B N 1
ATOM 2952 C CA . GLY B 1 35 ? 12.086 -5.57 -27 1 92.62 35 GLY B CA 1
ATOM 2953 C C . GLY B 1 35 ? 12.781 -6.16 -25.797 1 92.62 35 GLY B C 1
ATOM 2954 O O . GLY B 1 35 ? 13.828 -6.801 -25.922 1 92.62 35 GLY B O 1
ATOM 2955 N N . LEU B 1 36 ? 12.219 -5.914 -24.641 1 90.12 36 LEU B N 1
ATOM 2956 C CA . LEU B 1 36 ? 12.867 -6.367 -23.422 1 90.12 36 LEU B CA 1
ATOM 2957 C C . LEU B 1 36 ? 12.508 -7.82 -23.109 1 90.12 36 LEU B C 1
ATOM 2959 O O . LEU B 1 36 ? 13.141 -8.461 -22.266 1 90.12 36 LEU B O 1
ATOM 2963 N N . PHE B 1 37 ? 11.562 -8.312 -23.828 1 94.62 37 PHE B N 1
ATOM 2964 C CA . PHE B 1 37 ? 11.086 -9.672 -23.578 1 94.62 37 PHE B CA 1
ATOM 2965 C C . PHE B 1 37 ? 11.867 -10.672 -24.438 1 94.62 37 PHE B C 1
ATOM 2967 O O . PHE B 1 37 ? 12.445 -10.312 -25.453 1 94.62 37 PHE B O 1
ATOM 2974 N N . ARG B 1 38 ? 11.859 -11.852 -24.016 1 93.38 38 ARG B N 1
ATOM 2975 C CA . ARG B 1 38 ? 12.547 -12.922 -24.719 1 93.38 38 ARG B CA 1
ATOM 2976 C C . ARG B 1 38 ? 11.828 -13.25 -26.031 1 93.38 38 ARG B C 1
ATOM 2978 O O . ARG B 1 38 ? 12.445 -13.766 -26.969 1 93.38 38 ARG B O 1
ATOM 2985 N N . TYR B 1 39 ? 10.578 -13.023 -26.109 1 93.94 39 TYR B N 1
ATOM 2986 C CA . TYR B 1 39 ? 9.75 -13.164 -27.297 1 93.94 39 TYR B CA 1
ATOM 2987 C C . TYR B 1 39 ? 8.578 -12.188 -27.281 1 93.94 39 TYR B C 1
ATOM 2989 O O . TYR B 1 39 ? 8.25 -11.633 -26.234 1 93.94 39 TYR B O 1
ATOM 2997 N N . HIS B 1 40 ? 8.031 -11.961 -28.5 1 94.31 40 HIS B N 1
ATOM 2998 C CA . HIS B 1 40 ? 6.844 -11.117 -28.609 1 94.31 40 HIS B CA 1
ATOM 2999 C C . HIS B 1 40 ? 5.578 -11.914 -28.297 1 94.31 40 HIS B C 1
ATOM 3001 O O . HIS B 1 40 ? 5.336 -12.961 -28.906 1 94.31 40 HIS B O 1
ATOM 3007 N N . LEU B 1 41 ? 4.836 -11.414 -27.344 1 93.88 41 LEU B N 1
ATOM 3008 C CA . LEU B 1 41 ? 3.596 -12.094 -26.984 1 93.88 41 LEU B CA 1
ATOM 3009 C C . LEU B 1 41 ? 2.418 -11.508 -27.75 1 93.88 41 LEU B C 1
ATOM 3011 O O . LEU B 1 41 ? 2.031 -10.359 -27.516 1 93.88 41 LEU B O 1
ATOM 3015 N N . GLY B 1 42 ? 1.918 -12.18 -28.703 1 89.19 42 GLY B N 1
ATOM 3016 C CA . GLY B 1 42 ? 0.688 -11.812 -29.375 1 89.19 42 GLY B CA 1
ATOM 3017 C C . GLY B 1 42 ? -0.549 -12.43 -28.75 1 89.19 42 GLY B C 1
ATOM 3018 O O . GLY B 1 42 ? -0.54 -12.797 -27.578 1 89.19 42 GLY B O 1
ATOM 3019 N N . ASP B 1 43 ? -1.608 -12.422 -29.516 1 89 43 ASP B N 1
ATOM 3020 C CA . ASP B 1 43 ? -2.82 -13.086 -29.047 1 89 43 ASP B CA 1
ATOM 3021 C C . ASP B 1 43 ? -2.633 -14.602 -28.984 1 89 43 ASP B C 1
ATOM 3023 O O . ASP B 1 43 ? -2.248 -15.219 -29.984 1 89 43 ASP B O 1
ATOM 3027 N N . LEU B 1 44 ? -2.881 -15.117 -27.875 1 92.69 44 LEU B N 1
ATOM 3028 C CA . LEU B 1 44 ? -2.699 -16.547 -27.703 1 92.69 44 LEU B CA 1
ATOM 3029 C C . LEU B 1 44 ? -3.943 -17.312 -28.156 1 92.69 44 LEU B C 1
ATOM 3031 O O . LEU B 1 44 ? -5.066 -16.891 -27.891 1 92.69 44 LEU B O 1
ATOM 3035 N N . GLN B 1 45 ? -3.68 -18.375 -28.938 1 94.25 45 GLN B N 1
ATOM 3036 C CA . GLN B 1 45 ? -4.789 -19.281 -29.203 1 94.25 45 GLN B CA 1
ATOM 3037 C C . GLN B 1 45 ? -5.379 -19.844 -27.922 1 94.25 45 GLN B C 1
ATOM 3039 O O . GLN B 1 45 ? -4.656 -20.391 -27.078 1 94.25 45 GLN B O 1
ATOM 3044 N N . THR B 1 46 ? -6.676 -19.625 -27.734 1 95 46 THR B N 1
ATOM 3045 C CA . THR B 1 46 ? -7.344 -19.953 -26.484 1 95 46 THR B CA 1
ATOM 3046 C C . THR B 1 46 ? -8.609 -20.766 -26.75 1 95 46 THR B C 1
ATOM 3048 O O . THR B 1 46 ? -9.352 -20.484 -27.688 1 95 46 THR B O 1
ATOM 3051 N N . ARG B 1 47 ? -8.844 -21.812 -25.984 1 94.75 47 ARG B N 1
ATOM 3052 C CA . ARG B 1 47 ? -10.102 -22.547 -26.016 1 94.75 47 ARG B CA 1
ATOM 3053 C C . ARG B 1 47 ? -10.508 -23.016 -24.625 1 94.75 47 ARG B C 1
ATOM 3055 O O . ARG B 1 47 ? -9.656 -23.188 -23.75 1 94.75 47 ARG B O 1
ATOM 3062 N N . ILE B 1 48 ? -11.773 -23.203 -24.484 1 94.88 48 ILE B N 1
ATOM 3063 C CA . ILE B 1 48 ? -12.305 -23.781 -23.25 1 94.88 48 ILE B CA 1
ATOM 3064 C C . ILE B 1 48 ? -12.492 -25.281 -23.422 1 94.88 48 ILE B C 1
ATOM 3066 O O . ILE B 1 48 ? -13.156 -25.734 -24.359 1 94.88 48 ILE B O 1
ATOM 3070 N N . LEU B 1 49 ? -11.789 -26.062 -22.578 1 94.62 49 LEU B N 1
ATOM 3071 C CA . LEU B 1 49 ? -11.953 -27.5 -22.672 1 94.62 49 LEU B CA 1
ATOM 3072 C C . LEU B 1 49 ? -13.383 -27.906 -22.328 1 94.62 49 LEU B C 1
ATOM 3074 O O . LEU B 1 49 ? -13.953 -27.422 -21.344 1 94.62 49 LEU B O 1
ATOM 3078 N N . PRO B 1 50 ? -13.953 -28.781 -23.172 1 92.75 50 PRO B N 1
ATOM 3079 C CA . PRO B 1 50 ? -15.289 -29.266 -22.828 1 92.75 50 PRO B CA 1
ATOM 3080 C C . PRO B 1 50 ? -15.32 -30 -21.5 1 92.75 50 PRO B C 1
ATOM 3082 O O . PRO B 1 50 ? -14.406 -30.766 -21.188 1 92.75 50 PRO B O 1
ATOM 3085 N N . GLY B 1 51 ? -16.375 -29.75 -20.703 1 90.88 51 GLY B N 1
ATOM 3086 C CA . GLY B 1 51 ? -16.531 -30.391 -19.406 1 90.88 51 GLY B CA 1
ATOM 3087 C C . GLY B 1 51 ? -16.984 -29.438 -18.328 1 90.88 51 GLY B C 1
ATOM 3088 O O . GLY B 1 51 ? -17.109 -28.234 -18.562 1 90.88 51 GLY B O 1
ATOM 3089 N N . PRO B 1 52 ? -17.172 -29.969 -17.141 1 87.94 52 PRO B N 1
ATOM 3090 C CA . PRO B 1 52 ? -17.781 -29.188 -16.062 1 87.94 52 PRO B CA 1
ATOM 3091 C C . PRO B 1 52 ? -16.781 -28.234 -15.398 1 87.94 52 PRO B C 1
ATOM 3093 O O . PRO B 1 52 ? -17.188 -27.297 -14.703 1 87.94 52 PRO B O 1
ATOM 3096 N N . HIS B 1 53 ? -15.5 -28.328 -15.641 1 91.19 53 HIS B N 1
ATOM 3097 C CA . HIS B 1 53 ? -14.531 -27.531 -14.891 1 91.19 53 HIS B CA 1
ATOM 3098 C C . HIS B 1 53 ? -14.164 -26.25 -15.633 1 91.19 53 HIS B C 1
ATOM 3100 O O . HIS B 1 53 ? -13.57 -25.344 -15.062 1 91.19 53 HIS B O 1
ATOM 3106 N N . GLY B 1 54 ? -14.477 -26.219 -16.906 1 90.62 54 GLY B N 1
ATOM 3107 C CA . GLY B 1 54 ? -14.281 -25 -17.672 1 90.62 54 GLY B CA 1
ATOM 3108 C C . GLY B 1 54 ? -12.828 -24.562 -17.75 1 90.62 54 GLY B C 1
ATOM 3109 O O . GLY B 1 54 ? -12.523 -23.375 -17.594 1 90.62 54 GLY B O 1
ATOM 3110 N N . TYR B 1 55 ? -11.961 -25.484 -17.953 1 95.62 55 TYR B N 1
ATOM 3111 C CA . TYR B 1 55 ? -10.539 -25.172 -18.062 1 95.62 55 TYR B CA 1
ATOM 3112 C C . TYR B 1 55 ? -10.266 -24.266 -19.25 1 95.62 55 TYR B C 1
ATOM 3114 O O . TYR B 1 55 ? -10.805 -24.469 -20.344 1 95.62 55 TYR B O 1
ATOM 3122 N N . VAL B 1 56 ? -9.523 -23.188 -19 1 95.81 56 VAL B N 1
ATOM 3123 C CA . VAL B 1 56 ? -9.086 -22.297 -20.078 1 95.81 56 VAL B CA 1
ATOM 3124 C C . VAL B 1 56 ? -7.727 -22.75 -20.609 1 95.81 56 VAL B C 1
ATOM 3126 O O . VAL B 1 56 ? -6.699 -22.547 -19.953 1 95.81 56 VAL B O 1
ATOM 3129 N N . ALA B 1 57 ? -7.703 -23.328 -21.797 1 95.81 57 ALA B N 1
ATOM 3130 C CA . ALA B 1 57 ? -6.477 -23.812 -22.422 1 95.81 57 ALA B CA 1
ATOM 3131 C C . ALA B 1 57 ? -5.902 -22.766 -23.375 1 95.81 57 ALA B C 1
ATOM 3133 O O . ALA B 1 57 ? -6.633 -22.188 -24.188 1 95.81 57 ALA B O 1
ATOM 3134 N N . GLN B 1 58 ? -4.598 -22.453 -23.203 1 95.38 58 GLN B N 1
ATOM 3135 C CA . GLN B 1 58 ? -3.924 -21.516 -24.094 1 95.38 58 GLN B CA 1
ATOM 3136 C C . GLN B 1 58 ? -2.627 -22.094 -24.641 1 95.38 58 GLN B C 1
ATOM 3138 O O . GLN B 1 58 ? -1.877 -22.75 -23.906 1 95.38 58 GLN B O 1
ATOM 3143 N N . LEU B 1 59 ? -2.426 -21.906 -25.953 1 94.56 59 LEU B N 1
ATOM 3144 C CA . LEU B 1 59 ? -1.207 -22.375 -26.609 1 94.56 59 LEU B CA 1
ATOM 3145 C C . LEU B 1 59 ? -0.128 -21.297 -26.578 1 94.56 59 LEU B C 1
ATOM 3147 O O . LEU B 1 59 ? -0.312 -20.219 -27.141 1 94.56 59 LEU B O 1
ATOM 3151 N N . ASN B 1 60 ? 0.937 -21.516 -25.875 1 92.31 60 ASN B N 1
ATOM 3152 C CA . ASN B 1 60 ? 2.088 -20.609 -25.812 1 92.31 60 ASN B CA 1
ATOM 3153 C C . ASN B 1 60 ? 3.395 -21.375 -26.062 1 92.31 60 ASN B C 1
ATOM 3155 O O . ASN B 1 60 ? 4.148 -21.625 -25.109 1 92.31 60 ASN B O 1
ATOM 3159 N N . VAL B 1 61 ? 3.707 -21.594 -27.266 1 90.25 61 VAL B N 1
ATOM 3160 C CA . VAL B 1 61 ? 4.844 -22.422 -27.672 1 90.25 61 VAL B CA 1
ATOM 3161 C C . VAL B 1 61 ? 6.148 -21.703 -27.328 1 90.25 61 VAL B C 1
ATOM 3163 O O . VAL B 1 61 ? 7.105 -22.328 -26.875 1 90.25 61 VAL B O 1
ATOM 3166 N N . GLN B 1 62 ? 6.152 -20.453 -27.547 1 90.56 62 GLN B N 1
ATOM 3167 C CA . GLN B 1 62 ? 7.375 -19.688 -27.328 1 90.56 62 GLN B CA 1
ATOM 3168 C C . GLN B 1 62 ? 7.77 -19.688 -25.844 1 90.56 62 GLN B C 1
ATOM 3170 O O . GLN B 1 62 ? 8.953 -19.766 -25.516 1 90.56 62 GLN B O 1
ATOM 3175 N N . ARG B 1 63 ? 6.801 -19.594 -24.969 1 89.5 63 ARG B N 1
ATOM 3176 C CA . ARG B 1 63 ? 7.133 -19.656 -23.547 1 89.5 63 ARG B CA 1
ATOM 3177 C C . ARG B 1 63 ? 7.75 -21.016 -23.188 1 89.5 63 ARG B C 1
ATOM 3179 O O . ARG B 1 63 ? 8.664 -21.078 -22.375 1 89.5 63 ARG B O 1
ATOM 3186 N N . GLY B 1 64 ? 7.238 -22.047 -23.781 1 85.25 64 GLY B N 1
ATOM 3187 C CA . GLY B 1 64 ? 7.785 -23.375 -23.547 1 85.25 64 GLY B CA 1
ATOM 3188 C C . GLY B 1 64 ? 9.25 -23.484 -23.922 1 85.25 64 GLY B C 1
ATOM 3189 O O . GLY B 1 64 ? 10.016 -24.172 -23.25 1 85.25 64 GLY B O 1
ATOM 3190 N N . THR B 1 65 ? 9.633 -22.719 -24.922 1 87.25 65 THR B N 1
ATOM 3191 C CA . THR B 1 65 ? 10.977 -22.906 -25.469 1 87.25 65 THR B CA 1
ATOM 3192 C C . THR B 1 65 ? 11.906 -21.797 -24.984 1 87.25 65 THR B C 1
ATOM 3194 O O . THR B 1 65 ? 13.117 -22.016 -24.844 1 87.25 65 THR B O 1
ATOM 3197 N N . GLU B 1 66 ? 11.336 -20.609 -24.719 1 88 66 GLU B N 1
ATOM 3198 C CA . GLU B 1 66 ? 12.203 -19.453 -24.547 1 88 66 GLU B CA 1
ATOM 3199 C C . GLU B 1 66 ? 12.297 -19.062 -23.078 1 88 66 GLU B C 1
ATOM 3201 O O . GLU B 1 66 ? 13.133 -18.219 -22.703 1 88 66 GLU B O 1
ATOM 3206 N N . ARG B 1 67 ? 11.523 -19.688 -22.297 1 85.94 67 ARG B N 1
ATOM 3207 C CA . ARG B 1 67 ? 11.531 -19.266 -20.906 1 85.94 67 ARG B CA 1
ATOM 3208 C C . ARG B 1 67 ? 12.883 -19.547 -20.25 1 85.94 67 ARG B C 1
ATOM 3210 O O . ARG B 1 67 ? 13.609 -20.438 -20.672 1 85.94 67 ARG B O 1
ATOM 3217 N N . ARG B 1 68 ? 13.195 -18.688 -19.188 1 80 68 ARG B N 1
ATOM 3218 C CA . ARG B 1 68 ? 14.43 -18.859 -18.422 1 80 68 ARG B CA 1
ATOM 3219 C C . ARG B 1 68 ? 14.492 -20.25 -17.797 1 80 68 ARG B C 1
ATOM 3221 O O . ARG B 1 68 ? 13.492 -20.75 -17.281 1 80 68 ARG B O 1
ATOM 3228 N N . LYS B 1 69 ? 15.672 -20.781 -17.891 1 83.19 69 LYS B N 1
ATOM 3229 C CA . LYS B 1 69 ? 15.867 -22.078 -17.234 1 83.19 69 LYS B CA 1
ATOM 3230 C C . LYS B 1 69 ? 15.719 -21.953 -15.727 1 83.19 69 LYS B C 1
ATOM 3232 O O . LYS B 1 69 ? 16.328 -21.078 -15.109 1 83.19 69 LYS B O 1
ATOM 3237 N N . PRO B 1 70 ? 14.891 -22.797 -15.195 1 85.56 70 PRO B N 1
ATOM 3238 C CA . PRO B 1 70 ? 14.695 -22.75 -13.742 1 85.56 70 PRO B CA 1
ATOM 3239 C C . PRO B 1 70 ? 15.953 -23.141 -12.961 1 85.56 70 PRO B C 1
ATOM 3241 O O . PRO B 1 70 ? 16.781 -23.906 -13.461 1 85.56 70 PRO B O 1
ATOM 3244 N N . GLN B 1 71 ? 16.078 -22.531 -11.766 1 86.12 71 GLN B N 1
ATOM 3245 C CA . GLN B 1 71 ? 17.109 -22.969 -10.836 1 86.12 71 GLN B CA 1
ATOM 3246 C C . GLN B 1 71 ? 16.859 -24.391 -10.344 1 86.12 71 GLN B C 1
ATOM 3248 O O . GLN B 1 71 ? 15.711 -24.844 -10.344 1 86.12 71 GLN B O 1
ATOM 3253 N N . GLU B 1 72 ? 17.922 -25.031 -10.07 1 83.94 72 GLU B N 1
ATOM 3254 C CA . GLU B 1 72 ? 17.75 -26.328 -9.445 1 83.94 72 GLU B CA 1
ATOM 3255 C C . GLU B 1 72 ? 17.234 -26.203 -8.008 1 83.94 72 GLU B C 1
ATOM 3257 O O . GLU B 1 72 ? 17.906 -25.594 -7.168 1 83.94 72 GLU B O 1
ATOM 3262 N N . ILE B 1 73 ? 16.094 -26.703 -7.77 1 85.88 73 ILE B N 1
ATOM 3263 C CA . ILE B 1 73 ? 15.477 -26.656 -6.445 1 85.88 73 ILE B CA 1
ATOM 3264 C C . ILE B 1 73 ? 15.469 -28.062 -5.84 1 85.88 73 ILE B C 1
ATOM 3266 O O . ILE B 1 73 ? 14.945 -29 -6.438 1 85.88 73 ILE B O 1
ATOM 3270 N N . LEU B 1 74 ? 16.094 -28.156 -4.641 1 84.12 74 LEU B N 1
ATOM 3271 C CA . LEU B 1 74 ? 16.266 -29.469 -4.051 1 84.12 74 LEU B CA 1
ATOM 3272 C C . LEU B 1 74 ? 15.477 -29.609 -2.758 1 84.12 74 LEU B C 1
ATOM 3274 O O . LEU B 1 74 ? 15.273 -30.719 -2.26 1 84.12 74 LEU B O 1
ATOM 3278 N N . SER B 1 75 ? 15.078 -28.438 -2.271 1 86.44 75 SER B N 1
ATOM 3279 C CA . SER B 1 75 ? 14.328 -28.453 -1.02 1 86.44 75 SER B CA 1
ATOM 3280 C C . SER B 1 75 ? 13.391 -27.266 -0.922 1 86.44 75 SER B C 1
ATOM 3282 O O . SER B 1 75 ? 13.648 -26.219 -1.509 1 86.44 75 SER B O 1
ATOM 3284 N N . ILE B 1 76 ? 12.281 -27.484 -0.141 1 84.31 76 ILE B N 1
ATOM 3285 C CA . ILE B 1 76 ? 11.289 -26.422 0.064 1 84.31 76 ILE B CA 1
ATOM 3286 C C . ILE B 1 76 ? 11.906 -25.297 0.884 1 84.31 76 ILE B C 1
ATOM 3288 O O . ILE B 1 76 ? 11.484 -24.141 0.783 1 84.31 76 ILE B O 1
ATOM 3292 N N . GLN B 1 77 ? 12.906 -25.672 1.692 1 82.75 77 GLN B N 1
ATOM 3293 C CA . GLN B 1 77 ? 13.523 -24.703 2.596 1 82.75 77 GLN B CA 1
ATOM 3294 C C . GLN B 1 77 ? 14.914 -24.312 2.109 1 82.75 77 GLN B C 1
ATOM 3296 O O . GLN B 1 77 ? 15.781 -23.953 2.912 1 82.75 77 GLN B O 1
ATOM 3301 N N . GLN B 1 78 ? 15.148 -24.5 0.839 1 85.81 78 GLN B N 1
ATOM 3302 C CA . GLN B 1 78 ? 16.438 -24.141 0.258 1 85.81 78 GLN B CA 1
ATOM 3303 C C . GLN B 1 78 ? 16.781 -22.672 0.53 1 85.81 78 GLN B C 1
ATOM 3305 O O . GLN B 1 78 ? 15.938 -21.797 0.367 1 85.81 78 GLN B O 1
ATOM 3310 N N . GLU B 1 79 ? 18 -22.391 0.976 1 81.12 79 GLU B N 1
ATOM 3311 C CA . GLU B 1 79 ? 18.453 -21.047 1.306 1 81.12 79 GLU B CA 1
ATOM 3312 C C . GLU B 1 79 ? 18.703 -20.219 0.044 1 81.12 79 GLU B C 1
ATOM 3314 O O . GLU B 1 79 ? 19.094 -20.766 -0.987 1 81.12 79 GLU B O 1
ATOM 3319 N N . PHE B 1 80 ? 18.469 -19.016 0.204 1 81.75 80 PHE B N 1
ATOM 3320 C CA . PHE B 1 80 ? 18.781 -18.094 -0.873 1 81.75 80 PHE B CA 1
ATOM 3321 C C . PHE B 1 80 ? 20.266 -18.156 -1.229 1 81.75 80 PHE B C 1
ATOM 3323 O O . PHE B 1 80 ? 21.125 -18.25 -0.343 1 81.75 80 PHE B O 1
ATOM 3330 N N . ASP B 1 81 ? 20.531 -18.188 -2.498 1 82.75 81 ASP B N 1
ATOM 3331 C CA . ASP B 1 81 ? 21.891 -18.188 -3.006 1 82.75 81 ASP B CA 1
ATOM 3332 C C . ASP B 1 81 ? 22.156 -16.984 -3.906 1 82.75 81 ASP B C 1
ATOM 3334 O O . ASP B 1 81 ? 21.703 -16.953 -5.055 1 82.75 81 ASP B O 1
ATOM 3338 N N . GLY B 1 82 ? 22.922 -16.078 -3.465 1 79.31 82 GLY B N 1
ATOM 3339 C CA . GLY B 1 82 ? 23.188 -14.836 -4.172 1 79.31 82 GLY B CA 1
ATOM 3340 C C . GLY B 1 82 ? 23.984 -15.031 -5.445 1 79.31 82 GLY B C 1
ATOM 3341 O O . GLY B 1 82 ? 24.031 -14.133 -6.289 1 79.31 82 GLY B O 1
ATOM 3342 N N . LYS B 1 83 ? 24.547 -16.172 -5.637 1 80.88 83 LYS B N 1
ATOM 3343 C CA . LYS B 1 83 ? 25.344 -16.453 -6.836 1 80.88 83 LYS B CA 1
ATOM 3344 C C . LYS B 1 83 ? 24.438 -16.844 -8 1 80.88 83 LYS B C 1
ATOM 3346 O O . LYS B 1 83 ? 24.828 -16.734 -9.164 1 80.88 83 LYS B O 1
ATOM 3351 N N . GLN B 1 84 ? 23.25 -17.312 -7.711 1 83.25 84 GLN B N 1
ATOM 3352 C CA . GLN B 1 84 ? 22.281 -17.641 -8.734 1 83.25 84 GLN B CA 1
ATOM 3353 C C . GLN B 1 84 ? 21.469 -16.406 -9.148 1 83.25 84 GLN B C 1
ATOM 3355 O O . GLN B 1 84 ? 21.547 -15.367 -8.5 1 83.25 84 GLN B O 1
ATOM 3360 N N . PHE B 1 85 ? 20.781 -16.562 -10.25 1 84.31 85 PHE B N 1
ATOM 3361 C CA . PHE B 1 85 ? 19.922 -15.461 -10.656 1 84.31 85 PHE B CA 1
ATOM 3362 C C . PHE B 1 85 ? 19.047 -14.992 -9.5 1 84.31 85 PHE B C 1
ATOM 3364 O O . PHE B 1 85 ? 18.516 -15.82 -8.75 1 84.31 85 PHE B O 1
ATOM 3371 N N . ASN B 1 86 ? 19.016 -13.719 -9.297 1 84.56 86 ASN B N 1
ATOM 3372 C CA . ASN B 1 86 ? 18.125 -13.109 -8.312 1 84.56 86 ASN B CA 1
ATOM 3373 C C . ASN B 1 86 ? 17.656 -11.719 -8.766 1 84.56 86 ASN B C 1
ATOM 3375 O O . ASN B 1 86 ? 18.156 -11.18 -9.75 1 84.56 86 ASN B O 1
ATOM 3379 N N . PHE B 1 87 ? 16.734 -11.117 -8.117 1 84.25 87 PHE B N 1
ATOM 3380 C CA . PHE B 1 87 ? 16.047 -9.93 -8.602 1 84.25 87 PHE B CA 1
ATOM 3381 C C . PHE B 1 87 ? 16.812 -8.664 -8.234 1 84.25 87 PHE B C 1
ATOM 3383 O O . PHE B 1 87 ? 16.406 -7.559 -8.586 1 84.25 87 PHE B O 1
ATOM 3390 N N . ASN B 1 88 ? 17.875 -8.859 -7.586 1 73.38 88 ASN B N 1
ATOM 3391 C CA . ASN B 1 88 ? 18.781 -7.738 -7.422 1 73.38 88 ASN B CA 1
ATOM 3392 C C . ASN B 1 88 ? 19.656 -7.535 -8.664 1 73.38 88 ASN B C 1
ATOM 3394 O O . ASN B 1 88 ? 20.281 -6.488 -8.82 1 73.38 88 ASN B O 1
ATOM 3398 N N . ARG B 1 89 ? 19.656 -8.516 -9.531 1 76 89 ARG B N 1
ATOM 3399 C CA . ARG B 1 89 ? 20.469 -8.492 -10.734 1 76 89 ARG B CA 1
ATOM 3400 C C . ARG B 1 89 ? 19.625 -8.203 -11.969 1 76 89 ARG B C 1
ATOM 3402 O O . ARG B 1 89 ? 20.078 -8.406 -13.102 1 76 89 ARG B O 1
ATOM 3409 N N . ILE B 1 90 ? 18.516 -7.668 -11.781 1 76.69 90 ILE B N 1
ATOM 3410 C CA . ILE B 1 90 ? 17.609 -7.496 -12.906 1 76.69 90 ILE B CA 1
ATOM 3411 C C . ILE B 1 90 ? 17.984 -6.234 -13.688 1 76.69 90 ILE B C 1
ATOM 3413 O O . ILE B 1 90 ? 18.594 -5.316 -13.141 1 76.69 90 ILE B O 1
ATOM 3417 N N . ASN B 1 91 ? 17.734 -6.254 -14.945 1 81.44 91 ASN B N 1
ATOM 3418 C CA . ASN B 1 91 ? 17.797 -5.059 -15.781 1 81.44 91 ASN B CA 1
ATOM 3419 C C . ASN B 1 91 ? 16.797 -3.998 -15.312 1 81.44 91 ASN B C 1
ATOM 3421 O O . ASN B 1 91 ? 15.586 -4.23 -15.312 1 81.44 91 ASN B O 1
ATOM 3425 N N . PRO B 1 92 ? 17.328 -2.879 -14.906 1 77.62 92 PRO B N 1
ATOM 3426 C CA . PRO B 1 92 ? 16.422 -1.832 -14.422 1 77.62 92 PRO B CA 1
ATOM 3427 C C . PRO B 1 92 ? 15.32 -1.487 -15.422 1 77.62 92 PRO B C 1
ATOM 3429 O O . PRO B 1 92 ? 14.25 -1.018 -15.023 1 77.62 92 PRO B O 1
ATOM 3432 N N . GLU B 1 93 ? 15.586 -1.724 -16.656 1 83.81 93 GLU B N 1
ATOM 3433 C CA . GLU B 1 93 ? 14.594 -1.424 -17.688 1 83.81 93 GLU B CA 1
ATOM 3434 C C . GLU B 1 93 ? 13.383 -2.342 -17.562 1 83.81 93 GLU B C 1
ATOM 3436 O O . GLU B 1 93 ? 12.328 -2.059 -18.125 1 83.81 93 GLU B O 1
ATOM 3441 N N . GLU B 1 94 ? 13.523 -3.408 -16.812 1 88.06 94 GLU B N 1
ATOM 3442 C CA . GLU B 1 94 ? 12.438 -4.367 -16.656 1 88.06 94 GLU B CA 1
ATOM 3443 C C . GLU B 1 94 ? 11.477 -3.932 -15.555 1 88.06 94 GLU B C 1
ATOM 3445 O O . GLU B 1 94 ? 10.406 -4.523 -15.383 1 88.06 94 GLU B O 1
ATOM 3450 N N . ILE B 1 95 ? 11.836 -2.869 -14.844 1 85.44 95 ILE B N 1
ATOM 3451 C CA . ILE B 1 95 ? 11.023 -2.404 -13.727 1 85.44 95 ILE B CA 1
ATOM 3452 C C . ILE B 1 95 ? 9.852 -1.574 -14.25 1 85.44 95 ILE B C 1
ATOM 3454 O O . ILE B 1 95 ? 10.047 -0.61 -14.992 1 85.44 95 ILE B O 1
ATOM 3458 N N . ILE B 1 96 ? 8.672 -2.051 -13.875 1 84.94 96 ILE B N 1
ATOM 3459 C CA . ILE B 1 96 ? 7.484 -1.269 -14.203 1 84.94 96 ILE B CA 1
ATOM 3460 C C . ILE B 1 96 ? 7.355 -0.096 -13.234 1 84.94 96 ILE B C 1
ATOM 3462 O O . ILE B 1 96 ? 7.195 1.052 -13.648 1 84.94 96 ILE B O 1
ATOM 3466 N N . PHE B 1 97 ? 7.355 -0.428 -11.898 1 69.81 97 PHE B N 1
ATOM 3467 C CA . PHE B 1 97 ? 7.371 0.615 -10.883 1 69.81 97 PHE B CA 1
ATOM 3468 C C . PHE B 1 97 ? 7.895 0.071 -9.555 1 69.81 97 PHE B C 1
ATOM 3470 O O . PHE B 1 97 ? 8.016 -1.143 -9.383 1 69.81 97 PHE B O 1
ATOM 3477 N N . GLU B 1 98 ? 8.477 0.929 -8.734 1 67.88 98 GLU B N 1
ATOM 3478 C CA . GLU B 1 98 ? 8.969 0.64 -7.387 1 67.88 98 GLU B CA 1
ATOM 3479 C C . GLU B 1 98 ? 8.258 1.502 -6.344 1 67.88 98 GLU B C 1
ATOM 3481 O O . GLU B 1 98 ? 7.938 2.662 -6.609 1 67.88 98 GLU B O 1
ATOM 3486 N N . MET B 1 99 ? 7.898 0.848 -5.238 1 64 99 MET B N 1
ATOM 3487 C CA . MET B 1 99 ? 7.273 1.607 -4.156 1 64 99 MET B CA 1
ATOM 3488 C C . MET B 1 99 ? 8.031 1.404 -2.848 1 64 99 MET B C 1
ATOM 3490 O O . MET B 1 99 ? 8.328 0.271 -2.469 1 64 99 MET B O 1
ATOM 3494 N N . MET B 1 100 ? 8.664 2.438 -2.311 1 62.75 100 MET B N 1
ATOM 3495 C CA . MET B 1 100 ? 9.32 2.393 -1.007 1 62.75 100 MET B CA 1
ATOM 3496 C C . MET B 1 100 ? 8.727 3.43 -0.061 1 62.75 100 MET B C 1
ATOM 3498 O O . MET B 1 100 ? 8.445 4.559 -0.467 1 62.75 100 MET B O 1
ATOM 3502 N N . LYS B 1 101 ? 8.336 2.922 1.189 1 74.19 101 LYS B N 1
ATOM 3503 C CA . LYS B 1 101 ? 7.945 3.861 2.234 1 74.19 101 LYS B CA 1
ATOM 3504 C C . LYS B 1 101 ? 8.508 3.443 3.59 1 74.19 101 LYS B C 1
ATOM 3506 O O . LYS B 1 101 ? 8.602 2.252 3.889 1 74.19 101 LYS B O 1
ATOM 3511 N N . ILE B 1 102 ? 9.062 4.465 4.305 1 77.94 102 ILE B N 1
ATOM 3512 C CA . ILE B 1 102 ? 9.531 4.254 5.668 1 77.94 102 ILE B CA 1
ATOM 3513 C C . ILE B 1 102 ? 8.648 5.016 6.648 1 77.94 102 ILE B C 1
ATOM 3515 O O . ILE B 1 102 ? 8.258 6.156 6.383 1 77.94 102 ILE B O 1
ATOM 3519 N N . VAL B 1 103 ? 8.242 4.316 7.723 1 86.81 103 VAL B N 1
ATOM 3520 C CA . VAL B 1 103 ? 7.535 4.969 8.82 1 86.81 103 VAL B CA 1
ATOM 3521 C C . VAL B 1 103 ? 8.453 5.078 10.039 1 86.81 103 VAL B C 1
ATOM 3523 O O . VAL B 1 103 ? 8.977 4.07 10.523 1 86.81 103 VAL B O 1
ATOM 3526 N N . LEU B 1 104 ? 8.688 6.316 10.516 1 91.19 104 LEU B N 1
ATOM 3527 C CA . LEU B 1 104 ? 9.562 6.57 11.656 1 91.19 104 LEU B CA 1
ATOM 3528 C C . LEU B 1 104 ? 8.812 7.305 12.766 1 91.19 104 LEU B C 1
ATOM 3530 O O . LEU B 1 104 ? 7.832 8.008 12.492 1 91.19 104 LEU B O 1
ATOM 3534 N N . VAL B 1 105 ? 9.258 7.066 13.961 1 93.06 105 VAL B N 1
ATOM 3535 C CA . VAL B 1 105 ? 8.688 7.875 15.031 1 93.06 105 VAL B CA 1
ATOM 3536 C C . VAL B 1 105 ? 9.148 9.328 14.883 1 93.06 105 VAL B C 1
ATOM 3538 O O . VAL B 1 105 ? 10.281 9.586 14.461 1 93.06 105 VAL B O 1
ATOM 3541 N N . ASN B 1 106 ? 8.289 10.242 15.117 1 93.94 106 ASN B N 1
ATOM 3542 C CA . ASN B 1 106 ? 8.742 11.609 15.367 1 93.94 106 ASN B CA 1
ATOM 3543 C C . ASN B 1 106 ? 9.305 11.758 16.781 1 93.94 106 ASN B C 1
ATOM 3545 O O . ASN B 1 106 ? 8.57 11.625 17.75 1 93.94 106 ASN B O 1
ATOM 3549 N N . VAL B 1 107 ? 10.469 12.031 16.844 1 93.44 107 VAL B N 1
ATOM 3550 C CA . VAL B 1 107 ? 11.148 12.008 18.125 1 93.44 107 VAL B CA 1
ATOM 3551 C C . VAL B 1 107 ? 10.703 13.211 18.969 1 93.44 107 VAL B C 1
ATOM 3553 O O . VAL B 1 107 ? 11 13.281 20.156 1 93.44 107 VAL B O 1
ATOM 3556 N N . SER B 1 108 ? 10.055 14.164 18.391 1 93.38 108 SER B N 1
ATOM 3557 C CA . SER B 1 108 ? 9.383 15.266 19.078 1 93.38 108 SER B CA 1
ATOM 3558 C C . SER B 1 108 ? 7.871 15.188 18.891 1 93.38 108 SER B C 1
ATOM 3560 O O . SER B 1 108 ? 7.277 16.062 18.25 1 93.38 108 SER B O 1
ATOM 3562 N N . PRO B 1 109 ? 7.301 14.25 19.547 1 94.56 109 PRO B N 1
ATOM 3563 C CA . PRO B 1 109 ? 5.902 13.938 19.25 1 94.56 109 PRO B CA 1
ATOM 3564 C C . PRO B 1 109 ? 4.941 15.031 19.703 1 94.56 109 PRO B C 1
ATOM 3566 O O . PRO B 1 109 ? 5.133 15.609 20.781 1 94.56 109 PRO B O 1
ATOM 3569 N N . LEU B 1 110 ? 4.012 15.273 18.922 1 94.31 110 LEU B N 1
ATOM 3570 C CA . LEU B 1 110 ? 2.926 16.188 19.281 1 94.31 110 LEU B CA 1
ATOM 3571 C C . LEU B 1 110 ? 1.831 15.453 20.047 1 94.31 110 LEU B C 1
ATOM 3573 O O . LEU B 1 110 ? 1.145 16.062 20.875 1 94.31 110 LEU B O 1
ATOM 3577 N N . GLU B 1 111 ? 1.606 14.227 19.734 1 95 111 GLU B N 1
ATOM 3578 C CA . GLU B 1 111 ? 0.571 13.367 20.281 1 95 111 GLU B CA 1
ATOM 3579 C C . GLU B 1 111 ? 0.961 11.891 20.172 1 95 111 GLU B C 1
ATOM 3581 O O . GLU B 1 111 ? 1.954 11.555 19.516 1 95 111 GLU B O 1
ATOM 3586 N N . PHE B 1 112 ? 0.133 11.047 20.844 1 94.31 112 PHE B N 1
ATOM 3587 C CA . PHE B 1 112 ? 0.369 9.609 20.859 1 94.31 112 PHE B CA 1
ATOM 3588 C C . PHE B 1 112 ? 0.445 9.07 19.438 1 94.31 112 PHE B C 1
ATOM 3590 O O . PHE B 1 112 ? -0.361 9.438 18.578 1 94.31 112 PHE B O 1
ATOM 3597 N N . GLY B 1 113 ? 1.485 8.211 19.25 1 94.44 113 GLY B N 1
ATOM 3598 C CA . GLY B 1 113 ? 1.61 7.531 17.969 1 94.44 113 GLY B CA 1
ATOM 3599 C C . GLY B 1 113 ? 2.164 8.422 16.875 1 94.44 113 GLY B C 1
ATOM 3600 O O . GLY B 1 113 ? 2.143 8.055 15.695 1 94.44 113 GLY B O 1
ATOM 3601 N N . HIS B 1 114 ? 2.625 9.633 17.219 1 97.31 114 HIS B N 1
ATOM 3602 C CA . HIS B 1 114 ? 3.131 10.562 16.219 1 97.31 114 HIS B CA 1
ATOM 3603 C C . HIS B 1 114 ? 4.301 9.961 15.445 1 97.31 114 HIS B C 1
ATOM 3605 O O . HIS B 1 114 ? 5.367 9.719 16.016 1 97.31 114 HIS B O 1
ATOM 3611 N N . CYS B 1 115 ? 4.113 9.766 14.156 1 94.56 115 CYS B N 1
ATOM 3612 C CA . CYS B 1 115 ? 5.098 9.156 13.266 1 94.56 115 CYS B CA 1
ATOM 3613 C C . CYS B 1 115 ? 5.184 9.906 11.945 1 94.56 115 CYS B C 1
ATOM 3615 O O . CYS B 1 115 ? 4.387 10.812 11.688 1 94.56 115 CYS B O 1
ATOM 3617 N N . LEU B 1 116 ? 6.266 9.617 11.203 1 95.69 116 LEU B N 1
ATOM 3618 C CA . LEU B 1 116 ? 6.5 10.211 9.891 1 95.69 116 LEU B CA 1
ATOM 3619 C C . LEU B 1 116 ? 6.465 9.141 8.797 1 95.69 116 LEU B C 1
ATOM 3621 O O . LEU B 1 116 ? 7.059 8.07 8.953 1 95.69 116 LEU B O 1
ATOM 3625 N N . PHE B 1 117 ? 5.727 9.43 7.785 1 92.25 117 PHE B N 1
ATOM 3626 C CA . PHE B 1 117 ? 5.766 8.633 6.562 1 92.25 117 PHE B CA 1
ATOM 3627 C C . PHE B 1 117 ? 6.723 9.25 5.551 1 92.25 117 PHE B C 1
ATOM 3629 O O . PHE B 1 117 ? 6.504 10.367 5.082 1 92.25 117 PHE B O 1
ATOM 3636 N N . VAL B 1 118 ? 7.75 8.523 5.242 1 90.69 118 VAL B N 1
ATOM 3637 C CA . VAL B 1 118 ? 8.766 9.023 4.32 1 90.69 118 VAL B CA 1
ATOM 3638 C C . VAL B 1 118 ? 8.789 8.148 3.066 1 90.69 118 VAL B C 1
ATOM 3640 O O . VAL B 1 118 ? 9.359 7.055 3.078 1 90.69 118 VAL B O 1
ATOM 3643 N N . PRO B 1 119 ? 8.227 8.75 2.055 1 82.75 119 PRO B N 1
ATOM 3644 C CA . PRO B 1 119 ? 8.266 7.973 0.814 1 82.75 119 PRO B CA 1
ATOM 3645 C C . PRO B 1 119 ? 9.633 7.992 0.144 1 82.75 119 PRO B C 1
ATOM 3647 O O . PRO B 1 119 ? 10.234 9.062 -0.019 1 82.75 119 PRO B O 1
ATOM 3650 N N . ASP B 1 120 ? 10.211 6.957 -0.14 1 71.44 120 ASP B N 1
ATOM 3651 C CA . ASP B 1 120 ? 11.445 6.766 -0.899 1 71.44 120 ASP B CA 1
ATOM 3652 C C . ASP B 1 120 ? 12.547 7.703 -0.405 1 71.44 120 ASP B C 1
ATOM 3654 O O . ASP B 1 120 ? 13.039 8.539 -1.161 1 71.44 120 ASP B O 1
ATOM 3658 N N . PRO B 1 121 ? 12.992 7.547 0.785 1 75.62 121 PRO B N 1
ATOM 3659 C CA . PRO B 1 121 ? 13.938 8.492 1.363 1 75.62 121 PRO B CA 1
ATOM 3660 C C . PRO B 1 121 ? 15.188 8.672 0.505 1 75.62 121 PRO B C 1
ATOM 3662 O O . PRO B 1 121 ? 15.734 9.781 0.427 1 75.62 121 PRO B O 1
ATOM 3665 N N . SER B 1 122 ? 15.562 7.703 -0.172 1 67.19 122 SER B N 1
ATOM 3666 C CA . SER B 1 122 ? 16.797 7.75 -0.946 1 67.19 122 SER B CA 1
ATOM 3667 C C . SER B 1 122 ? 16.656 8.656 -2.164 1 67.19 122 SER B C 1
ATOM 3669 O O . SER B 1 122 ? 17.656 9.109 -2.729 1 67.19 122 SER B O 1
ATOM 3671 N N . CYS B 1 123 ? 15.414 8.922 -2.504 1 69.81 123 CYS B N 1
ATOM 3672 C CA . CYS B 1 123 ? 15.172 9.773 -3.66 1 69.81 123 CYS B CA 1
ATOM 3673 C C . CYS B 1 123 ? 15.297 11.25 -3.285 1 69.81 123 CYS B C 1
ATOM 3675 O O . CYS B 1 123 ? 15.344 12.117 -4.16 1 69.81 123 CYS B O 1
ATOM 3677 N N . CYS B 1 124 ? 15.344 11.531 -2.037 1 79.06 124 CYS B N 1
ATOM 3678 C CA . CYS B 1 124 ? 15.578 12.883 -1.53 1 79.06 124 CYS B CA 1
ATOM 3679 C C . CYS B 1 124 ? 14.586 13.867 -2.137 1 79.06 124 CYS B C 1
ATOM 3681 O O . CYS B 1 124 ? 14.977 14.945 -2.602 1 79.06 124 CYS B O 1
ATOM 3683 N N . PHE B 1 125 ? 13.328 13.422 -2.23 1 81.81 125 PHE B N 1
ATOM 3684 C CA . PHE B 1 125 ? 12.281 14.312 -2.723 1 81.81 125 PHE B CA 1
ATOM 3685 C C . PHE B 1 125 ? 12.148 15.539 -1.823 1 81.81 125 PHE B C 1
ATOM 3687 O O . PHE B 1 125 ? 12.133 15.414 -0.597 1 81.81 125 PHE B O 1
ATOM 3694 N N . PRO B 1 126 ? 12.062 16.734 -2.479 1 89.62 126 PRO B N 1
ATOM 3695 C CA . PRO B 1 126 ? 11.75 17.891 -1.65 1 89.62 126 PRO B CA 1
ATOM 3696 C C . PRO B 1 126 ? 10.359 17.812 -1.018 1 89.62 126 PRO B C 1
ATOM 3698 O O . PRO B 1 126 ? 9.57 16.938 -1.376 1 89.62 126 PRO B O 1
ATOM 3701 N N . GLN B 1 127 ? 10.125 18.656 -0.063 1 93.94 127 GLN B N 1
ATOM 3702 C CA . GLN B 1 127 ? 8.875 18.656 0.683 1 93.94 127 GLN B CA 1
ATOM 3703 C C . GLN B 1 127 ? 7.723 19.172 -0.182 1 93.94 127 GLN B C 1
ATOM 3705 O O . GLN B 1 127 ? 7.09 20.172 0.147 1 93.94 127 GLN B O 1
ATOM 3710 N N . THR B 1 128 ? 7.512 18.469 -1.296 1 93.94 128 THR B N 1
ATOM 3711 C CA . THR B 1 128 ? 6.41 18.641 -2.238 1 93.94 128 THR B CA 1
ATOM 3712 C C . THR B 1 128 ? 5.641 17.328 -2.412 1 93.94 128 THR B C 1
ATOM 3714 O O . THR B 1 128 ? 6.238 16.281 -2.613 1 93.94 128 THR B O 1
ATOM 3717 N N . LEU B 1 129 ? 4.34 17.484 -2.369 1 94.19 129 LEU B N 1
ATOM 3718 C CA . LEU B 1 129 ? 3.508 16.281 -2.416 1 94.19 129 LEU B CA 1
ATOM 3719 C C . LEU B 1 129 ? 3.631 15.594 -3.77 1 94.19 129 LEU B C 1
ATOM 3721 O O . LEU B 1 129 ? 3.703 16.25 -4.809 1 94.19 129 LEU B O 1
ATOM 3725 N N . THR B 1 130 ? 3.717 14.305 -3.654 1 87.5 130 THR B N 1
ATOM 3726 C CA . THR B 1 130 ? 3.604 13.438 -4.824 1 87.5 130 THR B CA 1
ATOM 3727 C C . THR B 1 130 ? 2.326 12.609 -4.758 1 87.5 130 THR B C 1
ATOM 3729 O O . THR B 1 130 ? 1.725 12.469 -3.691 1 87.5 130 THR B O 1
ATOM 3732 N N . ARG B 1 131 ? 1.953 12.172 -5.91 1 83.69 131 ARG B N 1
ATOM 3733 C CA . ARG B 1 131 ? 0.776 11.312 -5.941 1 83.69 131 ARG B CA 1
ATOM 3734 C C . ARG B 1 131 ? 0.946 10.117 -5.008 1 83.69 131 ARG B C 1
ATOM 3736 O O . ARG B 1 131 ? 0.013 9.742 -4.297 1 83.69 131 ARG B O 1
ATOM 3743 N N . PHE B 1 132 ? 2.121 9.562 -5.012 1 79.88 132 PHE B N 1
ATOM 3744 C CA . PHE B 1 132 ? 2.416 8.414 -4.168 1 79.88 132 PHE B CA 1
ATOM 3745 C C . PHE B 1 132 ? 2.273 8.773 -2.693 1 79.88 132 PHE B C 1
ATOM 3747 O O . PHE B 1 132 ? 1.666 8.023 -1.924 1 79.88 132 PHE B O 1
ATOM 3754 N N . ALA B 1 133 ? 2.85 9.852 -2.307 1 88.31 133 ALA B N 1
ATOM 3755 C CA . ALA B 1 133 ? 2.781 10.266 -0.91 1 88.31 133 ALA B CA 1
ATOM 3756 C C . ALA B 1 133 ? 1.335 10.492 -0.475 1 88.31 133 ALA B C 1
ATOM 3758 O O . ALA B 1 133 ? 0.953 10.133 0.641 1 88.31 133 ALA B O 1
ATOM 3759 N N . ILE B 1 134 ? 0.565 11.062 -1.367 1 93.06 134 ILE B N 1
ATOM 3760 C CA . ILE B 1 134 ? -0.84 11.312 -1.068 1 93.06 134 ILE B CA 1
ATOM 3761 C C . ILE B 1 134 ? -1.58 9.992 -0.902 1 93.06 134 ILE B C 1
ATOM 3763 O O . ILE B 1 134 ? -2.342 9.812 0.051 1 93.06 134 ILE B O 1
ATOM 3767 N N . GLN B 1 135 ? -1.339 9.133 -1.796 1 83.62 135 GLN B N 1
ATOM 3768 C CA . GLN B 1 135 ? -1.957 7.812 -1.729 1 83.62 135 GLN B CA 1
ATOM 3769 C C . GLN B 1 135 ? -1.593 7.102 -0.43 1 83.62 135 GLN B C 1
ATOM 3771 O O . GLN B 1 135 ? -2.451 6.496 0.214 1 83.62 135 GLN B O 1
ATOM 3776 N N . VAL B 1 136 ? -0.332 7.18 -0.106 1 81.44 136 VAL B N 1
ATOM 3777 C CA . VAL B 1 136 ? 0.137 6.578 1.137 1 81.44 136 VAL B CA 1
ATOM 3778 C C . VAL B 1 136 ? -0.63 7.164 2.318 1 81.44 136 VAL B C 1
ATOM 3780 O O . VAL B 1 136 ? -1.042 6.434 3.223 1 81.44 136 VAL B O 1
ATOM 3783 N N . GLY B 1 137 ? -0.808 8.422 2.322 1 91.38 137 GLY B N 1
ATOM 3784 C CA . GLY B 1 137 ? -1.553 9.07 3.389 1 91.38 137 GLY B CA 1
ATOM 3785 C C . GLY B 1 137 ? -2.986 8.586 3.496 1 91.38 137 GLY B C 1
ATOM 3786 O O . GLY B 1 137 ? -3.441 8.211 4.578 1 91.38 137 GLY B O 1
ATOM 3787 N N . ILE B 1 138 ? -3.666 8.539 2.371 1 89 138 ILE B N 1
ATOM 3788 C CA . ILE B 1 138 ? -5.066 8.125 2.35 1 89 138 ILE B CA 1
ATOM 3789 C C . ILE B 1 138 ? -5.184 6.672 2.803 1 89 138 ILE B C 1
ATOM 3791 O O . ILE B 1 138 ? -6 6.352 3.67 1 89 138 ILE B O 1
ATOM 3795 N N . GLU B 1 139 ? -4.383 5.898 2.256 1 78.06 139 GLU B N 1
ATOM 3796 C CA . GLU B 1 139 ? -4.43 4.473 2.562 1 78.06 139 GLU B CA 1
ATOM 3797 C C . GLU B 1 139 ? -4.117 4.211 4.031 1 78.06 139 GLU B C 1
ATOM 3799 O O . GLU B 1 139 ? -4.688 3.309 4.645 1 78.06 139 GLU B O 1
ATOM 3804 N N . SER B 1 140 ? -3.184 4.93 4.578 1 83.25 140 SER B N 1
ATOM 3805 C CA . SER B 1 140 ? -2.857 4.762 5.988 1 83.25 140 SER B CA 1
ATOM 3806 C C . SER B 1 140 ? -4.066 5.051 6.875 1 83.25 140 SER B C 1
ATOM 3808 O O . SER B 1 140 ? -4.309 4.348 7.855 1 83.25 140 SER B O 1
ATOM 3810 N N . VAL B 1 141 ? -4.836 6.043 6.504 1 88.75 141 VAL B N 1
ATOM 3811 C CA . VAL B 1 141 ? -6.039 6.375 7.258 1 88.75 141 VAL B CA 1
ATOM 3812 C C . VAL B 1 141 ? -7.074 5.262 7.09 1 88.75 141 VAL B C 1
ATOM 3814 O O . VAL B 1 141 ? -7.742 4.879 8.055 1 88.75 141 VAL B O 1
ATOM 3817 N N . LEU B 1 142 ? -7.098 4.719 5.922 1 77.5 142 LEU B N 1
ATOM 3818 C CA . LEU B 1 142 ? -8.062 3.658 5.645 1 77.5 142 LEU B CA 1
ATOM 3819 C C . LEU B 1 142 ? -7.668 2.363 6.348 1 77.5 142 LEU B C 1
ATOM 3821 O O . LEU B 1 142 ? -8.531 1.587 6.758 1 77.5 142 LEU B O 1
ATOM 3825 N N . LEU B 1 143 ? -6.41 2.193 6.441 1 69.25 143 LEU B N 1
ATOM 3826 C CA . LEU B 1 143 ? -5.906 0.975 7.066 1 69.25 143 LEU B CA 1
ATOM 3827 C C . LEU B 1 143 ? -6.141 1 8.578 1 69.25 143 LEU B C 1
ATOM 3829 O O . LEU B 1 143 ? -6.262 -0.052 9.203 1 69.25 143 LEU B O 1
ATOM 3833 N N . SER B 1 144 ? -6.164 2.195 9.172 1 78.5 144 SER B N 1
ATOM 3834 C CA . SER B 1 144 ? -6.398 2.328 10.609 1 78.5 144 SER B CA 1
ATOM 3835 C C . SER B 1 144 ? -7.848 2.014 10.961 1 78.5 144 SER B C 1
ATOM 3837 O O . SER B 1 144 ? -8.773 2.426 10.258 1 78.5 144 SER B O 1
ATOM 3839 N N . SER B 1 145 ? -8.062 1.235 11.922 1 75.56 145 SER B N 1
ATOM 3840 C CA . SER B 1 145 ? -9.406 0.987 12.445 1 75.56 145 SER B CA 1
ATOM 3841 C C . SER B 1 145 ? -9.789 2.025 13.492 1 75.56 145 SER B C 1
ATOM 3843 O O . SER B 1 145 ? -10.938 2.059 13.953 1 75.56 145 SER B O 1
ATOM 3845 N N . ASP B 1 146 ? -8.875 2.818 13.922 1 83.5 146 ASP B N 1
ATOM 3846 C CA . ASP B 1 146 ? -9.086 3.9 14.875 1 83.5 146 ASP B CA 1
ATOM 3847 C C . ASP B 1 146 ? -9.453 5.199 14.164 1 83.5 146 ASP B C 1
ATOM 3849 O O . ASP B 1 146 ? -8.617 5.793 13.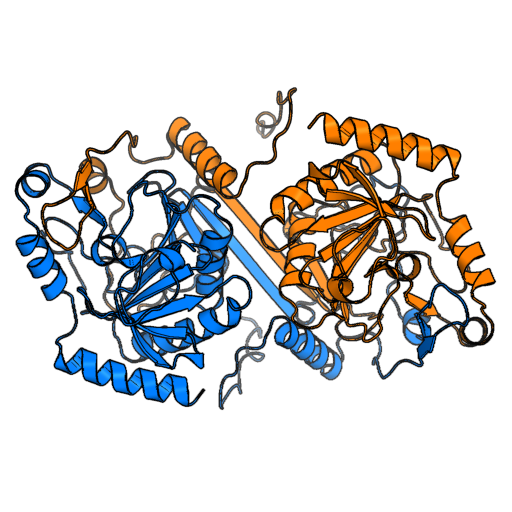477 1 83.5 146 ASP B O 1
ATOM 3853 N N . PRO B 1 147 ? -10.664 5.66 14.305 1 87.69 147 PRO B N 1
ATOM 3854 C CA . PRO B 1 147 ? -11.055 6.902 13.633 1 87.69 147 PRO B CA 1
ATOM 3855 C C . PRO B 1 147 ? -10.25 8.109 14.109 1 87.69 147 PRO B C 1
ATOM 3857 O O . PRO B 1 147 ? -10.266 9.156 13.469 1 87.69 147 PRO B O 1
ATOM 3860 N N . GLY B 1 148 ? -9.516 7.957 15.164 1 93.25 148 GLY B N 1
ATOM 3861 C CA . GLY B 1 148 ? -8.695 9.031 15.688 1 93.25 148 GLY B CA 1
ATOM 3862 C C . GLY B 1 148 ? -7.34 9.133 15.016 1 93.25 148 GLY B C 1
ATOM 3863 O O . GLY B 1 148 ? -6.582 10.07 15.266 1 93.25 148 GLY B O 1
ATOM 3864 N N . PHE B 1 149 ? -7.039 8.164 14.164 1 93.62 149 PHE B N 1
ATOM 3865 C CA . PHE B 1 149 ? -5.773 8.242 13.445 1 93.62 149 PHE B CA 1
ATOM 3866 C C . PHE B 1 149 ? -5.848 9.273 12.328 1 93.62 149 PHE B C 1
ATOM 3868 O O . PHE B 1 149 ? -6.746 9.227 11.484 1 93.62 149 PHE B O 1
ATOM 3875 N N . ARG B 1 150 ? -4.941 10.234 12.352 1 97.06 150 ARG B N 1
ATOM 3876 C CA . ARG B 1 150 ? -4.895 11.344 11.406 1 97.06 150 ARG B CA 1
ATOM 3877 C C . ARG B 1 150 ? -3.547 11.391 10.688 1 97.06 150 ARG B C 1
ATOM 3879 O O . ARG B 1 150 ? -2.527 10.977 11.242 1 97.06 150 ARG B O 1
ATOM 3886 N N . VAL B 1 151 ? -3.635 11.891 9.484 1 97.31 151 VAL B N 1
ATOM 3887 C CA . VAL B 1 151 ? -2.422 12.125 8.711 1 97.31 151 VAL B CA 1
ATOM 3888 C C . VAL B 1 151 ? -2.406 13.57 8.211 1 97.31 151 VAL B C 1
ATOM 3890 O O . VAL B 1 151 ? -3.459 14.195 8.062 1 97.31 151 VAL B O 1
ATOM 3893 N N . GLY B 1 152 ? -1.199 14.133 8.062 1 98.38 152 GLY B N 1
ATOM 3894 C CA . GLY B 1 152 ? -1.135 15.5 7.559 1 98.38 152 GLY B CA 1
ATOM 3895 C C . GLY B 1 152 ? 0.18 15.82 6.871 1 98.38 152 GLY B C 1
ATOM 3896 O O . GLY B 1 152 ? 1.105 15.008 6.879 1 98.38 152 GLY B O 1
ATOM 3897 N N . PHE B 1 153 ? 0.2 17 6.23 1 98.5 153 PHE B N 1
ATOM 3898 C CA . PHE B 1 153 ? 1.329 17.484 5.441 1 98.5 153 PHE B CA 1
ATOM 3899 C C . PHE B 1 153 ? 1.438 19 5.52 1 98.5 153 PHE B C 1
ATOM 3901 O O . PHE B 1 153 ? 0.427 19.703 5.48 1 98.5 153 PHE B O 1
ATOM 3908 N N . ASN B 1 154 ? 2.631 19.422 5.758 1 97.81 154 ASN B N 1
ATOM 3909 C CA . ASN B 1 154 ? 2.979 20.844 5.66 1 97.81 154 ASN B CA 1
ATOM 3910 C C . ASN B 1 154 ? 3.941 21.109 4.504 1 97.81 154 ASN B C 1
ATOM 3912 O O . ASN B 1 154 ? 5.031 20.531 4.461 1 97.81 154 ASN B O 1
ATOM 3916 N N . SER B 1 155 ? 3.562 21.969 3.613 1 97.44 155 SER B N 1
ATOM 3917 C CA . SER B 1 155 ? 4.496 22.359 2.564 1 97.44 155 SER B CA 1
ATOM 3918 C C . SER B 1 155 ? 5.547 23.328 3.094 1 97.44 155 SER B C 1
ATOM 3920 O O . SER B 1 155 ? 5.445 23.812 4.227 1 97.44 155 SER B O 1
ATOM 3922 N N . LEU B 1 156 ? 6.586 23.562 2.242 1 94.38 156 LEU B N 1
ATOM 3923 C CA . LEU B 1 156 ? 7.488 24.656 2.57 1 94.38 156 LEU B CA 1
ATOM 3924 C C . LEU B 1 156 ? 6.734 25.984 2.629 1 94.38 156 LEU B C 1
ATOM 3926 O O . LEU B 1 156 ? 5.848 26.234 1.808 1 94.38 156 LEU B O 1
ATOM 3930 N N . GLY B 1 157 ? 7.062 26.766 3.67 1 94.62 157 GLY B N 1
ATOM 3931 C CA . GLY B 1 157 ? 6.352 28.016 3.877 1 94.62 157 GLY B CA 1
ATOM 3932 C C . GLY B 1 157 ? 5.09 27.844 4.703 1 94.62 157 GLY B C 1
ATOM 3933 O O . GLY B 1 157 ? 4.488 28.828 5.133 1 94.62 157 GLY B O 1
ATOM 3934 N N . ALA B 1 158 ? 4.664 26.688 4.879 1 96.25 158 ALA B N 1
ATOM 3935 C CA . ALA B 1 158 ? 3.52 26.391 5.734 1 96.25 158 ALA B CA 1
ATOM 3936 C C . ALA B 1 158 ? 3.947 25.609 6.973 1 96.25 158 ALA B C 1
ATOM 3938 O O . ALA B 1 158 ? 3.256 24.672 7.398 1 96.25 158 ALA B O 1
ATOM 3939 N N . PHE B 1 159 ? 5.164 25.859 7.371 1 93.25 159 PHE B N 1
ATOM 3940 C CA . PHE B 1 159 ? 5.73 25.438 8.648 1 93.25 159 PHE B CA 1
ATOM 3941 C C . PHE B 1 159 ? 6.246 24 8.57 1 93.25 159 PHE B C 1
ATOM 3943 O O . PHE B 1 159 ? 6.309 23.297 9.578 1 93.25 159 PHE B O 1
ATOM 3950 N N . ALA B 1 160 ? 6.5 23.531 7.391 1 93.44 160 ALA B N 1
ATOM 3951 C CA . ALA B 1 160 ? 7.355 22.359 7.324 1 93.44 160 ALA B CA 1
ATOM 3952 C C . ALA B 1 160 ? 8.742 22.656 7.887 1 93.44 160 ALA B C 1
ATOM 3954 O O . ALA B 1 160 ? 9.352 23.672 7.562 1 93.44 160 ALA B O 1
ATOM 3955 N N . SER B 1 161 ? 9.258 21.719 8.695 1 90.56 161 SER B N 1
ATOM 3956 C CA . SER B 1 161 ? 10.531 21.953 9.367 1 90.56 161 SER B CA 1
ATOM 3957 C C . SER B 1 161 ? 11.695 21.344 8.586 1 90.56 161 SER B C 1
ATOM 3959 O O . SER B 1 161 ? 12.852 21.734 8.797 1 90.56 161 SER B O 1
ATOM 3961 N N . VAL B 1 162 ? 11.453 20.406 7.836 1 90.62 162 VAL B N 1
ATOM 3962 C CA . VAL B 1 162 ? 12.469 19.672 7.078 1 90.62 162 VAL B CA 1
ATOM 3963 C C . VAL B 1 162 ? 12.086 19.641 5.602 1 90.62 162 VAL B C 1
ATOM 3965 O O . VAL B 1 162 ? 10.93 19.391 5.258 1 90.62 162 VAL B O 1
ATOM 3968 N N . ASN B 1 163 ? 13.078 20.016 4.754 1 91.62 163 ASN B N 1
ATOM 3969 C CA . ASN B 1 163 ? 12.844 19.906 3.32 1 91.62 163 ASN B CA 1
ATOM 3970 C C . ASN B 1 163 ? 13.219 18.531 2.789 1 91.62 163 ASN B C 1
ATOM 3972 O O . ASN B 1 163 ? 14.219 18.375 2.08 1 91.62 163 ASN B O 1
ATOM 3976 N N . HIS B 1 164 ? 12.516 17.594 3.072 1 92 164 HIS B N 1
ATOM 3977 C CA . HIS B 1 164 ? 12.5 16.188 2.662 1 92 164 HIS B CA 1
ATOM 3978 C C . HIS B 1 164 ? 11.102 15.594 2.789 1 92 164 HIS B C 1
ATOM 3980 O O . HIS B 1 164 ? 10.523 15.586 3.877 1 92 164 HIS B O 1
ATOM 3986 N N . LEU B 1 165 ? 10.594 15.164 1.727 1 92.75 165 LEU B N 1
ATOM 3987 C CA . LEU B 1 165 ? 9.18 14.812 1.65 1 92.75 165 LEU B CA 1
ATOM 3988 C C . LEU B 1 165 ? 8.797 13.852 2.77 1 92.75 165 LEU B C 1
ATOM 3990 O O . LEU B 1 165 ? 9.406 12.797 2.926 1 92.75 165 LEU B O 1
ATOM 3994 N N . HIS B 1 166 ? 7.84 14.234 3.566 1 95.25 166 HIS B N 1
ATOM 3995 C CA . HIS B 1 166 ? 7.301 13.414 4.645 1 95.25 166 HIS B CA 1
ATOM 3996 C C . HIS B 1 166 ? 5.883 13.852 5.012 1 95.25 166 HIS B C 1
ATOM 3998 O O . HIS B 1 166 ? 5.512 15.008 4.812 1 95.25 166 HIS B O 1
ATOM 4004 N N . LEU B 1 167 ? 5.113 12.906 5.469 1 97.56 167 LEU B N 1
ATOM 4005 C CA . LEU B 1 167 ? 3.807 13.156 6.066 1 97.56 167 LEU B CA 1
ATOM 4006 C C . LEU B 1 167 ? 3.82 12.844 7.559 1 97.56 167 LEU B C 1
ATOM 4008 O O . LEU B 1 167 ? 4.637 12.047 8.023 1 97.56 167 LEU B O 1
ATOM 4012 N N . HIS B 1 168 ? 2.938 13.5 8.227 1 97.75 168 HIS B N 1
ATOM 4013 C CA . HIS B 1 168 ? 2.744 13.25 9.648 1 97.75 168 HIS B CA 1
ATOM 4014 C C . HIS B 1 168 ? 1.56 12.32 9.883 1 97.75 168 HIS B C 1
ATOM 4016 O O . HIS B 1 168 ? 0.542 12.414 9.195 1 97.75 168 HIS B O 1
ATOM 4022 N N . GLY B 1 169 ? 1.703 11.414 10.828 1 97.25 169 GLY B N 1
ATOM 4023 C CA . GLY B 1 169 ? 0.603 10.617 11.352 1 97.25 169 GLY B CA 1
ATOM 4024 C C . GLY B 1 169 ? 0.556 10.594 12.867 1 97.25 169 GLY B C 1
ATOM 4025 O O . GLY B 1 169 ? 1.598 10.578 13.531 1 97.25 169 GLY B O 1
ATOM 4026 N N . TYR B 1 170 ? -0.645 10.602 13.453 1 97 170 TYR B N 1
ATOM 4027 C CA . TYR B 1 170 ? -0.789 10.516 14.906 1 97 170 TYR B CA 1
ATOM 4028 C C . TYR B 1 170 ? -2.225 10.18 15.289 1 97 170 TYR B C 1
ATOM 4030 O O . TYR B 1 170 ? -3.129 10.234 14.453 1 97 170 TYR B O 1
ATOM 4038 N N . TYR B 1 171 ? -2.424 9.773 16.531 1 94.56 171 TYR B N 1
ATOM 4039 C CA . TYR B 1 171 ? -3.748 9.477 17.078 1 94.56 171 TYR B CA 1
ATOM 4040 C C . TYR B 1 171 ? -4.25 10.625 17.938 1 94.56 171 TYR B C 1
ATOM 4042 O O . TYR B 1 171 ? -3.518 11.141 18.781 1 94.56 171 TYR B O 1
ATOM 4050 N N . LEU B 1 172 ? -5.434 11.07 17.672 1 96 172 LEU B N 1
ATOM 4051 C CA . LEU B 1 172 ? -6.137 12.039 18.5 1 96 172 LEU B CA 1
ATOM 4052 C C . LEU B 1 172 ? -7.52 11.516 18.891 1 96 172 LEU B C 1
ATOM 4054 O O . LEU B 1 172 ? -8.383 11.336 18.031 1 96 172 LEU B O 1
ATOM 4058 N N . ASP B 1 173 ? -7.668 11.266 20.188 1 92.12 173 ASP B N 1
ATOM 4059 C CA . ASP B 1 173 ? -8.922 10.703 20.656 1 92.12 173 ASP B CA 1
ATOM 4060 C C . ASP B 1 173 ? -9.969 11.797 20.906 1 92.12 173 ASP B C 1
ATOM 4062 O O . ASP B 1 173 ? -10.531 11.891 22 1 92.12 173 ASP B O 1
ATOM 4066 N N . HIS B 1 174 ? -10.195 12.648 19.969 1 94.12 174 HIS B N 1
ATOM 4067 C CA . HIS B 1 174 ? -11.211 13.695 19.938 1 94.12 174 HIS B CA 1
ATOM 4068 C C . HIS B 1 174 ? -11.734 13.93 18.531 1 94.12 174 HIS B C 1
ATOM 4070 O O . HIS B 1 174 ? -10.969 13.922 17.562 1 94.12 174 HIS B O 1
ATOM 4076 N N . GLU B 1 175 ? -12.969 14.117 18.469 1 92.69 175 GLU B N 1
ATOM 4077 C CA . GLU B 1 175 ? -13.57 14.445 17.188 1 92.69 175 GLU B CA 1
ATOM 4078 C C . GLU B 1 175 ? -13.242 15.883 16.766 1 92.69 175 GLU B C 1
ATOM 4080 O O . GLU B 1 175 ? -13.242 16.781 17.609 1 92.69 175 GLU B O 1
ATOM 4085 N N . LEU B 1 176 ? -12.953 16.062 15.539 1 95.56 176 LEU B N 1
ATOM 4086 C CA . LEU B 1 176 ? -12.703 17.391 14.969 1 95.56 176 LEU B CA 1
ATOM 4087 C C . LEU B 1 176 ? -13.828 17.797 14.016 1 95.56 176 LEU B C 1
ATOM 4089 O O . LEU B 1 176 ? -14.406 16.938 13.344 1 95.56 176 LEU B O 1
ATOM 4093 N N . LYS B 1 177 ? -14.102 19.047 13.93 1 94.12 177 LYS B N 1
ATOM 4094 C CA . LYS B 1 177 ? -15.195 19.562 13.117 1 94.12 177 LYS B CA 1
ATOM 4095 C C . LYS B 1 177 ? -15 19.203 11.641 1 94.12 177 LYS B C 1
ATOM 4097 O O . LYS B 1 177 ? -15.969 19 10.906 1 94.12 177 LYS B O 1
ATOM 4102 N N . ILE B 1 178 ? -13.773 19.094 11.227 1 95.69 178 ILE B N 1
ATOM 4103 C CA . ILE B 1 178 ? -13.445 18.859 9.828 1 95.69 178 ILE B CA 1
ATOM 4104 C C . ILE B 1 178 ? -13.984 17.5 9.391 1 95.69 178 ILE B C 1
ATOM 4106 O O . ILE B 1 178 ? -14.148 17.25 8.195 1 95.69 178 ILE B O 1
ATOM 4110 N N . GLU B 1 179 ? -14.312 16.594 10.289 1 94.88 179 GLU B N 1
ATOM 4111 C CA . GLU B 1 179 ? -14.789 15.25 9.992 1 94.88 179 GLU B CA 1
ATOM 4112 C C . GLU B 1 179 ? -16.219 15.281 9.445 1 94.88 179 GLU B C 1
ATOM 4114 O O . GLU B 1 179 ? -16.672 14.32 8.812 1 94.88 179 GLU B O 1
ATOM 4119 N N . SER B 1 180 ? -16.906 16.438 9.672 1 93.06 180 SER B N 1
ATOM 4120 C CA . SER B 1 180 ? -18.312 16.484 9.273 1 93.06 180 SER B CA 1
ATOM 4121 C C . SER B 1 180 ? -18.688 17.859 8.734 1 93.06 180 SER B C 1
ATOM 4123 O O . SER B 1 180 ? -19.859 18.125 8.422 1 93.06 180 SER B O 1
ATOM 4125 N N . MET B 1 181 ? -17.781 18.719 8.641 1 93.62 181 MET B N 1
ATOM 4126 C CA . MET B 1 181 ? -18.031 20.078 8.172 1 93.62 181 MET B CA 1
ATOM 4127 C C . MET B 1 181 ? -18.734 20.078 6.824 1 93.62 181 MET B C 1
ATOM 4129 O O . MET B 1 181 ? -18.391 19.297 5.934 1 93.62 181 MET B O 1
ATOM 4133 N N . PRO B 1 182 ? -19.844 20.906 6.66 1 94.44 182 PRO B N 1
ATOM 4134 C CA . PRO B 1 182 ? -20.531 20.984 5.367 1 94.44 182 PRO B CA 1
ATOM 4135 C C . PRO B 1 182 ? -19.625 21.531 4.262 1 94.44 182 PRO B C 1
ATOM 4137 O O . PRO B 1 182 ? -18.703 22.297 4.539 1 94.44 182 PRO B O 1
ATOM 4140 N N . VAL B 1 183 ? -19.953 21.125 3.074 1 95.94 183 VAL B N 1
ATOM 4141 C CA . VAL B 1 183 ? -19.094 21.5 1.953 1 95.94 183 VAL B CA 1
ATOM 4142 C C . VAL B 1 183 ? -19.969 21.891 0.757 1 95.94 183 VAL B C 1
ATOM 4144 O O . VAL B 1 183 ? -21.141 21.5 0.675 1 95.94 183 VAL B O 1
ATOM 4147 N N . LYS B 1 184 ? -19.438 22.703 -0.103 1 96 184 LYS B N 1
ATOM 4148 C CA . LYS B 1 184 ? -20.016 23.078 -1.39 1 96 184 LYS B CA 1
ATOM 4149 C C . LYS B 1 184 ? -19.344 22.328 -2.533 1 96 184 LYS B C 1
ATOM 4151 O O . LYS B 1 184 ? -18.125 22.328 -2.656 1 96 184 LYS B O 1
ATOM 4156 N N . PRO B 1 185 ? -20.141 21.656 -3.371 1 95.5 185 PRO B N 1
ATOM 4157 C CA . PRO B 1 185 ? -19.531 20.953 -4.504 1 95.5 185 PRO B CA 1
ATOM 4158 C C . PRO B 1 185 ? -18.891 21.906 -5.504 1 95.5 185 PRO B C 1
ATOM 4160 O O . PRO B 1 185 ? -19.453 22.953 -5.836 1 95.5 185 PRO B O 1
ATOM 4163 N N . LEU B 1 186 ? -17.703 21.672 -5.941 1 96.5 186 LEU B N 1
ATOM 4164 C CA . LEU B 1 186 ? -17.016 22.391 -6.996 1 96.5 186 LEU B CA 1
ATOM 4165 C C . LEU B 1 186 ? -16.859 21.531 -8.242 1 96.5 186 LEU B C 1
ATOM 4167 O O . LEU B 1 186 ? -17.438 21.828 -9.289 1 96.5 186 LEU B O 1
ATOM 4171 N N . VAL B 1 187 ? -16.141 20.422 -8.125 1 94.19 187 VAL B N 1
ATOM 4172 C CA . VAL B 1 187 ? -16.031 19.375 -9.133 1 94.19 187 VAL B CA 1
ATOM 4173 C C . VAL B 1 187 ? -16.281 18.016 -8.484 1 94.19 187 VAL B C 1
ATOM 4175 O O . VAL B 1 187 ? -15.359 17.219 -8.312 1 94.19 187 VAL B O 1
ATOM 4178 N N . PRO B 1 188 ? -17.531 17.688 -8.258 1 88.62 188 PRO B N 1
ATOM 4179 C CA . PRO B 1 188 ? -17.875 16.5 -7.48 1 88.62 188 PRO B CA 1
ATOM 4180 C C . PRO B 1 188 ? -17.359 15.211 -8.133 1 88.62 188 PRO B C 1
ATOM 4182 O O . PRO B 1 188 ? -17.016 14.25 -7.438 1 88.62 188 PRO B O 1
ATOM 4185 N N . GLU B 1 189 ? -17.219 15.219 -9.391 1 85.44 189 GLU B N 1
ATOM 4186 C CA . GLU B 1 189 ? -16.766 14.039 -10.109 1 85.44 189 GLU B CA 1
ATOM 4187 C C . GLU B 1 189 ? -15.32 13.695 -9.734 1 85.44 189 GLU B C 1
ATOM 4189 O O . GLU B 1 189 ? -14.898 12.539 -9.867 1 85.44 189 GLU B O 1
ATOM 4194 N N . LYS B 1 190 ? -14.633 14.727 -9.297 1 87.19 190 LYS B N 1
ATOM 4195 C CA . LYS B 1 190 ? -13.25 14.531 -8.891 1 87.19 190 LYS B CA 1
ATOM 4196 C C . LYS B 1 190 ? -13.117 14.523 -7.371 1 87.19 190 LYS B C 1
ATOM 4198 O O . LYS B 1 190 ? -12 14.523 -6.84 1 87.19 190 LYS B O 1
ATOM 4203 N N . GLY B 1 191 ? -14.273 14.586 -6.711 1 90 191 GLY B N 1
ATOM 4204 C CA . GLY B 1 191 ? -14.266 14.609 -5.254 1 90 191 GLY B CA 1
ATOM 4205 C C . GLY B 1 191 ? -13.812 15.938 -4.68 1 90 191 GLY B C 1
ATOM 4206 O O . GLY B 1 191 ? -13.273 15.992 -3.574 1 90 191 GLY B O 1
ATOM 4207 N N . PHE B 1 192 ? -13.984 17.016 -5.422 1 95.56 192 PHE B N 1
ATOM 4208 C CA . PHE B 1 192 ? -13.445 18.328 -5.055 1 95.56 192 PHE B CA 1
ATOM 4209 C C . PHE B 1 192 ? -14.555 19.234 -4.559 1 95.56 192 PHE B C 1
ATOM 4211 O O . PHE B 1 192 ? -15.539 19.469 -5.262 1 95.56 192 PHE B O 1
ATOM 4218 N N . PHE B 1 193 ? -14.367 19.766 -3.328 1 97.38 193 PHE B N 1
ATOM 4219 C CA . PHE B 1 193 ? -15.367 20.578 -2.65 1 97.38 193 PHE B CA 1
ATOM 4220 C C . PHE B 1 193 ? -14.719 21.781 -1.973 1 97.38 193 PHE B C 1
ATOM 4222 O O . PHE B 1 193 ? -13.5 21.828 -1.839 1 97.38 193 PHE B O 1
ATOM 4229 N N . ARG B 1 194 ? -15.594 22.734 -1.582 1 97.75 194 ARG B N 1
ATOM 4230 C CA . ARG B 1 194 ? -15.164 23.859 -0.758 1 97.75 194 ARG B CA 1
ATOM 4231 C C . ARG B 1 194 ? -15.719 23.734 0.658 1 97.75 194 ARG B C 1
ATOM 4233 O O . ARG B 1 194 ? -16.891 23.406 0.848 1 97.75 194 ARG B O 1
ATOM 4240 N N . LEU B 1 195 ? -14.883 23.906 1.623 1 96.94 195 LEU B N 1
ATOM 4241 C CA . LEU B 1 195 ? -15.344 23.969 3.008 1 96.94 195 LEU B CA 1
ATOM 4242 C C . LEU B 1 195 ? -16.203 25.203 3.242 1 96.94 195 LEU B C 1
ATOM 4244 O O . LEU B 1 195 ? -15.844 26.312 2.818 1 96.94 195 LEU B O 1
ATOM 4248 N N . LEU B 1 196 ? -17.297 25 3.93 1 95.62 196 LEU B N 1
ATOM 4249 C CA . LEU B 1 196 ? -18.234 26.109 4.094 1 95.62 196 LEU B CA 1
ATOM 4250 C C . LEU B 1 196 ? -18 26.828 5.422 1 95.62 196 LEU B C 1
ATOM 4252 O O . LEU B 1 196 ? -18.453 27.953 5.605 1 95.62 196 LEU B O 1
ATOM 4256 N N . ASP B 1 197 ? -17.391 26.203 6.359 1 94.38 197 ASP B N 1
ATOM 4257 C CA . ASP B 1 197 ? -17.094 26.828 7.641 1 94.38 197 ASP B CA 1
ATOM 4258 C C . ASP B 1 197 ? -15.609 27.203 7.742 1 94.38 197 ASP B C 1
ATOM 4260 O O . ASP B 1 197 ? -14.812 26.844 6.867 1 94.38 197 ASP B O 1
ATOM 4264 N N . PHE B 1 198 ? -15.25 27.875 8.812 1 95.69 198 PHE B N 1
ATOM 4265 C CA . PHE B 1 198 ? -13.883 28.312 9.062 1 95.69 198 PHE B CA 1
ATOM 4266 C C . PHE B 1 198 ? -13.008 27.141 9.477 1 95.69 198 PHE B C 1
ATOM 4268 O O . PHE B 1 198 ? -13.438 26.281 10.258 1 95.69 198 PHE B O 1
ATOM 4275 N N . PRO B 1 199 ? -11.805 27.125 9.016 1 97.38 199 PRO B N 1
ATOM 4276 C CA . PRO B 1 199 ? -11.18 28.031 8.055 1 97.38 199 PRO B CA 1
ATOM 4277 C C . PRO B 1 199 ? -11.492 27.672 6.605 1 97.38 199 PRO B C 1
ATOM 4279 O O . PRO B 1 199 ? -11.711 26.5 6.293 1 97.38 199 PRO B O 1
ATOM 4282 N N . ALA B 1 200 ? -11.5 28.719 5.742 1 96.62 200 ALA B N 1
ATOM 4283 C CA . ALA B 1 200 ? -11.766 28.5 4.32 1 96.62 200 ALA B CA 1
ATOM 4284 C C . ALA B 1 200 ? -10.703 27.594 3.699 1 96.62 200 ALA B C 1
ATOM 4286 O O . ALA B 1 200 ? -9.508 27.781 3.939 1 96.62 200 ALA B O 1
ATOM 4287 N N . GLY B 1 201 ? -11.109 26.656 2.945 1 98.12 201 GLY B N 1
ATOM 4288 C CA . GLY B 1 201 ? -10.242 25.688 2.279 1 98.12 201 GLY B CA 1
ATOM 4289 C C . GLY B 1 201 ? -10.992 24.75 1.354 1 98.12 201 GLY B C 1
ATOM 4290 O O . GLY B 1 201 ? -12.156 24.984 1.028 1 98.12 201 GLY B O 1
ATOM 4291 N N . PHE B 1 202 ? -10.281 23.828 0.86 1 98.62 202 PHE B N 1
ATOM 4292 C CA . PHE B 1 202 ? -10.867 22.844 -0.043 1 98.62 202 PHE B CA 1
ATOM 4293 C C . PHE B 1 202 ? -10.922 21.469 0.617 1 98.62 202 PHE B C 1
ATOM 4295 O O . PHE B 1 202 ? -10.219 21.219 1.599 1 98.62 202 PHE B O 1
ATOM 4302 N N . LEU B 1 203 ? -11.836 20.656 0.041 1 98.19 203 LEU B N 1
ATOM 4303 C CA . LEU B 1 203 ? -12 19.297 0.571 1 98.19 203 LEU B CA 1
ATOM 4304 C C . LEU B 1 203 ? -12.125 18.281 -0.559 1 98.19 203 LEU B C 1
ATOM 4306 O O . LEU B 1 203 ? -12.797 18.531 -1.557 1 98.19 203 LEU B O 1
ATOM 4310 N N . PHE B 1 204 ? -11.398 17.172 -0.334 1 97.88 204 PHE B N 1
ATOM 4311 C CA . PHE B 1 204 ? -11.609 15.977 -1.143 1 97.88 204 PHE B CA 1
ATOM 4312 C C . PHE B 1 204 ? -12.18 14.844 -0.295 1 97.88 204 PHE B C 1
ATOM 4314 O O . PHE B 1 204 ? -11.969 14.812 0.92 1 97.88 204 PHE B O 1
ATOM 4321 N N . TYR B 1 205 ? -12.891 13.984 -0.932 1 94.81 205 TYR B N 1
ATOM 4322 C CA . TYR B 1 205 ? -13.453 12.82 -0.257 1 94.81 205 TYR B CA 1
ATOM 4323 C C . TYR B 1 205 ? -13.266 11.555 -1.093 1 94.81 205 TYR B C 1
ATOM 4325 O O . TYR B 1 205 ? -13.398 11.594 -2.318 1 94.81 205 TYR B O 1
ATOM 4333 N N . THR B 1 206 ? -12.812 10.492 -0.425 1 87.38 206 THR B N 1
ATOM 4334 C CA . THR B 1 206 ? -12.68 9.219 -1.131 1 87.38 206 THR B CA 1
ATOM 4335 C C . THR B 1 206 ? -13.023 8.047 -0.208 1 87.38 206 THR B C 1
ATOM 4337 O O . THR B 1 206 ? -12.812 8.125 1.004 1 87.38 206 THR B O 1
ATOM 4340 N N . GLU B 1 207 ? -13.586 7.086 -0.811 1 79.94 207 GLU B N 1
ATOM 4341 C CA . GLU B 1 207 ? -13.688 5.773 -0.181 1 79.94 207 GLU B CA 1
ATOM 4342 C C . GLU B 1 207 ? -12.664 4.801 -0.768 1 79.94 207 GLU B C 1
ATOM 4344 O O . GLU B 1 207 ? -11.875 5.172 -1.636 1 79.94 207 GLU B O 1
ATOM 4349 N N . SER B 1 208 ? -12.578 3.594 -0.255 1 64.06 208 SER B N 1
ATOM 4350 C CA . SER B 1 208 ? -11.516 2.637 -0.545 1 64.06 208 SER B CA 1
ATOM 4351 C C . SER B 1 208 ? -11.391 2.385 -2.043 1 64.06 208 SER B C 1
ATOM 4353 O O . SER B 1 208 ? -10.289 2.174 -2.555 1 64.06 208 SER B O 1
ATOM 4355 N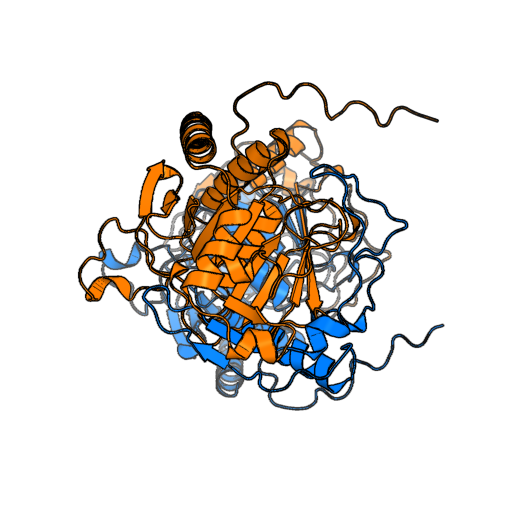 N . GLU B 1 209 ? -12.438 2.547 -2.77 1 61.94 209 GLU B N 1
ATOM 4356 C CA . GLU B 1 209 ? -12.453 2.143 -4.172 1 61.94 209 GLU B CA 1
ATOM 4357 C C . GLU B 1 209 ? -11.953 3.268 -5.074 1 61.94 209 GLU B C 1
ATOM 4359 O O . GLU B 1 209 ? -11.586 3.029 -6.227 1 61.94 209 GLU B O 1
ATOM 4364 N N . GLU B 1 210 ? -11.875 4.465 -4.52 1 75.25 210 GLU B N 1
ATOM 4365 C CA . GLU B 1 210 ? -11.578 5.598 -5.391 1 75.25 210 GLU B CA 1
ATOM 4366 C C . GLU B 1 210 ? -10.328 6.34 -4.93 1 75.25 210 GLU B C 1
ATOM 4368 O O . GLU B 1 210 ? -10.141 7.512 -5.262 1 75.25 210 GLU B O 1
ATOM 4373 N N . VAL B 1 211 ? -9.43 5.715 -4.25 1 76 211 VAL B N 1
ATOM 4374 C CA . VAL B 1 211 ? -8.273 6.348 -3.625 1 76 211 VAL B CA 1
ATOM 4375 C C . VAL B 1 211 ? -7.348 6.906 -4.703 1 76 211 VAL B C 1
ATOM 4377 O O . VAL B 1 211 ? -6.895 8.047 -4.609 1 76 211 VAL B O 1
ATOM 4380 N N . GLU B 1 212 ? -7.125 6.203 -5.68 1 70 212 GLU B N 1
ATOM 4381 C CA . GLU B 1 212 ? -6.188 6.609 -6.727 1 70 212 GLU B CA 1
ATOM 4382 C C . GLU B 1 212 ? -6.691 7.844 -7.469 1 70 212 GLU B C 1
ATOM 4384 O O . GLU B 1 212 ? -5.918 8.766 -7.742 1 70 212 GLU B O 1
ATOM 4389 N N . LYS B 1 213 ? -7.945 7.777 -7.801 1 78.75 213 LYS B N 1
ATOM 4390 C CA . LYS B 1 213 ? -8.562 8.891 -8.523 1 78.75 213 LYS B CA 1
ATOM 4391 C C . LYS B 1 213 ? -8.461 10.188 -7.723 1 78.75 213 LYS B C 1
ATOM 4393 O O . LYS B 1 213 ? -8.07 11.227 -8.258 1 78.75 213 LYS B O 1
ATOM 4398 N N . VAL B 1 214 ? -8.773 10.102 -6.531 1 89.69 214 VAL B N 1
ATOM 4399 C CA . VAL B 1 214 ? -8.789 11.281 -5.672 1 89.69 214 VAL B CA 1
ATOM 4400 C C . VAL B 1 214 ? -7.363 11.742 -5.395 1 89.69 214 VAL B C 1
ATOM 4402 O O . VAL B 1 214 ? -7.09 12.945 -5.34 1 89.69 214 VAL B O 1
ATOM 4405 N N . ALA B 1 215 ? -6.438 10.789 -5.195 1 87.06 215 ALA B N 1
ATOM 4406 C CA . ALA B 1 215 ? -5.035 11.141 -4.992 1 87.06 215 ALA B CA 1
ATOM 4407 C C . ALA B 1 215 ? -4.484 11.914 -6.188 1 87.06 215 ALA B C 1
ATOM 4409 O O . ALA B 1 215 ? -3.725 12.875 -6.02 1 87.06 215 ALA B O 1
ATOM 4410 N N . ARG B 1 216 ? -4.895 11.586 -7.281 1 84.25 216 ARG B N 1
ATOM 4411 C CA . ARG B 1 216 ? -4.48 12.289 -8.492 1 84.25 216 ARG B CA 1
ATOM 4412 C C . ARG B 1 216 ? -5.004 13.719 -8.5 1 84.25 216 ARG B C 1
ATOM 4414 O O . ARG B 1 216 ? -4.266 14.656 -8.82 1 84.25 216 ARG B O 1
ATOM 4421 N N . ALA B 1 217 ? -6.242 13.828 -8.258 1 92.31 217 ALA B N 1
ATOM 4422 C CA . ALA B 1 217 ? -6.852 15.156 -8.227 1 92.31 217 ALA B CA 1
ATOM 4423 C C . ALA B 1 217 ? -6.152 16.062 -7.215 1 92.31 217 ALA B C 1
ATOM 4425 O O . ALA B 1 217 ? -5.883 17.219 -7.5 1 92.31 217 ALA B O 1
ATOM 4426 N N . ILE B 1 218 ? -5.891 15.523 -6.094 1 96.81 218 ILE B N 1
ATOM 4427 C CA . ILE B 1 218 ? -5.207 16.281 -5.055 1 96.81 218 ILE B CA 1
ATOM 4428 C C . ILE B 1 218 ? -3.822 16.703 -5.547 1 96.81 218 ILE B C 1
ATOM 4430 O O . ILE B 1 218 ? -3.393 17.828 -5.324 1 96.81 218 ILE B O 1
ATOM 4434 N N . CYS B 1 219 ? -3.146 15.789 -6.164 1 91.94 219 CYS B N 1
ATOM 4435 C CA . CYS B 1 219 ? -1.812 16.078 -6.68 1 91.94 219 CYS B CA 1
ATOM 4436 C C . CYS B 1 219 ? -1.855 17.219 -7.695 1 91.94 219 CYS B C 1
ATOM 4438 O O . CYS B 1 219 ? -1 18.109 -7.68 1 91.94 219 CYS B O 1
ATOM 4440 N N . GLU B 1 220 ? -2.812 17.188 -8.539 1 92.56 220 GLU B N 1
ATOM 4441 C CA . GLU B 1 220 ? -2.982 18.25 -9.516 1 92.56 220 GLU B CA 1
ATOM 4442 C C . GLU B 1 220 ? -3.172 19.609 -8.828 1 92.56 220 GLU B C 1
ATOM 4444 O O . GLU B 1 220 ? -2.596 20.609 -9.25 1 92.56 220 GLU B O 1
ATOM 4449 N N . VAL B 1 221 ? -3.965 19.578 -7.863 1 97.25 221 VAL B N 1
ATOM 4450 C CA . VAL B 1 221 ? -4.25 20.812 -7.133 1 97.25 221 VAL B CA 1
ATOM 4451 C C . VAL B 1 221 ? -2.984 21.297 -6.43 1 97.25 221 VAL B C 1
ATOM 4453 O O . VAL B 1 221 ? -2.645 22.484 -6.504 1 97.25 221 VAL B O 1
ATOM 4456 N N . THR B 1 222 ? -2.314 20.422 -5.758 1 97.5 222 THR B N 1
ATOM 4457 C CA . THR B 1 222 ? -1.143 20.844 -4.996 1 97.5 222 THR B CA 1
ATOM 4458 C C . THR B 1 222 ? -0.005 21.234 -5.934 1 97.5 222 THR B C 1
ATOM 4460 O O . THR B 1 222 ? 0.78 22.141 -5.621 1 97.5 222 THR B O 1
ATOM 4463 N N . ASP B 1 223 ? 0.104 20.609 -7.066 1 93.38 223 ASP B N 1
ATOM 4464 C CA . ASP B 1 223 ? 1.066 21.031 -8.078 1 93.38 223 ASP B CA 1
ATOM 4465 C C . ASP B 1 223 ? 0.765 22.453 -8.547 1 93.38 223 ASP B C 1
ATOM 4467 O O . ASP B 1 223 ? 1.681 23.266 -8.727 1 93.38 223 ASP B O 1
ATOM 4471 N N . PHE B 1 224 ? -0.475 22.656 -8.805 1 96.12 224 PHE B N 1
ATOM 4472 C CA . PHE B 1 224 ? -0.901 24 -9.211 1 96.12 224 PHE B CA 1
ATOM 4473 C C . PHE B 1 224 ? -0.489 25.031 -8.172 1 96.12 224 PHE B C 1
ATOM 4475 O O . PHE B 1 224 ? -0.019 26.109 -8.523 1 96.12 224 PHE B O 1
ATOM 4482 N N . LEU B 1 225 ? -0.706 24.734 -6.891 1 97.44 225 LEU B N 1
ATOM 4483 C CA . LEU B 1 225 ? -0.334 25.641 -5.812 1 97.44 225 LEU B CA 1
ATOM 4484 C C . LEU B 1 225 ? 1.173 25.875 -5.797 1 97.44 225 LEU B C 1
ATOM 4486 O O . LEU B 1 225 ? 1.625 27.016 -5.672 1 97.44 225 LEU B O 1
ATOM 4490 N N . VAL B 1 226 ? 1.915 24.812 -5.926 1 94.19 226 VAL B N 1
ATOM 4491 C CA . VAL B 1 226 ? 3.371 24.906 -5.902 1 94.19 226 VAL B CA 1
ATOM 4492 C C . VAL B 1 226 ? 3.85 25.75 -7.086 1 94.19 226 VAL B C 1
ATOM 4494 O O . VAL B 1 226 ? 4.715 26.609 -6.926 1 94.19 226 VAL B O 1
ATOM 4497 N N . ASP B 1 227 ? 3.277 25.484 -8.203 1 92.12 227 ASP B N 1
ATOM 4498 C CA . ASP B 1 227 ? 3.629 26.25 -9.406 1 92.12 227 ASP B CA 1
ATOM 4499 C C . ASP B 1 227 ? 3.32 27.734 -9.227 1 92.12 227 ASP B C 1
ATOM 4501 O O . ASP B 1 227 ? 4.012 28.578 -9.789 1 92.12 227 ASP B O 1
ATOM 4505 N N . GLY B 1 228 ? 2.328 27.984 -8.492 1 93.94 228 GLY B N 1
ATOM 4506 C CA . GLY B 1 228 ? 1.931 29.359 -8.227 1 93.94 228 GLY B CA 1
ATOM 4507 C C . GLY B 1 228 ? 2.596 29.953 -6.992 1 93.94 228 GLY B C 1
ATOM 4508 O O . GLY B 1 228 ? 2.26 31.062 -6.566 1 93.94 228 GLY B O 1
ATOM 4509 N N . ASN B 1 229 ? 3.447 29.234 -6.375 1 94.06 229 ASN B N 1
ATOM 4510 C CA . ASN B 1 229 ? 4.164 29.672 -5.18 1 94.06 229 ASN B CA 1
ATOM 4511 C C . ASN B 1 229 ? 3.211 29.922 -4.016 1 94.06 229 ASN B C 1
ATOM 4513 O O . ASN B 1 229 ? 3.332 30.938 -3.32 1 94.06 229 ASN B O 1
ATOM 4517 N N . ILE B 1 230 ? 2.314 29.125 -3.895 1 96.69 230 ILE B N 1
ATOM 4518 C CA . ILE B 1 230 ? 1.353 29.203 -2.801 1 96.69 230 ILE B CA 1
ATOM 4519 C C . ILE B 1 230 ? 1.591 28.047 -1.824 1 96.69 230 ILE B C 1
ATOM 4521 O O . ILE B 1 230 ? 1.477 26.875 -2.193 1 96.69 230 ILE B O 1
ATOM 4525 N N . SER B 1 231 ? 1.913 28.375 -0.603 1 97.62 231 SER B N 1
ATOM 4526 C CA . SER B 1 231 ? 2.059 27.359 0.443 1 97.62 231 SER B CA 1
ATOM 4527 C C . SER B 1 231 ? 0.715 26.734 0.795 1 97.62 231 SER B C 1
ATOM 4529 O O . SER B 1 231 ? -0.339 27.312 0.521 1 97.62 231 SER B O 1
ATOM 4531 N N . HIS B 1 232 ? 0.806 25.547 1.361 1 98.62 232 HIS B N 1
ATOM 4532 C CA . HIS B 1 232 ? -0.445 24.859 1.678 1 98.62 232 HIS B CA 1
ATOM 4533 C C . HIS B 1 232 ? -0.234 23.781 2.734 1 98.62 232 HIS B C 1
ATOM 4535 O O . HIS B 1 232 ? 0.893 23.344 2.953 1 98.62 232 HIS B O 1
ATOM 4541 N N . ASN B 1 233 ? -1.261 23.422 3.426 1 98.69 233 ASN B N 1
ATOM 4542 C CA . ASN B 1 233 ? -1.346 22.312 4.375 1 98.69 233 ASN B CA 1
ATOM 4543 C C . ASN B 1 233 ? -2.396 21.297 3.955 1 98.69 233 ASN B C 1
ATOM 4545 O O . ASN B 1 233 ? -3.369 21.641 3.281 1 98.69 233 ASN B O 1
ATOM 4549 N N . LEU B 1 234 ? -2.127 20.078 4.273 1 98.75 234 LEU B N 1
ATOM 4550 C CA . LEU B 1 234 ? -3.064 18.984 4.047 1 98.75 234 LEU B CA 1
ATOM 4551 C C . LEU B 1 234 ? -3.373 18.25 5.352 1 98.75 234 LEU B C 1
ATOM 4553 O O . LEU B 1 234 ? -2.49 18.078 6.195 1 98.75 234 LEU B O 1
ATOM 4557 N N . PHE B 1 235 ? -4.609 17.812 5.516 1 98.81 235 PHE B N 1
ATOM 4558 C CA . PHE B 1 235 ? -5.043 17.016 6.652 1 98.81 235 PHE B CA 1
ATOM 4559 C C . PHE B 1 235 ? -6.004 15.914 6.215 1 98.81 235 PHE B C 1
ATOM 4561 O O . PHE B 1 235 ? -6.965 16.188 5.488 1 98.81 235 PHE B O 1
ATOM 4568 N N . LEU B 1 236 ? -5.723 14.688 6.562 1 98.12 236 LEU B N 1
ATOM 4569 C CA . LEU B 1 236 ? -6.523 13.516 6.207 1 98.12 236 LEU B CA 1
ATOM 4570 C C . LEU B 1 236 ? -7.141 12.883 7.449 1 98.12 236 LEU B C 1
ATOM 4572 O O . LEU B 1 236 ? -6.445 12.633 8.438 1 98.12 236 LEU B O 1
ATOM 4576 N N . THR B 1 237 ? -8.453 12.609 7.387 1 97 237 THR B N 1
ATOM 4577 C CA . THR B 1 237 ? -9.156 12 8.516 1 97 237 THR B CA 1
ATOM 4578 C C . THR B 1 237 ? -10.359 11.195 8.031 1 97 237 THR B C 1
ATOM 4580 O O . THR B 1 237 ? -10.922 11.492 6.977 1 97 237 THR B O 1
ATOM 4583 N N . ARG B 1 238 ? -10.656 10.164 8.805 1 92 238 ARG B N 1
ATOM 4584 C CA . ARG B 1 238 ? -11.969 9.57 8.602 1 92 238 ARG B CA 1
ATOM 4585 C C . ARG B 1 238 ? -13.07 10.609 8.766 1 92 238 ARG B C 1
ATOM 4587 O O . ARG B 1 238 ? -12.969 11.5 9.617 1 92 238 ARG B O 1
ATOM 4594 N N . GLY B 1 239 ? -14.07 10.547 7.965 1 93.31 239 GLY B N 1
ATOM 4595 C CA . GLY B 1 239 ? -15.148 11.516 8.062 1 93.31 239 GLY B CA 1
ATOM 4596 C C . GLY B 1 239 ? -16.359 11.141 7.234 1 93.31 239 GLY B C 1
ATOM 4597 O O . GLY B 1 239 ? -16.328 10.164 6.477 1 93.31 239 GLY B O 1
ATOM 4598 N N . CYS B 1 240 ? -17.422 11.891 7.379 1 91.56 240 CYS B N 1
ATOM 4599 C CA . CYS B 1 240 ? -18.672 11.633 6.668 1 91.56 240 CYS B CA 1
ATOM 4600 C C . CYS B 1 240 ? -18.547 12.039 5.203 1 91.56 240 CYS B C 1
ATOM 4602 O O . CYS B 1 240 ? -17.719 12.875 4.848 1 91.56 240 CYS B O 1
ATOM 4604 N N . PRO B 1 241 ? -19.375 11.461 4.445 1 90.62 241 PRO B N 1
ATOM 4605 C CA . PRO B 1 241 ? -19.406 11.906 3.051 1 90.62 241 PRO B CA 1
ATOM 4606 C C . PRO B 1 241 ? -19.75 13.383 2.912 1 90.62 241 PRO B C 1
ATOM 4608 O O . PRO B 1 241 ? -20.406 13.961 3.793 1 90.62 241 PRO B O 1
ATOM 4611 N N . PRO B 1 242 ? -19.312 14 1.811 1 90.81 242 PRO B N 1
ATOM 4612 C CA . PRO B 1 242 ? -19.609 15.422 1.611 1 90.81 242 PRO B CA 1
ATOM 4613 C C . PRO B 1 242 ? -21.109 15.719 1.581 1 90.81 242 PRO B C 1
ATOM 4615 O O . PRO B 1 242 ? -21.875 14.961 0.977 1 90.81 242 PRO B O 1
ATOM 4618 N N . HIS B 1 243 ? -21.578 16.688 2.234 1 87.38 243 HIS B N 1
ATOM 4619 C CA . HIS B 1 243 ? -22.969 17.125 2.279 1 87.38 243 HIS B CA 1
ATOM 4620 C C . HIS B 1 243 ? -23.062 18.641 2.402 1 87.38 243 HIS B C 1
ATOM 4622 O O . HIS B 1 243 ? -22.141 19.297 2.906 1 87.38 243 HIS B O 1
ATOM 4628 N N . ASP B 1 244 ? -24.031 19.281 1.687 1 76.5 244 ASP B N 1
ATOM 4629 C CA . ASP B 1 244 ? -24.234 20.734 1.716 1 76.5 244 ASP B CA 1
ATOM 4630 C C . ASP B 1 244 ? -24.828 21.172 3.047 1 76.5 244 ASP B C 1
ATOM 4632 O O . ASP B 1 244 ? -24.625 22.312 3.482 1 76.5 244 ASP B O 1
ATOM 4636 N N . CYS B 1 245 ? -25.875 20.531 3.418 1 65 245 CYS B N 1
ATOM 4637 C CA . CYS B 1 245 ? -26.531 20.938 4.656 1 65 245 CYS B CA 1
ATOM 4638 C C . CYS B 1 245 ? -26.312 19.906 5.754 1 65 245 CYS B C 1
ATOM 4640 O O . CYS B 1 245 ? -25.984 18.75 5.469 1 65 245 CYS B O 1
ATOM 4642 N N . ILE B 1 246 ? -26.062 20.516 6.949 1 53.5 246 ILE B N 1
ATOM 4643 C CA . ILE B 1 246 ? -25.938 19.641 8.117 1 53.5 246 ILE B CA 1
ATOM 4644 C C . ILE B 1 246 ? -27.062 18.609 8.109 1 53.5 246 ILE B C 1
ATOM 4646 O O . ILE B 1 246 ? -28.234 18.969 8.297 1 53.5 246 ILE B O 1
ATOM 4650 N N . GLU B 1 247 ? -27.328 18.047 7.07 1 47.81 247 GLU B N 1
ATOM 4651 C CA . GLU B 1 247 ? -28.5 17.172 7 1 47.81 247 GLU B CA 1
ATOM 4652 C C . GLU B 1 247 ? -28.609 16.297 8.234 1 47.81 247 GLU B C 1
ATOM 4654 O O . GLU B 1 247 ? -27.641 16.141 8.977 1 47.81 247 GLU B O 1
ATOM 4659 N N . LYS B 1 248 ? -29.812 15.438 8.156 1 45.06 248 LYS B N 1
ATOM 4660 C CA . LYS B 1 248 ? -30.344 14.602 9.234 1 45.06 248 LYS B CA 1
ATOM 4661 C C . LYS B 1 248 ? -29.312 13.578 9.688 1 45.06 248 LYS B C 1
ATOM 4663 O O . LYS B 1 248 ? -28.5 13.102 8.883 1 45.06 248 LYS B O 1
ATOM 4668 N N . GLU B 1 249 ? -29.188 13.32 10.945 1 43.88 249 GLU B N 1
ATOM 4669 C CA . GLU B 1 249 ? -28.453 12.523 11.922 1 43.88 249 GLU B CA 1
ATOM 4670 C C . GLU B 1 249 ? -27.984 11.203 11.312 1 43.88 249 GLU B C 1
ATOM 4672 O O . GLU B 1 249 ? -26.922 10.688 11.688 1 43.88 249 GLU B O 1
ATOM 4677 N N . LYS B 1 250 ? -28.812 10.641 10.609 1 46.5 250 LYS B N 1
ATOM 4678 C CA . LYS B 1 250 ? -28.641 9.203 10.414 1 46.5 250 LYS B CA 1
ATOM 4679 C C . LYS B 1 250 ? -27.484 8.898 9.484 1 46.5 250 LYS B C 1
ATOM 4681 O O . LYS B 1 250 ? -26.859 7.84 9.57 1 46.5 250 LYS B O 1
ATOM 4686 N N . ASP B 1 251 ? -27.375 9.711 8.531 1 49.69 251 ASP B N 1
ATOM 4687 C CA . ASP B 1 251 ? -26.453 9.305 7.477 1 49.69 251 ASP B CA 1
ATOM 4688 C C . ASP B 1 251 ? -25.016 9.664 7.84 1 49.69 251 ASP B C 1
ATOM 4690 O O . ASP B 1 251 ? -24.094 9.461 7.039 1 49.69 251 ASP B O 1
ATOM 4694 N N . HIS B 1 252 ? -24.844 10.586 8.727 1 51.41 252 HIS B N 1
ATOM 4695 C CA . HIS B 1 252 ? -23.594 11.133 9.227 1 51.41 252 HIS B CA 1
ATOM 4696 C C . HIS B 1 252 ? -22.703 10.047 9.828 1 51.41 252 HIS B C 1
ATOM 4698 O O . HIS B 1 252 ? -21.562 10.312 10.219 1 51.41 252 HIS B O 1
ATOM 4704 N N . CYS B 1 253 ? -23.266 9 9.938 1 54.22 253 CYS B N 1
ATOM 4705 C CA . CYS B 1 253 ? -22.656 8.031 10.844 1 54.22 253 CYS B CA 1
ATOM 4706 C C . CYS B 1 253 ? -21.641 7.156 10.109 1 54.22 253 CYS B C 1
ATOM 4708 O O . CYS B 1 253 ? -20.906 6.391 10.734 1 54.22 253 CYS B O 1
ATOM 4710 N N . SER B 1 254 ? -21.656 7.469 8.742 1 62.16 254 SER B N 1
ATOM 4711 C CA . SER B 1 254 ? -20.75 6.496 8.156 1 62.16 254 SER B CA 1
ATOM 4712 C C . SER B 1 254 ? -19.344 7.074 8.016 1 62.16 254 SER B C 1
ATOM 4714 O O . SER B 1 254 ? -19.172 8.18 7.496 1 62.16 254 SER B O 1
ATOM 4716 N N . ARG B 1 255 ? -18.406 6.801 8.852 1 73.19 255 ARG B N 1
ATOM 4717 C CA . ARG B 1 255 ? -17 7.191 8.805 1 73.19 255 ARG B CA 1
ATOM 4718 C C . ARG B 1 255 ? -16.172 6.176 8.023 1 73.19 255 ARG B C 1
ATOM 4720 O O . ARG B 1 255 ? -15.07 5.809 8.438 1 73.19 255 ARG B O 1
ATOM 4727 N N . LYS B 1 256 ? -16.875 5.871 6.852 1 74.06 256 LYS B N 1
ATOM 4728 C CA . LYS B 1 256 ? -16.219 4.816 6.082 1 74.06 256 LYS B CA 1
ATOM 4729 C C . LYS B 1 256 ? -15.156 5.395 5.148 1 74.06 256 LYS B C 1
ATOM 4731 O O . LYS B 1 256 ? -14.211 4.703 4.766 1 74.06 256 LYS B O 1
ATOM 4736 N N . GLY B 1 257 ? -15.32 6.684 4.793 1 86.88 257 GLY B N 1
ATOM 4737 C CA . GLY B 1 257 ? -14.375 7.277 3.857 1 86.88 257 GLY B CA 1
ATOM 4738 C C . GLY B 1 257 ? -13.375 8.203 4.523 1 86.88 257 GLY B C 1
ATOM 4739 O O . GLY B 1 257 ? -13.25 8.211 5.75 1 86.88 257 GLY B O 1
ATOM 4740 N N . VAL B 1 258 ? -12.539 8.797 3.695 1 92.19 258 VAL B N 1
ATOM 4741 C CA . VAL B 1 258 ? -11.484 9.695 4.152 1 92.19 258 VAL B CA 1
ATOM 4742 C C . VAL B 1 258 ? -11.734 11.102 3.609 1 92.19 258 VAL B C 1
ATOM 4744 O O . VAL B 1 258 ? -11.984 11.273 2.414 1 92.19 258 VAL B O 1
ATOM 4747 N N . ARG B 1 259 ? -11.805 12.086 4.496 1 97.25 259 ARG B N 1
ATOM 4748 C CA . ARG B 1 259 ? -11.797 13.492 4.121 1 97.25 259 ARG B CA 1
ATOM 4749 C C . ARG B 1 259 ? -10.375 14.039 4.051 1 97.25 259 ARG B C 1
ATOM 4751 O O . ARG B 1 259 ? -9.586 13.836 4.977 1 97.25 259 ARG B O 1
ATOM 4758 N N . ILE B 1 260 ? -10.047 14.68 2.93 1 98.44 260 ILE B N 1
ATOM 4759 C CA . ILE B 1 260 ? -8.734 15.281 2.734 1 98.44 260 ILE B CA 1
ATOM 4760 C C . ILE B 1 260 ? -8.883 16.797 2.549 1 98.44 260 ILE B C 1
ATOM 4762 O O . ILE B 1 260 ? -9.32 17.25 1.489 1 98.44 260 ILE B O 1
ATOM 4766 N N . ALA B 1 261 ? -8.508 17.531 3.574 1 98.75 261 ALA B N 1
ATOM 4767 C CA . ALA B 1 261 ? -8.602 18.984 3.512 1 98.75 261 ALA B CA 1
ATOM 4768 C C . ALA B 1 261 ? -7.309 19.594 2.979 1 98.75 261 ALA B C 1
ATOM 4770 O O . ALA B 1 261 ? -6.215 19.125 3.309 1 98.75 261 ALA B O 1
ATOM 4771 N N . VAL B 1 262 ? -7.465 20.562 2.146 1 98.75 262 VAL B N 1
ATOM 4772 C CA . VAL B 1 262 ? -6.344 21.312 1.597 1 98.75 262 VAL B CA 1
ATOM 4773 C C . VAL B 1 262 ? -6.531 22.797 1.885 1 98.75 262 VAL B C 1
ATOM 4775 O O . VAL B 1 262 ? -7.543 23.391 1.504 1 98.75 262 VAL B O 1
ATOM 4778 N N . TRP B 1 263 ? -5.555 23.391 2.539 1 98.81 263 TRP B N 1
ATOM 4779 C CA . TRP B 1 263 ? -5.633 24.812 2.844 1 98.81 263 TRP B CA 1
ATOM 4780 C C . TRP B 1 263 ? -4.488 25.578 2.182 1 98.81 263 TRP B C 1
ATOM 4782 O O . TRP B 1 263 ? -3.373 25.609 2.707 1 98.81 263 TRP B O 1
ATOM 4792 N N . PRO B 1 264 ? -4.773 26.219 0.988 1 98.56 264 PRO B N 1
ATOM 4793 C CA . PRO B 1 264 ? -3.805 27.219 0.528 1 98.56 264 PRO B CA 1
ATOM 4794 C C . PRO B 1 264 ? -3.664 28.406 1.495 1 98.56 264 PRO B C 1
ATOM 4796 O O . PRO B 1 264 ? -4.656 28.844 2.074 1 98.56 264 PRO B O 1
ATOM 4799 N N . ARG B 1 265 ? -2.469 28.906 1.676 1 97.44 265 ARG B N 1
ATOM 4800 C CA . ARG B 1 265 ? -2.299 29.922 2.699 1 97.44 265 ARG B CA 1
ATOM 4801 C C . ARG B 1 265 ? -1.116 30.828 2.375 1 97.44 265 ARG B C 1
ATOM 4803 O O . ARG B 1 265 ? -0.401 30.609 1.396 1 97.44 265 ARG B O 1
ATOM 4810 N N . ILE B 1 266 ? -1.037 31.812 3.189 1 95.19 266 ILE B N 1
ATOM 4811 C CA . ILE B 1 266 ? 0.079 32.75 3.076 1 95.19 266 ILE B CA 1
ATOM 4812 C C . ILE B 1 266 ? 1.369 32.062 3.525 1 95.19 266 ILE B C 1
ATOM 4814 O O . ILE B 1 266 ? 1.394 31.375 4.555 1 95.19 266 ILE B O 1
ATOM 4818 N N . SER B 1 267 ? 2.412 32.281 2.709 1 94.06 267 SER B N 1
ATOM 4819 C CA . SER B 1 267 ? 3.697 31.656 3.033 1 94.06 267 SER B CA 1
ATOM 4820 C C . SER B 1 267 ? 4.383 32.375 4.184 1 94.06 267 SER B C 1
ATOM 4822 O O . SER B 1 267 ? 4.328 33.625 4.27 1 94.06 267 SER B O 1
ATOM 4824 N N . CYS B 1 268 ? 4.871 31.578 5.047 1 90.56 268 CYS B N 1
ATOM 4825 C CA . CYS B 1 268 ? 5.668 32.094 6.148 1 90.56 268 CYS B CA 1
ATOM 4826 C C . CYS B 1 268 ? 7.117 31.656 6.039 1 90.56 268 CYS B C 1
ATOM 4828 O O . CYS B 1 268 ? 7.414 30.453 6.137 1 90.56 268 CYS B O 1
ATOM 4830 N N . PHE B 1 269 ? 7.965 32.656 5.723 1 86.31 269 PHE B N 1
ATOM 4831 C CA . PHE B 1 269 ? 9.391 32.344 5.602 1 86.31 269 PHE B CA 1
ATOM 4832 C C . PHE B 1 269 ? 10.18 33 6.723 1 86.31 269 PHE B C 1
ATOM 4834 O O . PHE B 1 269 ? 9.82 34.094 7.176 1 86.31 269 PHE B O 1
ATOM 4841 N N . GLY B 1 270 ? 11.227 32.469 7.109 1 69.69 270 GLY B N 1
ATOM 4842 C CA . GLY B 1 270 ? 12.078 33.031 8.141 1 69.69 270 GLY B CA 1
ATOM 4843 C C . GLY B 1 270 ? 11.648 32.656 9.547 1 69.69 270 GLY B C 1
ATOM 4844 O O . GLY B 1 270 ? 10.961 31.641 9.734 1 69.69 270 GLY B O 1
ATOM 4845 N N . ALA B 1 271 ? 12.156 33.406 10.586 1 59.94 271 ALA B 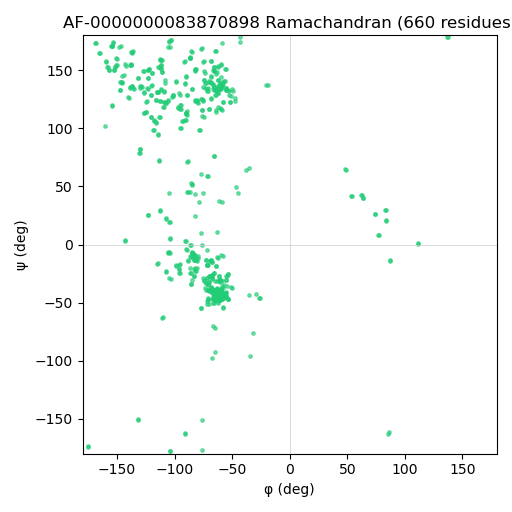N 1
ATOM 4846 C CA . ALA B 1 271 ? 11.969 33.031 11.977 1 59.94 271 ALA B CA 1
ATOM 4847 C C . ALA B 1 271 ? 10.492 33.062 12.367 1 59.94 271 ALA B C 1
ATOM 4849 O O . ALA B 1 271 ? 9.758 33.969 11.969 1 59.94 271 ALA B O 1
ATOM 4850 N N . LYS B 1 272 ? 9.977 31.828 12.68 1 58.59 272 LYS B N 1
ATOM 4851 C CA . LYS B 1 272 ? 8.594 31.594 13.086 1 58.59 272 LYS B CA 1
ATOM 4852 C C . LYS B 1 272 ? 8.188 32.531 14.211 1 58.59 272 LYS B C 1
ATOM 4854 O O . LYS B 1 272 ? 9 32.875 15.086 1 58.59 272 LYS B O 1
ATOM 4859 N N . GLU B 1 273 ? 7.043 33.219 13.984 1 59.47 273 GLU B N 1
ATOM 4860 C CA . GLU B 1 273 ? 6.488 34.219 14.906 1 59.47 273 GLU B CA 1
ATOM 4861 C C . GLU B 1 273 ? 6.109 33.562 16.234 1 59.47 273 GLU B C 1
ATOM 4863 O O . GLU B 1 273 ? 5.859 32.375 16.312 1 59.47 273 GLU B O 1
ATOM 4868 N N . GLU B 1 274 ? 6.246 34.375 17.312 1 63.03 274 GLU B N 1
ATOM 4869 C CA . GLU B 1 274 ? 5.977 34.25 18.75 1 63.03 274 GLU B CA 1
ATOM 4870 C C . GLU B 1 274 ? 4.496 34 19.016 1 63.03 274 GLU B C 1
ATOM 4872 O O . GLU B 1 274 ? 3.994 34.281 20.094 1 63.03 274 GLU B O 1
ATOM 4877 N N . SER B 1 275 ? 3.795 33.219 18.172 1 74.62 275 SER B N 1
ATOM 4878 C CA . SER B 1 275 ? 2.385 33 18.469 1 74.62 275 SER B CA 1
ATOM 4879 C C . SER B 1 275 ? 2.203 31.812 19.422 1 74.62 275 SER B C 1
ATOM 4881 O O . SER B 1 275 ? 3.162 31.109 19.734 1 74.62 275 SER B O 1
ATOM 4883 N N . ALA B 1 276 ? 0.999 31.812 20.062 1 78.94 276 ALA B N 1
ATOM 4884 C CA . ALA B 1 276 ? 0.615 30.766 21.016 1 78.94 276 ALA B CA 1
ATOM 4885 C C . ALA B 1 276 ? 0.84 29.375 20.438 1 78.94 276 ALA B C 1
ATOM 4887 O O . ALA B 1 276 ? 1.225 28.453 21.156 1 78.94 276 ALA B O 1
ATOM 4888 N N . PHE B 1 277 ? 0.571 29.297 19.188 1 86.69 277 PHE B N 1
ATOM 4889 C CA . PHE B 1 277 ? 0.817 28.078 18.422 1 86.69 277 PHE B CA 1
ATOM 4890 C C . PHE B 1 277 ? 1.132 28.391 16.969 1 86.69 277 PHE B C 1
ATOM 4892 O O . PHE B 1 277 ? 0.875 29.5 16.5 1 86.69 277 PHE B O 1
ATOM 4899 N N . ASN B 1 278 ? 1.856 27.5 16.312 1 89.12 278 ASN B N 1
ATOM 4900 C CA . ASN B 1 278 ? 2.107 27.594 14.875 1 89.12 278 ASN B CA 1
ATOM 4901 C C . ASN B 1 278 ? 0.926 27.078 14.062 1 89.12 278 ASN B C 1
ATOM 4903 O O . ASN B 1 278 ? 0.483 25.938 14.258 1 89.12 278 ASN B O 1
ATOM 4907 N N . VAL B 1 279 ? 0.442 27.938 13.195 1 94.75 279 VAL B N 1
ATOM 4908 C CA . VAL B 1 279 ? -0.714 27.531 12.406 1 94.75 279 VAL B CA 1
ATOM 4909 C C . VAL B 1 279 ? -0.264 26.625 11.266 1 94.75 279 VAL B C 1
ATOM 4911 O O . VAL B 1 279 ? 0.159 27.109 10.211 1 94.75 279 VAL B O 1
ATOM 4914 N N . ALA B 1 280 ? -0.393 25.344 11.43 1 96.44 280 ALA B N 1
ATOM 4915 C CA . ALA B 1 280 ? -0.036 24.328 10.453 1 96.44 280 ALA B CA 1
ATOM 4916 C C . ALA B 1 280 ? -1.163 23.312 10.289 1 96.44 280 ALA B C 1
ATOM 4918 O O . ALA B 1 280 ? -2.342 23.656 10.367 1 96.44 280 ALA B O 1
ATOM 4919 N N . LEU B 1 281 ? -0.842 22.062 9.953 1 97.81 281 LEU B N 1
ATOM 4920 C CA . LEU B 1 281 ? -1.845 21.062 9.609 1 97.81 281 LEU B CA 1
ATOM 4921 C C . LEU B 1 281 ? -2.797 20.828 10.781 1 97.81 281 LEU B C 1
ATOM 4923 O O . LEU B 1 281 ? -4.012 20.734 10.586 1 97.81 281 LEU B O 1
ATOM 4927 N N . CYS B 1 282 ? -2.283 20.812 12.016 1 97.69 282 CYS B N 1
ATOM 4928 C CA . CYS B 1 282 ? -3.105 20.5 13.18 1 97.69 282 CYS B CA 1
ATOM 4929 C C . CYS B 1 282 ? -4.078 21.625 13.492 1 97.69 282 CYS B C 1
ATOM 4931 O O . CYS B 1 282 ? -5.285 21.391 13.602 1 97.69 282 CYS B O 1
ATOM 4933 N N . GLU B 1 283 ? -3.607 22.797 13.523 1 97.44 283 GLU B N 1
ATOM 4934 C CA . GLU B 1 283 ? -4.398 23.953 13.93 1 97.44 283 GLU B CA 1
ATOM 4935 C C . GLU B 1 283 ? -5.492 24.266 12.914 1 97.44 283 GLU B C 1
ATOM 4937 O O . GLU B 1 283 ? -6.609 24.625 13.281 1 97.44 283 GLU B O 1
ATOM 4942 N N . LEU B 1 284 ? -5.09 24.094 11.727 1 98.19 284 LEU B N 1
ATOM 4943 C CA . LEU B 1 284 ? -6.094 24.312 10.68 1 98.19 284 LEU B CA 1
ATOM 4944 C C . LEU B 1 284 ? -7.211 23.281 10.789 1 98.19 284 LEU B C 1
ATOM 4946 O O . LEU B 1 284 ? -8.367 23.578 10.461 1 98.19 284 LEU B O 1
ATOM 4950 N N . ALA B 1 285 ? -6.902 22.109 11.242 1 98.06 285 ALA B N 1
ATOM 4951 C CA . ALA B 1 285 ? -7.891 21.031 11.359 1 98.06 285 ALA B CA 1
ATOM 4952 C C . ALA B 1 285 ? -8.688 21.172 12.656 1 98.06 285 ALA B C 1
ATOM 4954 O O . ALA B 1 285 ? -9.711 20.5 12.828 1 98.06 285 ALA B O 1
ATOM 4955 N N . GLY B 1 286 ? -8.203 22.016 13.57 1 97.94 286 GLY B N 1
ATOM 4956 C CA . GLY B 1 286 ? -8.938 22.25 14.805 1 97.94 286 GLY B CA 1
ATOM 4957 C C . GLY B 1 286 ? -8.234 21.688 16.031 1 97.94 286 GLY B C 1
ATOM 4958 O O . GLY B 1 286 ? -8.773 21.75 17.141 1 97.94 286 GLY B O 1
ATOM 4959 N N . HIS B 1 287 ? -7.113 21.109 15.891 1 97.75 287 HIS B N 1
ATOM 4960 C CA . HIS B 1 287 ? -6.266 20.641 16.984 1 97.75 287 HIS B CA 1
ATOM 4961 C C . HIS B 1 287 ? -5.176 21.656 17.312 1 97.75 287 HIS B C 1
ATOM 4963 O O . HIS B 1 287 ? -4.316 21.938 16.469 1 97.75 287 HIS B O 1
ATOM 4969 N N . LEU B 1 288 ? -5.203 22.172 18.562 1 97 288 LEU B N 1
ATOM 4970 C CA . LEU B 1 288 ? -4.352 23.297 18.906 1 97 288 LEU B CA 1
ATOM 4971 C C . LEU B 1 288 ? -3.305 22.906 19.953 1 97 288 LEU B C 1
ATOM 4973 O O . LEU B 1 288 ? -3.557 22.969 21.156 1 97 288 LEU B O 1
ATOM 4977 N N . PRO B 1 289 ? -2.131 22.547 19.516 1 94.5 289 PRO B N 1
ATOM 4978 C CA . PRO B 1 289 ? -1.037 22.328 20.453 1 94.5 289 PRO B CA 1
ATOM 4979 C C . PRO B 1 289 ? -0.449 23.625 21.016 1 94.5 289 PRO B C 1
ATOM 4981 O O . PRO B 1 289 ? 0.213 24.359 20.281 1 94.5 289 PRO B O 1
ATOM 4984 N N . PHE B 1 290 ? -0.673 23.891 22.266 1 94.19 290 PHE B N 1
ATOM 4985 C CA . PHE B 1 290 ? -0.121 25.078 22.922 1 94.19 290 PHE B CA 1
ATOM 4986 C C . PHE B 1 290 ? 1.243 24.781 23.531 1 94.19 290 PHE B C 1
ATOM 4988 O O . PHE B 1 290 ? 1.451 23.703 24.094 1 94.19 290 PHE B O 1
ATOM 4995 N N . LYS B 1 291 ? 2.107 25.719 23.484 1 90.31 291 LYS B N 1
ATOM 4996 C CA . LYS B 1 291 ? 3.484 25.531 23.922 1 90.31 291 LYS B CA 1
ATOM 4997 C C . LYS B 1 291 ? 3.688 26.062 25.344 1 90.31 291 LYS B C 1
ATOM 4999 O O . LYS B 1 291 ? 4.699 25.781 25.984 1 90.31 291 LYS B O 1
ATOM 5004 N N . ASN B 1 292 ? 2.773 26.906 25.781 1 91.38 292 ASN B N 1
ATOM 5005 C CA . ASN B 1 292 ? 2.908 27.469 27.125 1 91.38 292 ASN B CA 1
ATOM 5006 C C . ASN B 1 292 ? 1.569 27.516 27.859 1 91.38 292 ASN B C 1
ATOM 5008 O O . ASN B 1 292 ? 0.518 27.641 27.219 1 91.38 292 ASN B O 1
ATOM 5012 N N . LYS B 1 293 ? 1.671 27.5 29.156 1 92.88 293 LYS B N 1
ATOM 5013 C CA . LYS B 1 293 ? 0.503 27.375 30.031 1 92.88 293 LYS B CA 1
ATOM 5014 C C . LYS B 1 293 ? -0.373 28.625 29.953 1 92.88 293 LYS B C 1
ATOM 5016 O O . LYS B 1 293 ? -1.602 28.531 29.953 1 92.88 293 LYS B O 1
ATOM 5021 N N . LYS B 1 294 ? 0.235 29.719 29.922 1 93.69 294 LYS B N 1
ATOM 5022 C CA . LYS B 1 294 ? -0.507 30.984 29.891 1 93.69 294 LYS B CA 1
ATOM 5023 C C . LYS B 1 294 ? -1.442 31.031 28.688 1 93.69 294 LYS B C 1
ATOM 5025 O O . LYS B 1 294 ? -2.639 31.297 28.844 1 93.69 294 LYS B O 1
ATOM 5030 N N . ASP B 1 295 ? -0.906 30.828 27.562 1 93.88 295 ASP B N 1
ATOM 5031 C CA . ASP B 1 295 ? -1.711 30.859 26.344 1 93.88 295 ASP B CA 1
ATOM 5032 C C . ASP B 1 295 ? -2.762 29.75 26.359 1 93.88 295 ASP B C 1
ATOM 5034 O O . ASP B 1 295 ? -3.891 29.953 25.906 1 93.88 295 ASP B O 1
ATOM 5038 N N . TYR B 1 296 ? -2.396 28.641 26.844 1 94.44 296 TYR B N 1
ATOM 5039 C CA . TYR B 1 296 ? -3.309 27.5 26.922 1 94.44 296 TYR B CA 1
ATOM 5040 C C . TYR B 1 296 ? -4.535 27.844 27.766 1 94.44 296 TYR B C 1
ATOM 5042 O O . TYR B 1 296 ? -5.66 27.5 27.406 1 94.44 296 TYR B O 1
ATOM 5050 N N . GLU B 1 297 ? -4.359 28.562 28.844 1 94.5 297 GLU B N 1
ATOM 5051 C CA . GLU B 1 297 ? -5.426 28.859 29.797 1 94.5 297 GLU B CA 1
ATOM 5052 C C . GLU B 1 297 ? -6.266 30.047 29.328 1 94.5 297 GLU B C 1
ATOM 5054 O O . GLU B 1 297 ? -7.477 30.078 29.547 1 94.5 297 GLU B O 1
ATOM 5059 N N . LEU B 1 298 ? -5.656 30.938 28.547 1 94.31 298 LEU B N 1
ATOM 5060 C CA . LEU B 1 298 ? -6.312 32.219 28.344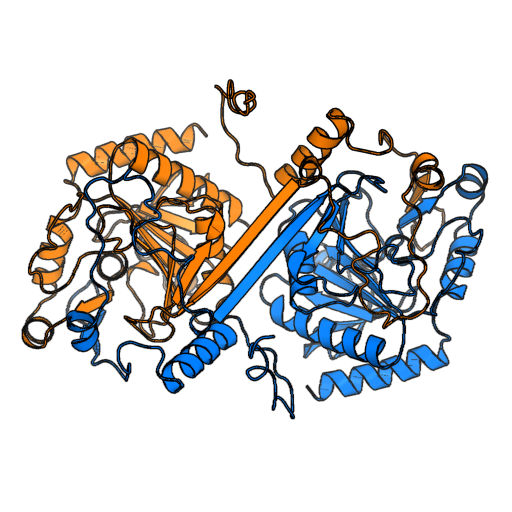 1 94.31 298 LEU B CA 1
ATOM 5061 C C . LEU B 1 298 ? -6.887 32.312 26.938 1 94.31 298 LEU B C 1
ATOM 5063 O O . LEU B 1 298 ? -7.789 33.125 26.688 1 94.31 298 LEU B O 1
ATOM 5067 N N . THR B 1 299 ? -6.387 31.578 26.062 1 93.94 299 THR B N 1
ATOM 5068 C CA . THR B 1 299 ? -6.789 31.703 24.656 1 93.94 299 THR B CA 1
ATOM 5069 C C . THR B 1 299 ? -8.258 31.344 24.484 1 93.94 299 THR B C 1
ATOM 5071 O O . THR B 1 299 ? -8.719 30.328 25.031 1 93.94 299 THR B O 1
ATOM 5074 N N . THR B 1 300 ? -8.992 32.188 23.766 1 95.38 300 THR B N 1
ATOM 5075 C CA . THR B 1 300 ? -10.391 31.938 23.438 1 95.38 300 THR B CA 1
ATOM 5076 C C . THR B 1 300 ? -10.539 31.5 21.984 1 95.38 300 THR B C 1
ATOM 5078 O O . THR B 1 300 ? -9.586 31.594 21.203 1 95.38 300 THR B O 1
ATOM 5081 N N . GLU B 1 301 ? -11.734 31.062 21.656 1 95.69 301 GLU B N 1
ATOM 5082 C CA . GLU B 1 301 ? -11.984 30.688 20.266 1 95.69 301 GLU B CA 1
ATOM 5083 C C . GLU B 1 301 ? -11.781 31.875 19.328 1 95.69 301 GLU B C 1
ATOM 5085 O O . GLU B 1 301 ? -11.25 31.719 18.234 1 95.69 301 GLU B O 1
ATOM 5090 N N . LYS B 1 302 ? -12.312 33.031 19.766 1 95.88 302 LYS B N 1
ATOM 5091 C CA . LYS B 1 302 ? -12.141 34.219 18.953 1 95.88 302 LYS B CA 1
ATOM 5092 C C . LYS B 1 302 ? -10.664 34.5 18.688 1 95.88 302 LYS B C 1
ATOM 5094 O O . LYS B 1 302 ? -10.289 34.844 17.562 1 95.88 302 LYS B O 1
ATOM 5099 N N . ASP B 1 303 ? -9.797 34.344 19.703 1 95.81 303 ASP B N 1
ATOM 5100 C CA . ASP B 1 303 ? -8.359 34.5 19.516 1 95.81 303 ASP B CA 1
ATOM 5101 C C . ASP B 1 303 ? -7.812 33.531 18.469 1 95.81 303 ASP B C 1
ATOM 5103 O O . ASP B 1 303 ? -6.996 33.906 17.641 1 95.81 303 ASP B O 1
ATOM 5107 N N . VAL B 1 304 ? -8.281 32.312 18.562 1 96.19 304 VAL B N 1
ATOM 5108 C CA . VAL B 1 304 ? -7.828 31.266 17.656 1 96.19 304 VAL B CA 1
ATOM 5109 C C . VAL B 1 304 ? -8.211 31.625 16.219 1 96.19 304 VAL B C 1
ATOM 5111 O O . VAL B 1 304 ? -7.391 31.531 15.305 1 96.19 304 VAL B O 1
ATOM 5114 N N . ILE B 1 305 ? -9.453 32.062 16.031 1 96.69 305 ILE B N 1
ATOM 5115 C CA . ILE B 1 305 ? -9.953 32.406 14.719 1 96.69 305 ILE B CA 1
ATOM 5116 C C . ILE B 1 305 ? -9.125 33.562 14.141 1 96.69 305 ILE B C 1
ATOM 5118 O O . ILE B 1 305 ? -8.742 33.531 12.969 1 96.69 305 ILE B O 1
ATOM 5122 N N . ASP B 1 306 ? -8.82 34.531 14.969 1 95.75 306 ASP B N 1
ATOM 5123 C CA . ASP B 1 306 ? -8.031 35.688 14.531 1 95.75 306 ASP B CA 1
ATOM 5124 C C . ASP B 1 306 ? -6.629 35.25 14.109 1 95.75 306 ASP B C 1
ATOM 5126 O O . ASP B 1 306 ? -6.102 35.75 13.109 1 95.75 306 ASP B O 1
ATOM 5130 N N . ILE B 1 307 ? -6.035 34.406 14.906 1 94.94 307 ILE B N 1
ATOM 5131 C CA . ILE B 1 307 ? -4.688 33.938 14.602 1 94.94 307 ILE B CA 1
ATOM 5132 C C . ILE B 1 307 ? -4.691 33.156 13.289 1 94.94 307 ILE B C 1
ATOM 5134 O O . ILE B 1 307 ? -3.881 33.438 12.398 1 94.94 307 ILE B O 1
ATOM 5138 N N . ILE B 1 308 ? -5.613 32.25 13.125 1 96.62 308 ILE B N 1
ATOM 5139 C CA . ILE B 1 308 ? -5.668 31.391 11.938 1 96.62 308 ILE B CA 1
ATOM 5140 C C . ILE B 1 308 ? -5.961 32.25 10.711 1 96.62 308 ILE B C 1
ATOM 5142 O O . ILE B 1 308 ? -5.355 32.062 9.648 1 96.62 308 ILE B O 1
ATOM 5146 N N . GLN B 1 309 ? -6.863 33.219 10.859 1 96.44 309 GLN B N 1
ATOM 5147 C CA . GLN B 1 309 ? -7.254 34.094 9.766 1 96.44 309 GLN B CA 1
ATOM 5148 C C . GLN B 1 309 ? -6.043 34.812 9.188 1 96.44 309 GLN B C 1
ATOM 5150 O O . GLN B 1 309 ? -5.984 35.094 7.988 1 96.44 309 GLN B O 1
ATOM 5155 N N . SER B 1 310 ? -5.125 35.125 10.031 1 94.75 310 SER B N 1
ATOM 5156 C CA . SER B 1 310 ? -3.967 35.906 9.617 1 94.75 310 SER B CA 1
ATOM 5157 C C . SER B 1 310 ? -3.055 35.094 8.695 1 94.75 310 SER B C 1
ATOM 5159 O O . SER B 1 310 ? -2.201 35.688 8.008 1 94.75 310 SER B O 1
ATOM 5161 N N . TYR B 1 311 ? -3.213 33.812 8.609 1 95.31 311 TYR B N 1
ATOM 5162 C CA . TYR B 1 311 ? -2.369 32.969 7.773 1 95.31 311 TYR B CA 1
ATOM 5163 C C . TYR B 1 311 ? -3.111 32.531 6.516 1 95.31 311 TYR B C 1
ATOM 5165 O O . TYR B 1 311 ? -2.52 31.938 5.609 1 95.31 311 TYR B O 1
ATOM 5173 N N . LEU B 1 312 ? -4.379 32.844 6.445 1 97.31 312 LEU B N 1
ATOM 5174 C CA . LEU B 1 312 ? -5.184 32.406 5.301 1 97.31 312 LEU B CA 1
ATOM 5175 C C . LEU B 1 312 ? -5.07 33.406 4.16 1 97.31 312 LEU B C 1
ATOM 5177 O O . LEU B 1 312 ? -4.688 34.562 4.375 1 97.31 312 LEU B O 1
ATOM 5181 N N . LEU B 1 313 ? -5.402 33 3.014 1 97.25 313 LEU B N 1
ATOM 5182 C CA . LEU B 1 313 ? -5.484 33.906 1.879 1 97.25 313 LEU B CA 1
ATOM 5183 C C . LEU B 1 313 ? -6.645 34.875 2.049 1 97.25 313 LEU B C 1
ATOM 5185 O O . LEU B 1 313 ? -7.707 34.5 2.547 1 97.25 313 LEU B O 1
ATOM 5189 N N . PRO B 1 314 ? -6.371 36.062 1.581 1 96.31 314 PRO B N 1
ATOM 5190 C CA . PRO B 1 314 ? -7.527 36.969 1.523 1 96.31 314 PRO B CA 1
ATOM 5191 C C . PRO B 1 314 ? -8.688 36.375 0.712 1 96.31 314 PRO B C 1
ATOM 5193 O O . PRO B 1 314 ? -8.461 35.656 -0.255 1 96.31 314 PRO B O 1
ATOM 5196 N N . ASP B 1 315 ? -9.883 36.781 1.086 1 95.56 315 ASP B N 1
ATOM 5197 C CA . ASP B 1 315 ? -11.094 36.219 0.5 1 95.56 315 ASP B CA 1
ATOM 5198 C C . ASP B 1 315 ? -11.07 36.312 -1.023 1 95.56 315 ASP B C 1
ATOM 5200 O O . ASP B 1 315 ? -11.43 35.375 -1.726 1 95.56 315 ASP B O 1
ATOM 5204 N N . SER B 1 316 ? -10.719 37.469 -1.501 1 96.31 316 SER B N 1
ATOM 5205 C CA . SER B 1 316 ? -10.703 37.688 -2.943 1 96.31 316 SER B CA 1
ATOM 5206 C C . SER B 1 316 ? -9.727 36.75 -3.637 1 96.31 316 SER B C 1
ATOM 5208 O O . SER B 1 316 ? -10.031 36.188 -4.699 1 96.31 316 SER B O 1
ATOM 5210 N N . GLU B 1 317 ? -8.547 36.562 -3.041 1 96.81 317 GLU B N 1
ATOM 5211 C CA . GLU B 1 317 ? -7.543 35.688 -3.607 1 96.81 317 GLU B CA 1
ATOM 5212 C C . GLU B 1 317 ? -7.996 34.219 -3.553 1 96.81 317 GLU B C 1
ATOM 5214 O O . GLU B 1 317 ? -7.738 33.469 -4.477 1 96.81 317 GLU B O 1
ATOM 5219 N N . PHE B 1 318 ? -8.641 33.906 -2.473 1 97.56 318 PHE B N 1
ATOM 5220 C CA . PHE B 1 318 ? -9.141 32.531 -2.314 1 97.56 318 PHE B CA 1
ATOM 5221 C C . PHE B 1 318 ? -10.188 32.219 -3.369 1 97.56 318 PHE B C 1
ATOM 5223 O O . PHE B 1 318 ? -10.188 31.125 -3.953 1 97.56 318 PHE B O 1
ATOM 5230 N N . LEU B 1 319 ? -11.07 33.125 -3.586 1 96.69 319 LEU B N 1
ATOM 5231 C CA . LEU B 1 319 ? -12.133 32.906 -4.559 1 96.69 319 LEU B CA 1
ATOM 5232 C C . LEU B 1 319 ? -11.57 32.812 -5.973 1 96.69 319 LEU B C 1
ATOM 5234 O O . LEU B 1 319 ? -12.055 32 -6.777 1 96.69 319 LEU B O 1
ATOM 5238 N N . ARG B 1 320 ? -10.602 33.625 -6.281 1 97.12 320 ARG B N 1
ATOM 5239 C CA . ARG B 1 320 ? -9.93 33.531 -7.574 1 97.12 320 ARG B CA 1
ATOM 5240 C C . ARG B 1 320 ? -9.266 32.156 -7.742 1 97.12 320 ARG B C 1
ATOM 5242 O O . ARG B 1 320 ? -9.359 31.547 -8.805 1 97.12 320 ARG B O 1
ATOM 5249 N N . LEU B 1 321 ? -8.594 31.766 -6.73 1 97.81 321 LEU B N 1
ATOM 5250 C CA . LEU B 1 321 ? -7.93 30.469 -6.75 1 97.81 321 LEU B CA 1
ATOM 5251 C C . LEU B 1 321 ? -8.938 29.344 -6.953 1 97.81 321 LEU B C 1
ATOM 5253 O O . LEU B 1 321 ? -8.68 28.406 -7.695 1 97.81 321 LEU B O 1
ATOM 5257 N N . GLU B 1 322 ? -10.016 29.453 -6.242 1 97.81 322 GLU B N 1
ATOM 5258 C CA . GLU B 1 322 ? -11.086 28.469 -6.379 1 97.81 322 GLU B CA 1
ATOM 5259 C C . GLU B 1 322 ? -11.516 28.328 -7.836 1 97.81 322 GLU B C 1
ATOM 5261 O O . GLU B 1 322 ? -11.672 27.219 -8.336 1 97.81 322 GLU B O 1
ATOM 5266 N N . GLN B 1 323 ? -11.719 29.422 -8.469 1 97.19 323 GLN B N 1
ATOM 5267 C CA . GLN B 1 323 ? -12.133 29.406 -9.875 1 97.19 323 GLN B CA 1
ATOM 5268 C C . GLN B 1 323 ? -11.07 28.766 -10.758 1 97.19 323 GLN B C 1
ATOM 5270 O O . GLN B 1 323 ? -11.383 27.969 -11.641 1 97.19 323 GLN B O 1
ATOM 5275 N N . GLN B 1 324 ? -9.891 29.125 -10.523 1 97.31 324 GLN B N 1
ATOM 5276 C CA . GLN B 1 324 ? -8.781 28.578 -11.312 1 97.31 324 GLN B CA 1
ATOM 5277 C C . GLN B 1 324 ? -8.664 27.062 -11.133 1 97.31 324 GLN B C 1
ATOM 5279 O O . GLN B 1 324 ? -8.492 26.344 -12.117 1 97.31 324 GLN B O 1
ATOM 5284 N N . LEU B 1 325 ? -8.734 26.656 -9.922 1 97 325 LEU B N 1
ATOM 5285 C CA . LEU B 1 325 ? -8.594 25.234 -9.625 1 97 325 LEU B CA 1
ATOM 5286 C C . LEU B 1 325 ? -9.766 24.438 -10.195 1 97 325 LEU B C 1
ATOM 5288 O O . LEU B 1 325 ? -9.594 23.312 -10.68 1 97 325 LEU B O 1
ATOM 5292 N N . THR B 1 326 ? -10.945 25.016 -10.055 1 96.25 326 THR B N 1
ATOM 5293 C CA . THR B 1 326 ? -12.133 24.375 -10.609 1 96.25 326 THR B CA 1
ATOM 5294 C C . THR B 1 326 ? -11.984 24.172 -12.117 1 96.25 326 THR B C 1
ATOM 5296 O O . THR B 1 326 ? -12.25 23.094 -12.641 1 96.25 326 THR B O 1
ATOM 5299 N N . CYS B 1 327 ? -11.531 25.172 -12.789 1 95.12 327 CYS B N 1
ATOM 5300 C CA . CYS B 1 327 ? -11.312 25.094 -14.227 1 95.12 327 CYS B CA 1
ATOM 5301 C C . CYS B 1 327 ? -10.219 24.094 -14.555 1 95.12 327 CYS B C 1
ATOM 5303 O O . CYS B 1 327 ? -10.344 23.312 -15.5 1 95.12 327 CYS B O 1
ATOM 5305 N N . HIS B 1 328 ? -9.188 24.188 -13.773 1 93.12 328 HIS B N 1
ATOM 5306 C CA . HIS B 1 328 ? -8.039 23.312 -13.984 1 93.12 328 HIS B CA 1
ATOM 5307 C C . HIS B 1 328 ? -8.438 21.844 -13.875 1 93.12 328 HIS B C 1
ATOM 5309 O O . HIS B 1 328 ? -8.023 21.031 -14.688 1 93.12 328 HIS B O 1
ATOM 5315 N N . LEU B 1 329 ? -9.242 21.484 -12.852 1 91.75 329 LEU B N 1
ATOM 5316 C CA . LEU B 1 329 ? -9.633 20.109 -12.602 1 91.75 329 LEU B CA 1
ATOM 5317 C C . LEU B 1 329 ? -10.672 19.641 -13.617 1 91.75 329 LEU B C 1
ATOM 5319 O O . LEU B 1 329 ? -10.727 18.453 -13.953 1 91.75 329 LEU B O 1
ATOM 5323 N N . MET B 1 330 ? -11.477 20.547 -14.078 1 88.5 330 MET B N 1
ATOM 5324 C CA . MET B 1 330 ? -12.492 20.203 -15.07 1 88.5 330 MET B CA 1
ATOM 5325 C C . MET B 1 330 ? -11.852 19.859 -16.406 1 88.5 330 MET B C 1
ATOM 5327 O O . MET B 1 330 ? -12.375 19.031 -17.156 1 88.5 330 MET B O 1
ATOM 5331 N N . ASP B 1 331 ? -10.742 20.375 -16.672 1 83.31 331 ASP B N 1
ATOM 5332 C CA . ASP B 1 331 ? -10.047 20.188 -17.938 1 83.31 331 ASP B CA 1
ATOM 5333 C C . ASP B 1 331 ? -9.266 18.875 -17.938 1 83.31 331 ASP B C 1
ATOM 5335 O O . ASP B 1 331 ? -8.758 18.438 -18.984 1 83.31 331 ASP B O 1
ATOM 5339 N N . LEU B 1 332 ? -9.172 18.266 -16.906 1 74.19 332 LEU B N 1
ATOM 5340 C CA . LEU B 1 332 ? -8.43 17.016 -16.812 1 74.19 332 LEU B CA 1
ATOM 5341 C C . LEU B 1 332 ? -9.359 15.82 -16.953 1 74.19 332 LEU B C 1
ATOM 5343 O O . LEU B 1 332 ? -10.492 15.844 -16.469 1 74.19 332 LEU B O 1
#